Protein AF-0000000084804929 (afdb_homodimer)

Structure (mmCIF, N/CA/C/O backbone):
data_AF-0000000084804929-model_v1
#
loop_
_entity.id
_entity.type
_entity.pdbx_description
1 polymer 'cAMP receptor protein'
#
loop_
_atom_site.group_PDB
_atom_site.id
_atom_site.type_symbol
_atom_site.label_atom_id
_atom_site.label_alt_id
_atom_site.label_comp_id
_atom_site.label_asym_id
_atom_site.label_entity_id
_atom_site.label_seq_id
_atom_site.pdbx_PDB_ins_code
_atom_site.Cartn_x
_atom_site.Cartn_y
_atom_site.Cartn_z
_atom_site.occupancy
_atom_site.B_iso_or_equiv
_atom_site.auth_seq_id
_atom_site.auth_comp_id
_atom_site.auth_asym_id
_atom_site.auth_atom_id
_atom_site.pdbx_PDB_model_num
ATOM 1 N N . MET A 1 1 ? 32.688 -14.148 -16.703 1 51.44 1 MET A N 1
ATOM 2 C CA . MET A 1 1 ? 31.375 -14.789 -16.672 1 51.44 1 MET A CA 1
ATOM 3 C C . MET A 1 1 ? 30.438 -14.172 -17.703 1 51.44 1 MET A C 1
ATOM 5 O O . MET A 1 1 ? 30.484 -12.969 -17.938 1 51.44 1 MET A O 1
ATOM 9 N N . SER A 1 2 ? 29.828 -14.984 -18.391 1 61.5 2 SER A N 1
ATOM 10 C CA . SER A 1 2 ? 28.938 -14.469 -19.422 1 61.5 2 SER A CA 1
ATOM 11 C C . SER A 1 2 ? 27.859 -13.578 -18.797 1 61.5 2 SER A C 1
ATOM 13 O O . SER A 1 2 ? 27.547 -13.695 -17.609 1 61.5 2 SER A O 1
ATOM 15 N N . THR A 1 3 ? 27.562 -12.516 -19.516 1 64.56 3 THR A N 1
ATOM 16 C CA . THR A 1 3 ? 26.516 -11.594 -19.094 1 64.56 3 THR A CA 1
ATOM 17 C C . THR A 1 3 ? 25.312 -12.359 -18.547 1 64.56 3 THR A C 1
ATOM 19 O O . THR A 1 3 ? 24.719 -11.961 -17.547 1 64.56 3 THR A O 1
ATOM 22 N N . GLN A 1 4 ? 25.203 -13.469 -19.094 1 65.56 4 GLN A N 1
ATOM 23 C CA . GLN A 1 4 ? 24.062 -14.281 -18.703 1 65.56 4 GLN A CA 1
ATOM 24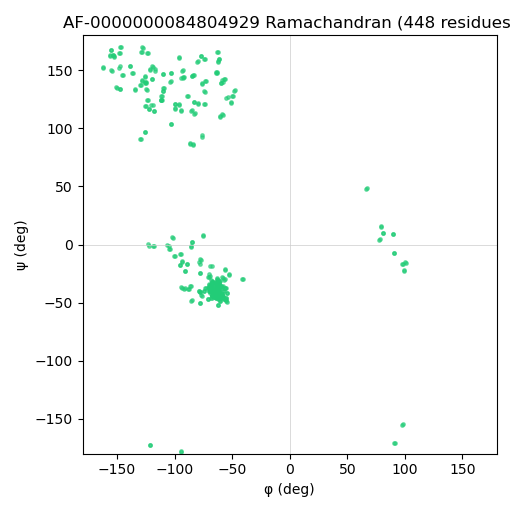 C C . GLN A 1 4 ? 24.266 -14.922 -17.344 1 65.56 4 GLN A C 1
ATOM 26 O O . GLN A 1 4 ? 23.344 -14.992 -16.531 1 65.56 4 GLN A O 1
ATOM 31 N N . ALA A 1 5 ? 25.5 -15.438 -17.219 1 65.94 5 ALA A N 1
ATOM 32 C CA . ALA A 1 5 ? 25.844 -16.047 -15.938 1 65.94 5 ALA A CA 1
ATOM 33 C C . ALA A 1 5 ? 25.75 -15.039 -14.797 1 65.94 5 ALA A C 1
ATOM 35 O O . ALA A 1 5 ? 25.297 -15.375 -13.695 1 65.94 5 ALA A O 1
ATOM 36 N N . GLU A 1 6 ? 26.094 -13.891 -15.117 1 68.25 6 GLU A N 1
ATOM 37 C CA . GLU A 1 6 ? 26.031 -12.82 -14.133 1 68.25 6 GLU A CA 1
ATOM 38 C C . GLU A 1 6 ? 24.578 -12.508 -13.75 1 68.25 6 GLU A C 1
ATOM 40 O O . GLU A 1 6 ? 24.281 -12.273 -12.578 1 68.25 6 GLU A O 1
ATOM 45 N N . PHE A 1 7 ? 23.781 -12.719 -14.805 1 71.5 7 PHE A N 1
ATOM 46 C CA . PHE A 1 7 ? 22.375 -12.469 -14.57 1 71.5 7 PHE A CA 1
ATOM 47 C C . PHE A 1 7 ? 21.781 -13.508 -13.625 1 71.5 7 PHE A C 1
ATOM 49 O O . PHE A 1 7 ? 21 -13.18 -12.734 1 71.5 7 PHE A O 1
ATOM 56 N N . ALA A 1 8 ? 22.25 -14.664 -13.836 1 73.94 8 ALA A N 1
ATOM 57 C CA . ALA A 1 8 ? 21.734 -15.766 -13.031 1 73.94 8 ALA A CA 1
ATOM 58 C C . ALA A 1 8 ? 22.062 -15.562 -11.555 1 73.94 8 ALA A C 1
ATOM 60 O O . ALA A 1 8 ? 21.25 -15.852 -10.68 1 73.94 8 ALA A O 1
ATOM 61 N N . VAL A 1 9 ? 23.25 -15.031 -11.352 1 69.06 9 VAL A N 1
ATOM 62 C CA . VAL A 1 9 ? 23.703 -14.805 -9.977 1 69.06 9 VAL A CA 1
ATOM 63 C C . VAL A 1 9 ? 22.844 -13.719 -9.328 1 69.06 9 VAL A C 1
ATOM 65 O O . VAL A 1 9 ? 22.422 -13.859 -8.18 1 69.06 9 VAL A O 1
ATOM 68 N N . ILE A 1 10 ? 22.5 -12.766 -10.086 1 66.75 10 ILE A N 1
ATOM 69 C CA . ILE A 1 10 ? 21.734 -11.641 -9.562 1 66.75 10 ILE A CA 1
ATOM 70 C C . ILE A 1 10 ? 20.297 -12.07 -9.32 1 66.75 10 ILE A C 1
ATOM 72 O O . ILE A 1 10 ? 19.688 -11.695 -8.312 1 66.75 10 ILE A O 1
ATOM 76 N N . LEU A 1 11 ? 19.828 -12.852 -10.25 1 72.62 11 LEU A N 1
ATOM 77 C CA . LEU A 1 11 ? 18.469 -13.344 -10.109 1 72.62 11 LEU A CA 1
ATOM 78 C C . LEU A 1 11 ? 18.312 -14.188 -8.852 1 72.62 11 LEU A C 1
ATOM 80 O O . LEU A 1 11 ? 17.297 -14.094 -8.156 1 72.62 11 LEU A O 1
ATOM 84 N N . LYS A 1 12 ? 19.375 -14.844 -8.586 1 71.25 12 LYS A N 1
ATOM 85 C CA . LYS A 1 12 ? 19.359 -15.719 -7.418 1 71.25 12 LYS A CA 1
ATOM 86 C C . LYS A 1 12 ? 19.297 -14.898 -6.129 1 71.25 12 LYS A C 1
ATOM 88 O O . LYS A 1 12 ? 18.766 -15.375 -5.117 1 71.25 12 LYS A O 1
ATOM 93 N N . LEU A 1 13 ? 19.781 -13.75 -6.207 1 66.44 13 LEU A N 1
ATOM 94 C CA . LEU A 1 13 ? 19.812 -12.891 -5.035 1 66.44 13 LEU A CA 1
ATOM 95 C C . LEU A 1 13 ? 18.438 -12.266 -4.781 1 66.44 13 LEU A C 1
ATOM 97 O O . LEU A 1 13 ? 18.172 -11.766 -3.684 1 66.44 13 LEU A O 1
ATOM 101 N N . ASN A 1 14 ? 17.625 -12.328 -5.727 1 66.81 14 ASN A N 1
ATOM 102 C CA . ASN A 1 14 ? 16.266 -11.789 -5.586 1 66.81 14 ASN A CA 1
ATOM 103 C C . ASN A 1 14 ? 15.312 -12.844 -5.035 1 66.81 14 ASN A C 1
ATOM 105 O O . ASN A 1 14 ? 15.266 -13.969 -5.527 1 66.81 14 ASN A O 1
ATOM 109 N N . PRO A 1 15 ? 14.656 -12.477 -4.027 1 64.56 15 PRO A N 1
ATOM 110 C CA . PRO A 1 15 ? 13.758 -13.453 -3.406 1 64.56 15 PRO A CA 1
ATOM 111 C C . PRO A 1 15 ? 12.781 -14.078 -4.406 1 64.56 15 PRO A C 1
ATOM 113 O O . PRO A 1 15 ? 12.359 -15.227 -4.223 1 64.56 15 PRO A O 1
ATOM 116 N N . LEU A 1 16 ? 12.5 -13.391 -5.414 1 72.69 16 LEU A N 1
ATOM 117 C CA . LEU A 1 16 ? 11.562 -13.906 -6.406 1 72.69 16 LEU A CA 1
ATOM 118 C C . LEU A 1 16 ? 12.148 -15.109 -7.133 1 72.69 16 LEU A C 1
ATOM 120 O O . LEU A 1 16 ? 11.422 -16.047 -7.492 1 72.69 16 LEU A O 1
ATOM 124 N N . PHE A 1 17 ? 13.508 -15.102 -7.273 1 73.88 17 PHE A N 1
ATOM 125 C CA . PHE A 1 17 ? 14.102 -16.141 -8.117 1 73.88 17 PHE A CA 1
ATOM 126 C C . PHE A 1 17 ? 15.039 -17.016 -7.305 1 73.88 17 PHE A C 1
ATOM 128 O O . PHE A 1 17 ? 15.648 -17.953 -7.844 1 73.88 17 PHE A O 1
ATOM 135 N N . ALA A 1 18 ? 15.18 -16.703 -6.055 1 70.12 18 ALA A N 1
ATOM 136 C CA . ALA A 1 18 ? 16.172 -17.344 -5.199 1 70.12 18 ALA A CA 1
ATOM 137 C C . ALA A 1 18 ? 15.977 -18.859 -5.145 1 70.12 18 ALA A C 1
ATOM 139 O O . ALA A 1 18 ? 16.938 -19.609 -5.016 1 70.12 18 ALA A O 1
ATOM 140 N N . ASP A 1 19 ? 14.75 -19.328 -5.32 1 70.19 19 ASP A N 1
ATOM 141 C CA . ASP A 1 19 ? 14.5 -20.75 -5.117 1 70.19 19 ASP A CA 1
ATOM 142 C C . ASP A 1 19 ? 14.414 -21.484 -6.453 1 70.19 19 ASP A C 1
ATOM 144 O O . ASP A 1 19 ? 14.125 -22.688 -6.492 1 70.19 19 ASP A O 1
ATOM 148 N N . LEU A 1 20 ? 14.672 -20.797 -7.422 1 74.81 20 LEU A N 1
ATOM 149 C CA . LEU A 1 20 ? 14.656 -21.453 -8.727 1 74.81 20 LEU A CA 1
ATOM 150 C C . LEU A 1 20 ? 15.914 -22.297 -8.922 1 74.81 20 LEU A C 1
ATOM 152 O O . LEU A 1 20 ? 16.984 -21.938 -8.422 1 74.81 20 LEU A O 1
ATOM 156 N N . GLY A 1 21 ? 15.703 -23.438 -9.477 1 76.56 21 GLY A N 1
ATOM 157 C CA . GLY A 1 21 ? 16.844 -24.266 -9.812 1 76.56 21 GLY A CA 1
ATOM 158 C C . GLY A 1 21 ? 17.781 -23.625 -10.812 1 76.56 21 GLY A C 1
ATOM 159 O O . GLY A 1 21 ? 17.422 -22.641 -11.461 1 76.56 21 GLY A O 1
ATOM 160 N N . PRO A 1 22 ? 19.031 -24.125 -10.836 1 80.19 22 PRO A N 1
ATOM 161 C CA . PRO A 1 22 ? 20.047 -23.547 -11.727 1 80.19 22 PRO A CA 1
ATOM 162 C C . PRO A 1 22 ? 19.609 -23.516 -13.188 1 80.19 22 PRO A C 1
ATOM 164 O O . PRO A 1 22 ? 19.891 -22.562 -13.906 1 80.19 22 PRO A O 1
ATOM 167 N N . GLU A 1 23 ? 18.906 -24.531 -13.633 1 81.62 23 GLU A N 1
ATOM 168 C CA . GLU A 1 23 ? 18.453 -24.594 -15.023 1 81.62 23 GLU A CA 1
ATOM 169 C C . GLU A 1 23 ? 17.422 -23.516 -15.312 1 81.62 23 GLU A C 1
ATOM 171 O O . GLU A 1 23 ? 17.469 -22.859 -16.359 1 81.62 23 GLU A O 1
ATOM 176 N N . GLU A 1 24 ? 16.594 -23.359 -14.383 1 79.44 24 GLU A N 1
ATOM 177 C CA . GLU A 1 24 ? 15.547 -22.359 -14.555 1 79.44 24 GLU A CA 1
ATOM 178 C C . GLU A 1 24 ? 16.109 -20.953 -14.508 1 79.44 24 GLU A C 1
ATOM 180 O O . GLU A 1 24 ? 15.695 -20.078 -15.266 1 79.44 24 GLU A O 1
ATOM 185 N N . LEU A 1 25 ? 17.062 -20.812 -13.664 1 80.75 25 LEU A N 1
ATOM 186 C CA . LEU A 1 25 ? 17.719 -19.516 -13.547 1 80.75 25 LEU A CA 1
ATOM 187 C C . LEU A 1 25 ? 18.438 -19.156 -14.836 1 80.75 25 LEU A C 1
ATOM 189 O O . LEU A 1 25 ? 18.391 -18 -15.289 1 80.75 25 LEU A O 1
ATOM 193 N N . GLN A 1 26 ? 19.016 -20.156 -15.383 1 82.06 26 GLN A N 1
ATOM 194 C CA . GLN A 1 26 ? 19.734 -19.938 -16.641 1 82.06 26 GLN A CA 1
ATOM 195 C C . GLN A 1 26 ? 18.766 -19.609 -17.766 1 82.06 26 GLN A C 1
ATOM 197 O O . GLN A 1 26 ? 19.078 -18.781 -18.641 1 82.06 26 GLN A O 1
ATOM 202 N N . ARG A 1 27 ? 17.672 -20.203 -17.703 1 81.94 27 ARG A N 1
ATOM 203 C CA . ARG A 1 27 ? 16.656 -19.953 -18.719 1 81.94 27 ARG A CA 1
ATOM 204 C C . ARG A 1 27 ? 16.156 -18.516 -18.656 1 81.94 27 ARG A C 1
ATOM 206 O O . ARG A 1 27 ? 16.047 -17.844 -19.688 1 81.94 27 ARG A O 1
ATOM 213 N N . ILE A 1 28 ? 15.922 -18.109 -17.516 1 82.12 28 ILE A N 1
ATOM 214 C CA . ILE A 1 28 ? 15.43 -16.75 -17.344 1 82.12 28 ILE A CA 1
ATOM 215 C C . ILE A 1 28 ? 16.531 -15.758 -17.688 1 82.12 28 ILE A C 1
ATOM 217 O O . ILE A 1 28 ? 16.281 -14.742 -18.344 1 82.12 28 ILE A O 1
ATOM 221 N N . ALA A 1 29 ? 17.703 -16.109 -17.219 1 82.75 29 ALA A N 1
ATOM 222 C CA . ALA A 1 29 ? 18.844 -15.25 -17.516 1 82.75 29 ALA A CA 1
ATOM 223 C C . ALA A 1 29 ? 19.031 -15.086 -19.016 1 82.75 29 ALA A C 1
ATOM 225 O O . ALA A 1 29 ? 19.406 -14.008 -19.484 1 82.75 29 ALA A O 1
ATOM 226 N N . GLY A 1 30 ? 18.75 -16.141 -19.688 1 85 30 GLY A N 1
ATOM 227 C CA . GLY A 1 30 ? 18.906 -16.125 -21.141 1 85 30 GLY A CA 1
ATOM 228 C C . GLY A 1 30 ? 17.875 -15.242 -21.828 1 85 30 GLY A C 1
ATOM 229 O O . GLY A 1 30 ? 18.094 -14.797 -22.953 1 85 30 GLY A O 1
ATOM 230 N N . LEU A 1 31 ? 16.844 -14.961 -21.141 1 85.81 31 LEU A N 1
ATOM 231 C CA . LEU A 1 31 ? 15.766 -14.148 -21.703 1 85.81 31 LEU A CA 1
ATOM 232 C C . LEU A 1 31 ? 15.945 -12.68 -21.344 1 85.81 31 LEU A C 1
ATOM 234 O O . LEU A 1 31 ? 15.227 -11.812 -21.844 1 85.81 31 LEU A O 1
ATOM 238 N N . CYS A 1 32 ? 16.875 -12.453 -20.5 1 87.25 32 CYS A N 1
ATOM 239 C CA . CYS A 1 32 ? 17.078 -11.094 -20.016 1 87.25 32 CYS A CA 1
ATOM 240 C C . CYS A 1 32 ? 18.125 -10.359 -20.844 1 87.25 32 CYS A C 1
ATOM 242 O O . CYS A 1 32 ? 18.984 -10.992 -21.469 1 87.25 32 CYS A O 1
ATOM 244 N N . HIS A 1 33 ? 18.031 -9.094 -20.984 1 89.56 33 HIS A N 1
ATOM 245 C CA . HIS A 1 33 ? 19.078 -8.234 -21.516 1 89.56 33 HIS A CA 1
ATOM 246 C C . HIS A 1 33 ? 19.375 -7.07 -20.578 1 89.56 33 HIS A C 1
ATOM 248 O O . HIS A 1 33 ? 18.656 -6.863 -19.594 1 89.56 33 HIS A O 1
ATOM 254 N N . THR A 1 34 ? 20.469 -6.402 -20.922 1 90.88 34 THR A N 1
ATOM 255 C CA . THR A 1 34 ? 20.891 -5.309 -20.047 1 90.88 34 THR A CA 1
ATOM 256 C C . THR A 1 34 ? 20.516 -3.961 -20.656 1 90.88 34 THR A C 1
ATOM 258 O O . THR A 1 34 ? 20.469 -3.818 -21.891 1 90.88 34 THR A O 1
ATOM 261 N N . GLN A 1 35 ? 20.219 -3.055 -19.797 1 94.75 35 GLN A N 1
ATOM 262 C CA . GLN A 1 35 ? 19.953 -1.671 -20.188 1 94.75 35 GLN A CA 1
ATOM 263 C C . GLN A 1 35 ? 20.688 -0.696 -19.266 1 94.75 35 GLN A C 1
ATOM 265 O O . GLN A 1 35 ? 20.734 -0.887 -18.062 1 94.75 35 GLN A O 1
ATOM 270 N N . GLN A 1 36 ? 21.312 0.262 -19.891 1 96.69 36 GLN A N 1
ATOM 271 C CA . GLN A 1 36 ? 22.031 1.281 -19.125 1 96.69 36 GLN A CA 1
ATOM 272 C C . GLN A 1 36 ? 21.25 2.588 -19.078 1 96.69 36 GLN A C 1
ATOM 274 O O . GLN A 1 36 ? 20.609 2.975 -20.062 1 96.69 36 GLN A O 1
ATOM 279 N N . LEU A 1 37 ? 21.281 3.18 -17.969 1 97.12 37 LEU A N 1
ATOM 280 C CA . LEU A 1 37 ? 20.672 4.488 -17.766 1 97.12 37 LEU A CA 1
ATOM 281 C C . LEU A 1 37 ? 21.688 5.484 -17.219 1 97.12 37 LEU A C 1
ATOM 283 O O . LEU A 1 37 ? 22.5 5.133 -16.344 1 97.12 37 LEU A O 1
ATOM 287 N N . ASN A 1 38 ? 21.609 6.711 -17.734 1 96.88 38 ASN A N 1
ATOM 288 C CA . ASN A 1 38 ? 22.391 7.789 -17.141 1 96.88 38 ASN A CA 1
ATOM 289 C C . ASN A 1 38 ? 21.734 8.336 -15.875 1 96.88 38 ASN A C 1
ATOM 291 O O . ASN A 1 38 ? 20.531 8.141 -15.664 1 96.88 38 ASN A O 1
ATOM 295 N N . ALA A 1 39 ? 22.594 8.938 -15.102 1 92.19 39 ALA A N 1
ATOM 296 C CA . ALA A 1 39 ? 22.031 9.609 -13.938 1 92.19 39 ALA A CA 1
ATOM 297 C C . ALA A 1 39 ? 20.953 10.602 -14.352 1 92.19 39 ALA A C 1
ATOM 299 O O . ALA A 1 39 ? 21.156 11.414 -15.25 1 92.19 39 ALA A O 1
ATOM 300 N N . GLY A 1 40 ? 19.812 10.43 -13.75 1 92.19 40 GLY A N 1
ATOM 301 C CA . GLY A 1 40 ? 18.703 11.336 -14.008 1 92.19 40 GLY A CA 1
ATOM 302 C C . GLY A 1 40 ? 17.812 10.883 -15.148 1 92.19 40 GLY A C 1
ATOM 303 O O . GLY A 1 40 ? 16.734 11.453 -15.367 1 92.19 40 GLY A O 1
ATOM 304 N N . GLU A 1 41 ? 18.219 9.867 -15.812 1 95.88 41 GLU A N 1
ATOM 305 C CA . GLU A 1 41 ? 17.438 9.383 -16.953 1 95.88 41 GLU A CA 1
ATOM 306 C C . GLU A 1 41 ? 16.188 8.656 -16.484 1 95.88 41 GLU A C 1
ATOM 308 O O . GLU A 1 41 ? 16.234 7.82 -15.586 1 95.88 41 GLU A O 1
ATOM 313 N N . MET A 1 42 ? 15.086 9.008 -17.078 1 96 42 MET A N 1
ATOM 314 C CA . MET A 1 42 ? 13.805 8.383 -16.766 1 96 42 MET A CA 1
ATOM 315 C C . MET A 1 42 ? 13.633 7.078 -17.531 1 96 42 MET A C 1
ATOM 317 O O . MET A 1 42 ? 13.758 7.051 -18.75 1 96 42 MET A O 1
ATOM 321 N N . LEU A 1 43 ? 13.422 6.031 -16.797 1 97.25 43 LEU A N 1
ATOM 322 C CA . LEU A 1 43 ? 13.188 4.723 -17.391 1 97.25 43 LEU A CA 1
ATOM 323 C C . LEU A 1 43 ? 11.758 4.613 -17.906 1 97.25 43 LEU A C 1
ATOM 325 O O . LEU A 1 43 ? 11.531 4.176 -19.047 1 97.25 43 LEU A O 1
ATOM 329 N N . PHE A 1 44 ? 10.836 4.957 -17.062 1 96.31 44 PHE A N 1
ATOM 330 C CA . PHE A 1 44 ? 9.43 5.023 -17.438 1 96.31 44 PHE A CA 1
ATOM 331 C C . PHE A 1 44 ? 8.672 5.977 -16.516 1 96.31 44 PHE A C 1
ATOM 333 O O . PHE A 1 44 ? 9.188 6.363 -15.453 1 96.31 44 PHE A O 1
ATOM 340 N N . GLN A 1 45 ? 7.492 6.371 -16.969 1 94.25 45 GLN A N 1
ATOM 341 C CA . GLN A 1 45 ? 6.66 7.277 -16.172 1 94.25 45 GLN A CA 1
ATOM 342 C C . GLN A 1 45 ? 5.324 6.633 -15.828 1 94.25 45 GLN A C 1
ATOM 344 O O . GLN A 1 45 ? 4.852 5.742 -16.531 1 94.25 45 GLN A O 1
ATOM 349 N N . LYS A 1 46 ? 4.789 7.105 -14.734 1 92.19 46 LYS A N 1
ATOM 350 C CA . LYS A 1 46 ? 3.439 6.695 -14.359 1 92.19 46 LYS A CA 1
ATOM 351 C C . LYS A 1 46 ? 2.484 6.82 -15.547 1 92.19 46 LYS A C 1
ATOM 353 O O . LYS A 1 46 ? 2.488 7.832 -16.25 1 92.19 46 LYS A O 1
ATOM 358 N N .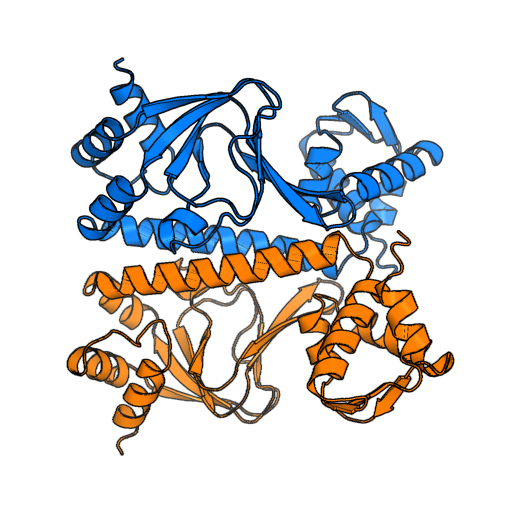 GLY A 1 47 ? 1.707 5.73 -15.742 1 93.19 47 GLY A N 1
ATOM 359 C CA . GLY A 1 47 ? 0.764 5.75 -16.844 1 93.19 47 GLY A CA 1
ATOM 360 C C . GLY A 1 47 ? 1.269 5.008 -18.078 1 93.19 47 GLY A C 1
ATOM 361 O O . GLY A 1 47 ? 0.486 4.652 -18.953 1 93.19 47 GLY A O 1
ATOM 362 N N . ASP A 1 48 ? 2.609 4.84 -18.188 1 94.75 48 ASP A N 1
ATOM 363 C CA . ASP A 1 48 ? 3.176 4.062 -19.281 1 94.75 48 ASP A CA 1
ATOM 364 C C . ASP A 1 48 ? 2.727 2.605 -19.219 1 94.75 48 ASP A C 1
ATOM 366 O O . ASP A 1 48 ? 2.262 2.141 -18.172 1 94.75 48 ASP A O 1
ATOM 370 N N . ASP A 1 49 ? 2.93 1.896 -20.297 1 94.12 49 ASP A N 1
ATOM 371 C CA . ASP A 1 49 ? 2.672 0.459 -20.312 1 94.12 49 ASP A CA 1
ATOM 372 C C . ASP A 1 49 ? 3.742 -0.301 -19.531 1 94.12 49 ASP A C 1
ATOM 374 O O . ASP A 1 49 ? 4.914 0.079 -19.547 1 94.12 49 ASP A O 1
ATOM 378 N N . GLY A 1 50 ? 3.332 -1.278 -18.828 1 93.12 50 GLY A N 1
ATOM 379 C CA . GLY A 1 50 ? 4.262 -2.158 -18.125 1 93.12 50 GLY A CA 1
ATOM 380 C C . GLY A 1 50 ? 4.754 -3.305 -18.984 1 93.12 50 GLY A C 1
ATOM 381 O O . GLY A 1 50 ? 4.312 -4.445 -18.828 1 93.12 50 GLY A O 1
ATOM 382 N N . ASP A 1 51 ? 5.816 -3.145 -19.781 1 93.12 51 ASP A N 1
ATOM 383 C CA . ASP A 1 51 ? 6.199 -4.129 -20.781 1 93.12 51 ASP A CA 1
ATOM 384 C C . ASP A 1 51 ? 7.402 -4.945 -20.312 1 93.12 51 ASP A C 1
ATOM 386 O O . ASP A 1 51 ? 7.828 -5.879 -21 1 93.12 51 ASP A O 1
ATOM 390 N N . ALA A 1 52 ? 7.883 -4.551 -19.188 1 94.69 52 ALA A N 1
ATOM 391 C CA . ALA A 1 52 ? 9.055 -5.297 -18.734 1 94.69 52 ALA A CA 1
ATOM 392 C C . ALA A 1 52 ? 9.195 -5.234 -17.219 1 94.69 52 ALA A C 1
ATOM 394 O O . ALA A 1 52 ? 8.758 -4.266 -16.578 1 94.69 52 ALA A O 1
ATOM 395 N N . LEU A 1 53 ? 9.758 -6.305 -16.734 1 92.5 53 LEU A N 1
ATOM 396 C CA . LEU A 1 53 ? 10.273 -6.355 -15.359 1 92.5 53 LEU A CA 1
ATOM 397 C C . LEU A 1 53 ? 11.75 -5.965 -15.32 1 92.5 53 LEU A C 1
ATOM 399 O O . LEU A 1 53 ? 12.523 -6.352 -16.203 1 92.5 53 LEU A O 1
ATOM 403 N N . PHE A 1 54 ? 12.078 -5.27 -14.234 1 93.06 54 PHE A N 1
ATOM 404 C CA . PHE A 1 54 ? 13.453 -4.781 -14.172 1 93.06 54 PHE A CA 1
ATOM 405 C C . PHE A 1 54 ? 14.125 -5.242 -12.883 1 93.06 54 PHE A C 1
ATOM 407 O O . PHE A 1 54 ? 13.484 -5.332 -11.836 1 93.06 54 PHE A O 1
ATOM 414 N N . GLY A 1 55 ? 15.359 -5.512 -13.008 1 88.75 55 GLY A N 1
ATOM 415 C CA . GLY A 1 55 ? 16.234 -5.738 -11.867 1 88.75 55 GLY A CA 1
ATOM 416 C C . GLY A 1 55 ? 17.469 -4.844 -11.875 1 88.75 55 GLY A C 1
ATOM 417 O O . GLY A 1 55 ? 18.078 -4.625 -12.93 1 88.75 55 GLY A O 1
ATOM 418 N N . VAL A 1 56 ? 17.797 -4.367 -10.703 1 88.69 56 VAL A N 1
ATOM 419 C CA . VAL A 1 56 ? 18.953 -3.482 -10.617 1 88.69 56 VAL A CA 1
ATOM 420 C C . VAL A 1 56 ? 20.234 -4.316 -10.477 1 88.69 56 VAL A C 1
ATOM 422 O O . VAL A 1 56 ? 20.406 -5.051 -9.5 1 88.69 56 VAL A O 1
ATOM 425 N N . ARG A 1 57 ? 21.031 -4.211 -11.453 1 85.75 57 ARG A N 1
ATOM 426 C CA . ARG A 1 57 ? 22.344 -4.859 -11.367 1 85.75 57 ARG A CA 1
ATOM 427 C C . ARG A 1 57 ? 23.359 -3.969 -10.648 1 85.75 57 ARG A C 1
ATOM 429 O O . ARG A 1 57 ? 24.094 -4.43 -9.773 1 85.75 57 ARG A O 1
ATOM 436 N N . ARG A 1 58 ? 23.359 -2.76 -11.086 1 86.38 58 ARG A N 1
ATOM 437 C CA . ARG A 1 58 ? 24.219 -1.726 -10.508 1 86.38 58 ARG A CA 1
ATOM 438 C C . ARG A 1 58 ? 23.531 -0.368 -10.531 1 86.38 58 ARG A C 1
ATOM 440 O O . ARG A 1 58 ? 22.75 -0.075 -11.445 1 86.38 58 ARG A O 1
ATOM 447 N N . GLY A 1 59 ? 23.844 0.399 -9.461 1 90.38 59 GLY A N 1
ATOM 448 C CA . GLY A 1 59 ? 23.281 1.736 -9.414 1 90.38 59 GLY A CA 1
ATOM 449 C C . GLY A 1 59 ? 22.031 1.822 -8.547 1 90.38 59 GLY A C 1
ATOM 450 O O . GLY A 1 59 ? 21.922 1.119 -7.543 1 90.38 59 GLY A O 1
ATOM 451 N N . GLN A 1 60 ? 21.203 2.867 -8.922 1 89.56 60 GLN A N 1
ATOM 452 C CA . GLN A 1 60 ? 20.031 3.127 -8.078 1 89.56 60 GLN A CA 1
ATOM 453 C C . GLN A 1 60 ? 18.859 3.658 -8.898 1 89.56 60 GLN A C 1
ATOM 455 O O . GLN A 1 60 ? 19.047 4.496 -9.781 1 89.56 60 GLN A O 1
ATOM 460 N N . ILE A 1 61 ? 17.766 3.088 -8.617 1 92.38 61 ILE A N 1
ATOM 461 C CA . ILE A 1 61 ? 16.531 3.568 -9.227 1 92.38 61 ILE A CA 1
ATOM 462 C C . ILE A 1 61 ? 15.656 4.246 -8.172 1 92.38 61 ILE A C 1
ATOM 464 O O . ILE A 1 61 ? 15.484 3.723 -7.07 1 92.38 61 ILE A O 1
ATOM 468 N N . ARG A 1 62 ? 15.195 5.406 -8.555 1 87.38 62 ARG A N 1
ATOM 469 C CA . ARG A 1 62 ? 14.25 6.129 -7.715 1 87.38 62 ARG A CA 1
ATOM 470 C C . ARG A 1 62 ? 12.82 5.934 -8.203 1 87.38 62 ARG A C 1
ATOM 472 O O . ARG A 1 62 ? 12.516 6.191 -9.367 1 87.38 62 ARG A O 1
ATOM 479 N N . ILE A 1 63 ? 11.977 5.379 -7.305 1 88.88 63 ILE A N 1
ATOM 480 C CA . ILE A 1 63 ? 10.555 5.23 -7.602 1 88.88 63 ILE A CA 1
ATOM 481 C C . ILE A 1 63 ? 9.773 6.402 -7.012 1 88.88 63 ILE A C 1
ATOM 483 O O . ILE A 1 63 ? 9.789 6.617 -5.797 1 88.88 63 ILE A O 1
ATOM 487 N N . GLU A 1 64 ? 9.086 7.141 -7.934 1 83.31 64 GLU A N 1
ATOM 488 C CA . GLU A 1 64 ? 8.43 8.367 -7.488 1 83.31 64 GLU A CA 1
ATOM 489 C C . GLU A 1 64 ? 7.027 8.492 -8.078 1 83.31 64 GLU A C 1
ATOM 491 O O . GLU A 1 64 ? 6.742 7.926 -9.133 1 83.31 64 GLU A O 1
ATOM 496 N N . THR A 1 65 ? 6.27 9.094 -7.23 1 81.75 65 THR A N 1
ATOM 497 C CA . THR A 1 65 ? 4.965 9.508 -7.734 1 81.75 65 THR A CA 1
ATOM 498 C C . THR A 1 65 ? 4.711 10.984 -7.434 1 81.75 65 THR A C 1
ATOM 500 O O . THR A 1 65 ? 5.523 11.641 -6.773 1 81.75 65 THR A O 1
ATOM 503 N N . GLY A 1 66 ? 3.656 11.539 -8.148 1 69.81 66 GLY A N 1
ATOM 504 C CA . GLY A 1 66 ? 3.438 12.961 -7.949 1 69.81 66 GLY A CA 1
ATOM 505 C C . GLY A 1 66 ? 1.998 13.383 -8.18 1 69.81 66 GLY A C 1
ATOM 506 O O . GLY A 1 66 ? 1.173 12.578 -8.617 1 69.81 66 GLY A O 1
ATOM 507 N N . ALA A 1 67 ? 1.851 14.586 -7.59 1 64.94 67 ALA A N 1
ATOM 508 C CA . ALA A 1 67 ? 0.551 15.219 -7.789 1 64.94 67 ALA A CA 1
ATOM 509 C C . ALA A 1 67 ? 0.594 16.203 -8.953 1 64.94 67 ALA A C 1
ATOM 511 O O . ALA A 1 67 ? 1.661 16.469 -9.516 1 64.94 67 ALA A O 1
ATOM 512 N N . SER A 1 68 ? -0.586 16.453 -9.375 1 60.94 68 SER A N 1
ATOM 513 C CA . SER A 1 68 ? -0.732 17.359 -10.516 1 60.94 68 SER A CA 1
ATOM 514 C C . SER A 1 68 ? -0.082 18.703 -10.242 1 60.94 68 SER A C 1
ATOM 516 O O . SER A 1 68 ? 0.309 19.406 -11.172 1 60.94 68 SER A O 1
ATOM 518 N N . ASP A 1 69 ? 0.09 18.984 -9.031 1 55 69 ASP A N 1
ATOM 519 C CA . ASP A 1 69 ? 0.64 20.297 -8.703 1 55 69 ASP A CA 1
ATOM 520 C C . ASP A 1 69 ? 2.166 20.281 -8.758 1 55 69 ASP A C 1
ATOM 522 O O . ASP A 1 69 ? 2.812 21.297 -8.469 1 55 69 ASP A O 1
ATOM 526 N N . GLY A 1 70 ? 2.697 19.141 -9.125 1 63.66 70 GLY A N 1
ATOM 527 C CA . GLY A 1 70 ? 4.141 19.047 -9.273 1 63.66 70 GLY A CA 1
ATOM 528 C C . GLY A 1 70 ? 4.832 18.453 -8.062 1 63.66 70 GLY A C 1
ATOM 529 O O . GLY A 1 70 ? 6.027 18.156 -8.102 1 63.66 70 GLY A O 1
ATOM 530 N N . SER A 1 71 ? 4.133 18.422 -6.965 1 65.88 71 SER A N 1
ATOM 531 C CA . SER A 1 71 ? 4.738 17.797 -5.797 1 65.88 71 SER A CA 1
ATOM 532 C C . SER A 1 71 ? 5.078 16.328 -6.066 1 65.88 71 SER A C 1
ATOM 534 O O . SER A 1 71 ? 4.344 15.641 -6.781 1 65.88 71 SER A O 1
ATOM 536 N N . ARG A 1 72 ? 6.25 16.031 -5.535 1 70.38 72 ARG A N 1
ATOM 537 C CA . ARG A 1 72 ? 6.73 14.672 -5.797 1 70.38 72 ARG A CA 1
ATOM 538 C C . ARG A 1 72 ? 6.934 13.898 -4.5 1 70.38 72 ARG A C 1
ATOM 540 O O . ARG A 1 72 ? 7.289 14.484 -3.473 1 70.38 72 ARG A O 1
ATOM 547 N N . LEU A 1 73 ? 6.59 12.625 -4.59 1 72.94 73 LEU A N 1
ATOM 548 C CA . LEU A 1 73 ? 6.805 11.688 -3.492 1 72.94 73 LEU A CA 1
ATOM 549 C C . LEU A 1 73 ? 7.68 10.523 -3.936 1 72.94 73 LEU A C 1
ATOM 551 O O . LEU A 1 73 ? 7.344 9.812 -4.887 1 72.94 73 LEU A O 1
ATOM 555 N N . THR A 1 74 ? 8.836 10.516 -3.256 1 77.25 74 THR A N 1
ATOM 556 C CA . THR A 1 74 ? 9.656 9.328 -3.49 1 77.25 74 THR A CA 1
ATOM 557 C C . THR A 1 74 ? 9.148 8.148 -2.67 1 77.25 74 THR A C 1
ATOM 559 O O . THR A 1 74 ? 9.078 8.227 -1.441 1 77.25 74 THR A O 1
ATOM 562 N N . LEU A 1 75 ? 8.82 7.121 -3.357 1 75.56 75 LEU A N 1
ATOM 563 C CA . LEU A 1 75 ? 8.25 5.945 -2.709 1 75.56 75 LEU A CA 1
ATOM 564 C C . LEU A 1 75 ? 9.352 4.996 -2.248 1 75.56 75 LEU A C 1
ATOM 566 O O . LEU A 1 75 ? 9.219 4.34 -1.211 1 75.56 75 LEU A O 1
ATOM 570 N N . ASN A 1 76 ? 10.383 4.883 -3.072 1 76.81 76 ASN A N 1
ATOM 571 C CA . ASN A 1 76 ? 11.422 3.9 -2.777 1 76.81 76 ASN A CA 1
ATOM 572 C C . ASN A 1 76 ? 12.711 4.191 -3.543 1 76.81 76 ASN A C 1
ATOM 574 O O . ASN A 1 76 ? 12.688 4.906 -4.547 1 76.81 76 ASN A O 1
ATOM 578 N N . PHE A 1 77 ? 13.781 3.736 -2.906 1 80.62 77 PHE A N 1
ATOM 579 C CA . PHE A 1 77 ? 15.07 3.631 -3.588 1 80.62 77 PHE A CA 1
ATOM 580 C C . PHE A 1 77 ? 15.461 2.17 -3.771 1 80.62 77 PHE A C 1
ATOM 582 O O . PHE A 1 77 ? 15.5 1.404 -2.805 1 80.62 77 PHE A O 1
ATOM 589 N N . LEU A 1 78 ? 15.695 1.851 -5 1 83.62 78 LEU A N 1
ATOM 590 C CA . LEU A 1 78 ? 16.047 0.468 -5.312 1 83.62 78 LEU A CA 1
ATOM 591 C C . LEU A 1 78 ? 17.516 0.351 -5.715 1 83.62 78 LEU A C 1
ATOM 593 O O . LEU A 1 78 ? 18.016 1.18 -6.477 1 83.62 78 LEU A O 1
ATOM 597 N N . GLY A 1 79 ? 18.094 -0.64 -5.129 1 84.5 79 GLY A N 1
ATOM 598 C CA . GLY A 1 79 ? 19.5 -0.9 -5.418 1 84.5 79 GLY A CA 1
ATOM 599 C C . GLY A 1 79 ? 19.75 -2.291 -5.973 1 84.5 79 GLY A C 1
ATOM 600 O O . GLY A 1 79 ? 18.797 -3 -6.324 1 84.5 79 GLY A O 1
ATOM 601 N N . PRO A 1 80 ? 21.031 -2.623 -6.098 1 80.44 80 PRO A N 1
ATOM 602 C CA . PRO A 1 80 ? 21.406 -3.924 -6.66 1 80.44 80 PRO A CA 1
ATOM 603 C C . PRO A 1 80 ? 20.656 -5.082 -6 1 80.44 80 PRO A C 1
ATOM 605 O O . PRO A 1 80 ? 20.609 -5.168 -4.77 1 80.44 80 PRO A O 1
ATOM 608 N N . GLY A 1 81 ? 20.016 -5.934 -6.867 1 78 81 GLY A N 1
ATOM 609 C CA . GLY A 1 81 ? 19.297 -7.086 -6.355 1 78 81 GLY A CA 1
ATOM 610 C C . GLY A 1 81 ? 17.797 -6.859 -6.289 1 78 81 GLY A C 1
ATOM 611 O O . GLY A 1 81 ? 17.016 -7.816 -6.207 1 78 81 GLY A O 1
ATOM 612 N N . ASP A 1 82 ? 17.406 -5.637 -6.375 1 81.81 82 ASP A N 1
ATOM 613 C CA . ASP A 1 82 ? 15.977 -5.324 -6.273 1 81.81 82 ASP A CA 1
ATOM 614 C C . ASP A 1 82 ? 15.289 -5.477 -7.625 1 81.81 82 ASP A C 1
ATOM 616 O O . ASP A 1 82 ? 15.875 -5.188 -8.664 1 81.81 82 ASP A O 1
ATOM 620 N N . LEU A 1 83 ? 14.062 -5.918 -7.539 1 85.5 83 LEU A N 1
ATOM 621 C CA . LEU A 1 83 ? 13.188 -6.004 -8.703 1 85.5 83 LEU A CA 1
ATOM 622 C C . LEU A 1 83 ? 12.07 -4.977 -8.617 1 85.5 83 LEU A C 1
ATOM 624 O O . LEU A 1 83 ? 11.602 -4.648 -7.52 1 85.5 83 LEU A O 1
ATOM 628 N N . PHE A 1 84 ? 11.703 -4.496 -9.82 1 89.5 84 PHE A N 1
ATOM 629 C CA . PHE A 1 84 ? 10.617 -3.527 -9.812 1 89.5 84 PHE A CA 1
ATOM 630 C C . PHE A 1 84 ? 9.867 -3.553 -11.141 1 89.5 84 PHE A C 1
ATOM 632 O O . PHE A 1 84 ? 10.328 -4.164 -12.109 1 89.5 84 PHE A O 1
ATOM 639 N N . GLY A 1 85 ? 8.703 -2.984 -11.094 1 91.5 85 GLY A N 1
ATOM 640 C CA . GLY A 1 85 ? 7.848 -2.949 -12.266 1 91.5 85 GLY A CA 1
ATOM 641 C C . GLY A 1 85 ? 6.926 -4.148 -12.367 1 91.5 85 GLY A C 1
ATOM 642 O O . GLY A 1 85 ? 6.238 -4.328 -13.375 1 91.5 85 GLY A O 1
ATOM 643 N N . GLU A 1 86 ? 6.895 -4.887 -11.383 1 88.5 86 GLU A N 1
ATOM 644 C CA . GLU A 1 86 ? 6.199 -6.168 -11.414 1 88.5 86 GLU A CA 1
ATOM 645 C C . GLU A 1 86 ? 4.688 -5.977 -11.477 1 88.5 86 GLU A C 1
ATOM 647 O O . GLU A 1 86 ? 3.986 -6.75 -12.133 1 88.5 86 GLU A O 1
ATOM 652 N N . VAL A 1 87 ? 4.238 -4.953 -10.828 1 91.69 87 VAL A N 1
ATOM 653 C CA . VAL A 1 87 ? 2.791 -4.777 -10.727 1 91.69 87 VAL A CA 1
ATOM 654 C C . VAL A 1 87 ? 2.197 -4.59 -12.125 1 91.69 87 VAL A C 1
ATOM 656 O O . VAL A 1 87 ? 1.305 -5.336 -12.531 1 91.69 87 VAL A O 1
ATOM 659 N N . ALA A 1 88 ? 2.736 -3.688 -12.844 1 92.5 88 ALA A N 1
ATOM 660 C CA . ALA A 1 88 ? 2.221 -3.424 -14.188 1 92.5 88 ALA A CA 1
ATOM 661 C C . ALA A 1 88 ? 2.418 -4.633 -15.094 1 92.5 88 ALA A C 1
ATOM 663 O O . ALA A 1 88 ? 1.568 -4.926 -15.938 1 92.5 88 ALA A O 1
ATOM 664 N N . VAL A 1 89 ? 3.465 -5.328 -14.93 1 91.25 89 VAL A N 1
ATOM 665 C CA . VAL A 1 89 ? 3.768 -6.5 -15.742 1 91.25 89 VAL A CA 1
ATOM 666 C C . VAL A 1 89 ? 2.775 -7.621 -15.43 1 91.25 89 VAL A C 1
ATOM 668 O O . VAL A 1 89 ? 2.328 -8.328 -16.328 1 91.25 89 VAL A O 1
ATOM 671 N N . LEU A 1 90 ? 2.484 -7.75 -14.234 1 90.62 90 LEU A N 1
ATOM 672 C CA . LEU A 1 90 ? 1.679 -8.875 -13.773 1 90.62 90 LEU A CA 1
ATOM 673 C C . LEU A 1 90 ? 0.202 -8.648 -14.086 1 90.62 90 LEU A C 1
ATOM 675 O O . LEU A 1 90 ? -0.494 -9.562 -14.523 1 90.62 90 LEU A O 1
ATOM 679 N N . ASP A 1 91 ? -0.259 -7.473 -13.898 1 88.75 91 ASP A N 1
ATOM 680 C CA . ASP A 1 91 ? -1.697 -7.27 -14.047 1 88.75 91 ASP A CA 1
ATOM 681 C C . ASP A 1 91 ? -2.027 -6.656 -15.406 1 88.75 91 ASP A C 1
ATOM 683 O O . ASP A 1 91 ? -3.199 -6.52 -15.766 1 88.75 91 ASP A O 1
ATOM 687 N N . GLY A 1 92 ? -1.069 -6.23 -16.109 1 90.56 92 GLY A N 1
ATOM 688 C CA . GLY A 1 92 ? -1.247 -5.746 -17.469 1 90.56 92 GLY A CA 1
ATOM 689 C C . GLY A 1 92 ? -1.755 -4.316 -17.531 1 90.56 92 GLY A C 1
ATOM 690 O O . GLY A 1 92 ? -2.127 -3.832 -18.609 1 90.56 92 GLY A O 1
ATOM 691 N N . GLN A 1 93 ? -1.787 -3.662 -16.469 1 92.25 93 GLN A N 1
ATOM 692 C CA . GLN A 1 93 ? -2.209 -2.266 -16.422 1 92.25 93 GLN A CA 1
ATOM 693 C C . GLN A 1 93 ? -1.011 -1.325 -16.516 1 92.25 93 GLN A C 1
ATOM 695 O O . GLN A 1 93 ? 0.122 -1.771 -16.703 1 92.25 93 GLN A O 1
ATOM 700 N N . SER A 1 94 ? -1.294 -0.001 -16.453 1 94.94 94 SER A N 1
ATOM 701 C CA . SER A 1 94 ? -0.245 0.999 -16.625 1 94.94 94 SER A CA 1
ATOM 702 C C . SER A 1 94 ? 0.657 1.077 -15.406 1 94.94 94 SER A C 1
ATOM 704 O O . SER A 1 94 ? 0.264 0.662 -14.312 1 94.94 94 SER A O 1
ATOM 706 N N . ARG A 1 95 ? 1.863 1.629 -15.602 1 94.81 95 ARG A N 1
ATOM 707 C CA . ARG A 1 95 ? 2.814 1.842 -14.516 1 94.81 95 ARG A CA 1
ATOM 708 C C . ARG A 1 95 ? 2.203 2.697 -13.406 1 94.81 95 ARG A C 1
ATOM 710 O O . ARG A 1 95 ? 1.491 3.664 -13.688 1 94.81 95 ARG A O 1
ATOM 717 N N . THR A 1 96 ? 2.545 2.355 -12.18 1 89.56 96 THR A N 1
ATOM 718 C CA . THR A 1 96 ? 1.932 3.01 -11.023 1 89.56 96 THR A CA 1
ATOM 719 C C . THR A 1 96 ? 2.783 4.188 -10.555 1 89.56 96 THR A C 1
ATOM 721 O O . THR A 1 96 ? 2.34 4.992 -9.734 1 89.56 96 THR A O 1
ATOM 724 N N . ALA A 1 97 ? 4 4.266 -11.008 1 91.12 97 ALA A N 1
ATOM 725 C CA . ALA A 1 97 ? 4.949 5.273 -10.547 1 91.12 97 ALA A CA 1
ATOM 726 C C . ALA A 1 97 ? 6.023 5.539 -11.594 1 91.12 97 ALA A C 1
ATOM 728 O O . ALA A 1 97 ? 6.145 4.789 -12.57 1 91.12 97 ALA A O 1
ATOM 729 N N . ASP A 1 98 ? 6.742 6.637 -11.328 1 92.19 98 ASP A N 1
ATOM 730 C CA . ASP A 1 98 ? 7.914 6.941 -12.148 1 92.19 98 ASP A CA 1
ATOM 731 C C . ASP A 1 98 ? 9.141 6.18 -11.656 1 92.19 98 ASP A C 1
ATOM 733 O O . ASP A 1 98 ? 9.281 5.926 -10.453 1 92.19 98 ASP A O 1
ATOM 737 N N . ALA A 1 99 ? 9.969 5.816 -12.609 1 95.25 99 ALA A N 1
ATOM 738 C CA . ALA A 1 99 ? 11.266 5.238 -12.273 1 95.25 99 ALA A CA 1
ATOM 739 C C . ALA A 1 99 ? 12.398 6.016 -12.938 1 95.25 99 ALA A C 1
ATOM 741 O O . ALA A 1 99 ? 12.438 6.129 -14.164 1 95.25 99 ALA A O 1
ATOM 742 N N . THR A 1 100 ? 13.25 6.562 -12.125 1 94 100 THR A N 1
ATOM 743 C CA . THR A 1 100 ? 14.359 7.375 -12.617 1 94 100 THR A CA 1
ATOM 744 C C . THR A 1 100 ? 15.688 6.891 -12.031 1 94 100 THR A C 1
ATOM 746 O O . THR A 1 100 ? 15.758 6.543 -10.852 1 94 100 THR A O 1
ATOM 749 N N . ALA A 1 101 ? 16.703 6.918 -12.883 1 94.94 101 ALA A N 1
ATOM 750 C CA . ALA A 1 101 ? 18.031 6.559 -12.383 1 94.94 101 ALA A CA 1
ATOM 751 C C . ALA A 1 101 ? 18.609 7.676 -11.516 1 94.94 101 ALA A C 1
ATOM 753 O O . ALA A 1 101 ? 18.766 8.805 -11.984 1 94.94 101 ALA A O 1
ATOM 754 N N . GLY A 1 102 ? 18.891 7.344 -10.305 1 87.38 102 GLY A N 1
ATOM 755 C CA . GLY A 1 102 ? 19.531 8.32 -9.43 1 87.38 102 GLY A CA 1
ATOM 756 C C . GLY A 1 102 ? 21.016 8.477 -9.703 1 87.38 102 GLY A C 1
ATOM 757 O O . GLY A 1 102 ? 21.609 9.508 -9.367 1 87.38 102 GLY A O 1
ATOM 758 N N . GLU A 1 103 ? 21.625 7.531 -10.227 1 88.38 103 GLU A N 1
ATOM 759 C CA . GLU A 1 103 ? 23.016 7.438 -10.672 1 88.38 103 GLU A CA 1
ATOM 760 C C . GLU A 1 103 ? 23.141 6.551 -11.906 1 88.38 103 GLU A C 1
ATOM 762 O O . GLU A 1 103 ? 22.156 5.941 -12.344 1 88.38 103 GLU A O 1
ATOM 767 N N . PRO A 1 104 ? 24.359 6.609 -12.484 1 94.81 104 PRO A N 1
ATOM 768 C CA . PRO A 1 104 ? 24.5 5.641 -13.57 1 94.81 104 PRO A CA 1
ATOM 769 C C . PRO A 1 104 ? 24.109 4.227 -13.156 1 94.81 104 PRO A C 1
ATOM 771 O O . PRO A 1 104 ? 24.594 3.707 -12.156 1 94.81 104 PRO A O 1
ATOM 774 N N . THR A 1 105 ? 23.141 3.707 -13.906 1 95 105 THR A N 1
ATOM 775 C CA . THR A 1 105 ? 22.484 2.48 -13.469 1 95 105 THR A CA 1
ATOM 776 C C . THR A 1 105 ? 22.453 1.451 -14.602 1 95 105 THR A C 1
ATOM 778 O O . THR A 1 105 ? 22.266 1.804 -15.766 1 95 105 THR A O 1
ATOM 781 N N . GLU A 1 106 ? 22.75 0.232 -14.211 1 92.88 106 GLU A N 1
ATOM 782 C CA . GLU A 1 106 ? 22.594 -0.913 -15.102 1 92.88 106 GLU A CA 1
ATOM 783 C C . GLU A 1 106 ? 21.469 -1.826 -14.648 1 92.88 106 GLU A C 1
ATOM 785 O O . GLU A 1 106 ? 21.422 -2.242 -13.492 1 92.88 106 GLU A O 1
ATOM 790 N N . LEU A 1 107 ? 20.562 -2.107 -15.625 1 93 107 LEU A N 1
ATOM 791 C CA . LEU A 1 107 ? 19.391 -2.912 -15.305 1 93 107 LEU A CA 1
ATOM 792 C C . LEU A 1 107 ? 19.391 -4.215 -16.094 1 93 107 LEU A C 1
ATOM 794 O O . LEU A 1 107 ? 19.922 -4.27 -17.203 1 93 107 LEU A O 1
ATOM 798 N N . PHE A 1 108 ? 18.797 -5.18 -15.484 1 89.06 108 PHE A N 1
ATOM 799 C CA . PHE A 1 108 ? 18.328 -6.316 -16.266 1 89.06 108 PHE A CA 1
ATOM 800 C C . PHE A 1 108 ? 16.859 -6.121 -16.656 1 89.06 108 PHE A C 1
ATOM 802 O O . PHE A 1 108 ? 16.062 -5.625 -15.867 1 89.06 108 PHE A O 1
ATOM 809 N N . VAL A 1 109 ? 16.641 -6.582 -17.828 1 93.38 109 VAL A N 1
ATOM 810 C CA . VAL A 1 109 ? 15.305 -6.395 -18.375 1 93.38 109 VAL A CA 1
ATOM 811 C C . VAL A 1 109 ? 14.711 -7.746 -18.766 1 93.38 109 VAL A C 1
ATOM 813 O O . VAL A 1 109 ? 15.344 -8.523 -19.484 1 93.38 109 VAL A O 1
ATOM 816 N N . LEU A 1 110 ? 13.609 -8.008 -18.234 1 91.12 110 LEU A N 1
ATOM 817 C CA . LEU A 1 110 ? 12.844 -9.188 -18.625 1 91.12 110 LEU A CA 1
ATOM 818 C C . LEU A 1 110 ? 11.492 -8.781 -19.219 1 91.12 110 LEU A C 1
ATOM 820 O O . LEU A 1 110 ? 10.648 -8.219 -18.516 1 91.12 110 LEU A O 1
ATOM 824 N N . ARG A 1 111 ? 11.328 -9.078 -20.469 1 94 111 ARG A N 1
ATOM 825 C CA . ARG A 1 111 ? 10.102 -8.68 -21.156 1 94 111 ARG A CA 1
ATOM 826 C C . ARG A 1 111 ? 8.883 -9.375 -20.547 1 94 111 ARG A C 1
ATOM 828 O O . ARG A 1 111 ? 8.977 -10.523 -20.109 1 94 111 ARG A O 1
ATOM 835 N N . ARG A 1 112 ? 7.777 -8.656 -20.594 1 93.19 112 ARG A N 1
ATOM 836 C CA . ARG A 1 112 ? 6.543 -9.125 -19.969 1 93.19 112 ARG A CA 1
ATOM 837 C C . ARG A 1 112 ? 6.145 -10.492 -20.516 1 93.19 112 ARG A C 1
ATOM 839 O O . ARG A 1 112 ? 5.859 -11.406 -19.734 1 93.19 112 ARG A O 1
ATOM 846 N N . ASP A 1 113 ? 6.156 -10.711 -21.844 1 90.81 113 ASP A N 1
ATOM 847 C CA . ASP A 1 113 ? 5.707 -11.953 -22.453 1 90.81 113 ASP A CA 1
ATOM 848 C C . ASP A 1 113 ? 6.57 -13.133 -22 1 90.81 113 ASP A C 1
ATOM 850 O O . ASP A 1 113 ? 6.055 -14.219 -21.734 1 90.81 113 ASP A O 1
ATOM 854 N N . ASP A 1 114 ? 7.848 -12.836 -21.844 1 88.62 114 ASP A N 1
ATOM 855 C CA . ASP A 1 114 ? 8.758 -13.883 -21.375 1 88.62 114 ASP A CA 1
ATOM 856 C C . ASP A 1 114 ? 8.5 -14.227 -19.906 1 88.62 114 ASP A C 1
ATOM 858 O O . ASP A 1 114 ? 8.5 -15.398 -19.531 1 88.62 114 ASP A O 1
ATOM 862 N N . PHE A 1 115 ? 8.258 -13.242 -19.203 1 88 115 PHE A N 1
ATOM 863 C CA . PHE A 1 115 ? 8.031 -13.422 -17.781 1 88 115 PHE A CA 1
ATOM 864 C C . PHE A 1 115 ? 6.73 -14.172 -17.531 1 88 115 PHE A C 1
ATOM 866 O O . PHE A 1 115 ? 6.695 -15.133 -16.75 1 88 115 PHE A O 1
ATOM 873 N N . LEU A 1 116 ? 5.688 -13.805 -18.172 1 86.5 116 LEU A N 1
ATOM 874 C CA . LEU A 1 116 ? 4.387 -14.453 -18 1 86.5 116 LEU A CA 1
ATOM 875 C C . LEU A 1 116 ? 4.434 -15.898 -18.469 1 86.5 116 LEU A C 1
ATOM 877 O O . LEU A 1 116 ? 3.809 -16.781 -17.859 1 86.5 116 LEU A O 1
ATOM 881 N N . GLY A 1 117 ? 5.148 -16.125 -19.562 1 83.81 117 GLY A N 1
ATOM 882 C CA . GLY A 1 117 ? 5.336 -17.484 -20.016 1 83.81 117 GLY A CA 1
ATOM 883 C C . GLY A 1 117 ? 6 -18.375 -18.984 1 83.81 117 GLY A C 1
ATOM 884 O O . GLY A 1 117 ? 5.605 -19.531 -18.812 1 83.81 117 GLY A O 1
ATOM 885 N N . HIS A 1 118 ? 6.906 -17.781 -18.297 1 81.75 118 HIS A N 1
ATOM 886 C CA . HIS A 1 118 ? 7.594 -18.531 -17.25 1 81.75 118 HIS A CA 1
ATOM 887 C C . HIS A 1 118 ? 6.688 -18.75 -16.047 1 81.75 118 HIS A C 1
ATOM 889 O O . HIS A 1 118 ? 6.707 -19.828 -15.445 1 81.75 118 HIS A O 1
ATOM 895 N N . LEU A 1 119 ? 5.953 -17.844 -15.766 1 81.19 119 LEU A N 1
ATOM 896 C CA . LEU A 1 119 ? 5.031 -17.922 -14.633 1 81.19 119 LEU A CA 1
ATOM 897 C C . LEU A 1 119 ? 4.016 -19.031 -14.844 1 81.19 119 LEU A C 1
ATOM 899 O O . LEU A 1 119 ? 3.672 -19.75 -13.906 1 81.19 119 LEU A O 1
ATOM 903 N N . GLU A 1 120 ? 3.604 -19.188 -15.992 1 77.88 120 GLU A N 1
ATOM 904 C CA . GLU A 1 120 ? 2.621 -20.219 -16.328 1 77.88 120 GLU A CA 1
ATOM 905 C C . GLU A 1 120 ? 3.232 -21.609 -16.234 1 77.88 120 GLU A C 1
ATOM 907 O O . GLU A 1 120 ? 2.537 -22.578 -15.93 1 77.88 120 GLU A O 1
ATOM 912 N N . ARG A 1 121 ? 4.508 -21.688 -16.438 1 76.25 121 ARG A N 1
ATOM 913 C CA . ARG A 1 121 ? 5.184 -22.969 -16.516 1 76.25 121 ARG A CA 1
ATOM 914 C C . ARG A 1 121 ? 5.695 -23.406 -15.141 1 76.25 121 ARG A C 1
ATOM 916 O O . ARG A 1 121 ? 5.898 -24.594 -14.883 1 76.25 121 ARG A O 1
ATOM 923 N N . GLU A 1 122 ? 5.863 -22.406 -14.32 1 78.56 122 GLU A N 1
ATOM 924 C CA . GLU A 1 122 ? 6.508 -22.688 -13.047 1 78.56 122 GLU A CA 1
ATOM 925 C C . GLU A 1 122 ? 5.656 -22.203 -11.875 1 78.56 122 GLU A C 1
ATOM 927 O O . GLU A 1 122 ? 5.82 -21.078 -11.398 1 78.56 122 GLU A O 1
ATOM 932 N N . PRO A 1 123 ? 4.879 -23.141 -11.297 1 76.31 123 PRO A N 1
ATOM 933 C CA . PRO A 1 123 ? 4.004 -22.766 -10.188 1 76.31 123 PRO A CA 1
ATOM 934 C C . PRO A 1 123 ? 4.777 -22.219 -8.984 1 76.31 123 PRO A C 1
ATOM 936 O O . PRO A 1 123 ? 4.27 -21.375 -8.25 1 76.31 123 PRO A O 1
ATOM 939 N N . LYS A 1 124 ? 5.973 -22.703 -8.789 1 77.56 124 LYS A N 1
ATOM 940 C CA . LYS A 1 124 ? 6.797 -22.266 -7.664 1 77.56 124 LYS A CA 1
ATOM 941 C C . LYS A 1 124 ? 7.125 -20.781 -7.781 1 77.56 124 LYS A C 1
ATOM 943 O O . LYS A 1 124 ? 7.277 -20.094 -6.773 1 77.56 124 LYS A O 1
ATOM 948 N N . LEU A 1 125 ? 7.191 -20.344 -8.969 1 79.81 125 LEU A N 1
ATOM 949 C CA . LEU A 1 125 ? 7.465 -18.922 -9.195 1 79.81 125 LEU A CA 1
ATOM 950 C C . LEU A 1 125 ? 6.281 -18.078 -8.758 1 79.81 125 LEU A C 1
ATOM 952 O O . LEU A 1 125 ? 6.469 -16.984 -8.203 1 79.81 125 LEU A O 1
ATOM 956 N N . ALA A 1 126 ? 5.137 -18.594 -9.031 1 83 126 ALA A N 1
ATOM 957 C CA . ALA A 1 126 ? 3.93 -17.859 -8.641 1 83 126 ALA A CA 1
ATOM 958 C C . ALA A 1 126 ? 3.857 -17.688 -7.129 1 83 126 ALA A C 1
ATOM 960 O O . ALA A 1 126 ? 3.49 -16.625 -6.637 1 83 126 ALA A O 1
ATOM 961 N N . VAL A 1 127 ? 4.273 -18.688 -6.484 1 82.12 127 VAL A N 1
ATOM 962 C CA . VAL A 1 127 ? 4.25 -18.672 -5.023 1 82.12 127 VAL A CA 1
ATOM 963 C C . VAL A 1 127 ? 5.246 -17.625 -4.508 1 82.12 127 VAL A C 1
ATOM 965 O O . VAL A 1 127 ? 4.938 -16.875 -3.582 1 82.12 127 VAL A O 1
ATOM 968 N N . LYS A 1 128 ? 6.301 -17.562 -5.066 1 81.94 128 LYS A N 1
ATOM 969 C CA . LYS A 1 128 ? 7.32 -16.594 -4.672 1 81.94 128 LYS A CA 1
ATOM 970 C C . LYS A 1 128 ? 6.871 -15.164 -4.973 1 81.94 128 LYS A C 1
ATOM 972 O O . LYS A 1 128 ? 7.156 -14.242 -4.207 1 81.94 128 LYS A O 1
ATOM 977 N N . LEU A 1 129 ? 6.266 -15.117 -6.074 1 85.62 129 LEU A N 1
ATOM 978 C CA . LEU A 1 129 ? 5.742 -13.812 -6.449 1 85.62 129 LEU A CA 1
ATOM 979 C C . LEU A 1 129 ? 4.684 -13.344 -5.457 1 85.62 129 LEU A C 1
ATOM 981 O O . LEU A 1 129 ? 4.652 -12.172 -5.082 1 85.62 129 LEU A O 1
ATOM 985 N N . ILE A 1 130 ? 3.902 -14.219 -5.121 1 87.94 130 ILE A N 1
ATOM 986 C CA . ILE A 1 130 ? 2.863 -13.922 -4.145 1 87.94 130 ILE A CA 1
ATOM 987 C C . ILE A 1 130 ? 3.504 -13.445 -2.842 1 87.94 130 ILE A C 1
ATOM 989 O O . ILE A 1 130 ? 3.068 -12.453 -2.256 1 87.94 130 ILE A O 1
ATOM 993 N N . ALA A 1 131 ? 4.516 -14.078 -2.459 1 85.19 131 ALA A N 1
ATOM 994 C CA . ALA A 1 131 ? 5.223 -13.688 -1.241 1 85.19 131 ALA A CA 1
ATOM 995 C C . ALA A 1 131 ? 5.816 -12.289 -1.375 1 85.19 131 ALA A C 1
ATOM 997 O O . ALA A 1 131 ? 5.754 -11.484 -0.437 1 85.19 131 ALA A O 1
ATOM 998 N N . LEU A 1 132 ? 6.332 -12.016 -2.461 1 82.69 132 LEU A N 1
ATOM 999 C CA . LEU A 1 132 ? 6.918 -10.703 -2.725 1 82.69 132 LEU A CA 1
ATOM 1000 C C . LEU A 1 132 ? 5.848 -9.609 -2.676 1 82.69 132 LEU A C 1
ATOM 1002 O O . LEU A 1 132 ? 6.062 -8.555 -2.076 1 82.69 132 LEU A O 1
ATOM 1006 N N . LEU A 1 133 ? 4.797 -9.898 -3.316 1 89.31 133 LEU A N 1
ATOM 1007 C CA . LEU A 1 133 ? 3.701 -8.938 -3.342 1 89.31 133 LEU A CA 1
ATOM 1008 C C . LEU A 1 133 ? 3.148 -8.703 -1.94 1 89.31 133 LEU A C 1
ATOM 1010 O O . LEU A 1 133 ? 2.816 -7.57 -1.58 1 89.31 133 LEU A O 1
ATOM 1014 N N . CYS A 1 134 ? 3.094 -9.758 -1.189 1 90.12 134 CYS A N 1
ATOM 1015 C CA . CYS A 1 134 ? 2.645 -9.625 0.192 1 90.12 134 CYS A CA 1
ATOM 1016 C C . CYS A 1 134 ? 3.59 -8.742 0.993 1 90.12 134 CYS A C 1
ATOM 1018 O O . CYS A 1 134 ? 3.146 -7.895 1.771 1 90.12 134 CYS A O 1
ATOM 1020 N N . GLN A 1 135 ? 4.824 -8.914 0.791 1 84.69 135 GLN A N 1
ATOM 1021 C CA . GLN A 1 135 ? 5.82 -8.094 1.471 1 84.69 135 GLN A CA 1
ATOM 1022 C C . GLN A 1 135 ? 5.668 -6.621 1.096 1 84.69 135 GLN A C 1
ATOM 1024 O O . GLN A 1 135 ? 5.809 -5.738 1.946 1 84.69 135 GLN A O 1
ATOM 1029 N N . ARG A 1 136 ? 5.391 -6.414 -0.116 1 83.81 136 ARG A N 1
ATOM 1030 C CA . ARG A 1 136 ? 5.184 -5.051 -0.585 1 83.81 136 ARG A CA 1
ATOM 1031 C C . ARG A 1 136 ? 3.953 -4.426 0.064 1 83.81 136 ARG A C 1
ATOM 1033 O O . ARG A 1 136 ? 3.977 -3.26 0.462 1 83.81 136 ARG A O 1
ATOM 1040 N N . ILE A 1 137 ? 2.961 -5.164 0.182 1 87.69 137 ILE A N 1
ATOM 1041 C CA . ILE A 1 137 ? 1.724 -4.703 0.801 1 87.69 137 ILE A CA 1
ATOM 1042 C C . ILE A 1 137 ? 1.973 -4.375 2.271 1 87.69 137 ILE A C 1
ATOM 1044 O O . ILE A 1 137 ? 1.525 -3.342 2.77 1 87.69 137 ILE A O 1
ATOM 1048 N N . ARG A 1 138 ? 2.703 -5.223 2.934 1 86.56 138 ARG A N 1
ATOM 1049 C CA . ARG A 1 138 ? 3.039 -4.977 4.332 1 86.56 138 ARG A CA 1
ATOM 1050 C C . ARG A 1 138 ? 3.826 -3.68 4.488 1 86.56 138 ARG A C 1
ATOM 1052 O O . ARG A 1 138 ? 3.535 -2.871 5.371 1 86.56 138 ARG A O 1
ATOM 1059 N N . TRP A 1 139 ? 4.793 -3.557 3.697 1 78.56 139 TRP A N 1
ATOM 1060 C CA . TRP A 1 139 ? 5.633 -2.363 3.723 1 78.56 139 TRP A CA 1
ATOM 1061 C C . TRP A 1 139 ? 4.797 -1.105 3.512 1 78.56 139 TRP A C 1
ATOM 1063 O O . TRP A 1 139 ? 4.91 -0.14 4.27 1 78.56 139 TRP A O 1
ATOM 1073 N N . MET A 1 140 ? 3.951 -1.122 2.557 1 78.44 140 MET A N 1
ATOM 1074 C CA . MET A 1 140 ? 3.109 0.028 2.238 1 78.44 140 MET A CA 1
ATOM 1075 C C . MET A 1 140 ? 2.129 0.314 3.371 1 78.44 140 MET A C 1
ATOM 1077 O O . MET A 1 140 ? 1.861 1.475 3.688 1 78.44 140 MET A O 1
ATOM 1081 N N . SER A 1 141 ? 1.552 -0.72 3.918 1 80.31 141 SER A N 1
ATOM 1082 C CA . SER A 1 141 ? 0.624 -0.564 5.035 1 80.31 141 SER A CA 1
ATOM 1083 C C . SER A 1 141 ? 1.291 0.134 6.215 1 80.31 141 SER A C 1
ATOM 1085 O O . SER A 1 141 ? 0.716 1.05 6.805 1 80.31 141 SER A O 1
ATOM 1087 N N . GLU A 1 142 ? 2.467 -0.256 6.516 1 76.75 142 GLU A N 1
ATOM 1088 C CA . GLU A 1 142 ? 3.215 0.336 7.621 1 76.75 142 GLU A CA 1
ATOM 1089 C C . GLU A 1 142 ? 3.525 1.806 7.352 1 76.75 142 GLU A C 1
ATOM 1091 O O . GLU A 1 142 ? 3.414 2.645 8.25 1 76.75 142 GLU A O 1
ATOM 1096 N N . ARG A 1 143 ? 3.873 2.061 6.176 1 71.94 143 ARG A N 1
ATOM 1097 C CA . ARG A 1 143 ? 4.199 3.434 5.809 1 71.94 143 ARG A CA 1
ATOM 1098 C C . ARG A 1 143 ? 2.961 4.32 5.848 1 71.94 143 ARG A C 1
ATOM 1100 O O . ARG A 1 143 ? 3.025 5.469 6.289 1 71.94 143 ARG A O 1
ATOM 1107 N N . MET A 1 144 ? 1.912 3.824 5.344 1 72.75 144 MET A N 1
ATOM 1108 C CA . MET A 1 144 ? 0.652 4.562 5.367 1 72.75 144 MET A CA 1
ATOM 1109 C C . MET A 1 144 ? 0.213 4.844 6.797 1 72.75 144 MET A C 1
ATOM 1111 O O . MET A 1 144 ? -0.218 5.957 7.113 1 72.75 144 MET A O 1
ATOM 1115 N N . GLU A 1 145 ? 0.295 3.887 7.609 1 73.44 145 GLU A N 1
ATOM 1116 C CA . GLU A 1 145 ? -0.043 4.047 9.023 1 73.44 145 GLU A CA 1
ATOM 1117 C C . GLU A 1 145 ? 0.764 5.176 9.656 1 73.44 145 GLU A C 1
ATOM 1119 O O . GLU A 1 145 ? 0.205 6.035 10.344 1 73.44 145 GLU A O 1
ATOM 1124 N N . GLU A 1 146 ? 1.971 5.191 9.414 1 69.5 146 GLU A N 1
ATOM 1125 C CA . GLU A 1 146 ? 2.854 6.199 9.992 1 69.5 146 GLU A CA 1
ATOM 1126 C C . GLU A 1 146 ? 2.516 7.594 9.469 1 69.5 146 GLU A C 1
ATOM 1128 O O . GLU A 1 146 ? 2.461 8.555 10.234 1 69.5 146 GLU A O 1
ATOM 1133 N N . SER A 1 147 ? 2.305 7.672 8.227 1 69.88 147 SER A N 1
ATOM 1134 C CA . SER A 1 147 ? 2.076 8.961 7.586 1 69.88 147 SER A CA 1
ATOM 1135 C C . SER A 1 147 ? 0.756 9.578 8.039 1 69.88 147 SER A C 1
ATOM 1137 O O . SER A 1 147 ? 0.642 10.797 8.148 1 69.88 147 SER A O 1
ATOM 1139 N N . VAL A 1 148 ? -0.17 8.797 8.289 1 66.38 148 VAL A N 1
ATOM 1140 C CA . VAL A 1 148 ? -1.507 9.297 8.602 1 66.38 148 VAL A CA 1
ATOM 1141 C C . VAL A 1 148 ? -1.61 9.609 10.094 1 66.38 148 VAL A C 1
ATOM 1143 O O . VAL A 1 148 ? -2.236 10.594 10.484 1 66.38 148 VAL A O 1
ATOM 1146 N N . LEU A 1 149 ? -0.992 8.875 10.922 1 65.19 149 LEU A N 1
ATOM 1147 C CA . LEU A 1 149 ? -1.265 8.945 12.352 1 65.19 149 LEU A CA 1
ATOM 1148 C C . LEU A 1 149 ? -0.279 9.883 13.047 1 65.19 149 LEU A C 1
ATOM 1150 O O . LEU A 1 149 ? -0.514 10.312 14.18 1 65.19 149 LEU A O 1
ATOM 1154 N N . GLN A 1 150 ? 0.729 10.133 12.398 1 70.88 150 GLN A N 1
ATOM 1155 C CA . GLN A 1 150 ? 1.743 10.977 13.031 1 70.88 150 GLN A CA 1
ATOM 1156 C C . GLN A 1 150 ? 2.062 12.188 12.164 1 70.88 150 GLN A C 1
ATOM 1158 O O . GLN A 1 150 ? 2.164 12.078 10.945 1 70.88 150 GLN A O 1
ATOM 1163 N N . PRO A 1 151 ? 2.08 13.328 12.938 1 75.31 151 PRO A N 1
ATOM 1164 C CA . PRO A 1 151 ? 2.514 14.5 12.172 1 75.31 151 PRO A CA 1
ATOM 1165 C C . PRO A 1 151 ? 3.943 14.367 11.648 1 75.31 151 PRO A C 1
ATOM 1167 O O . PRO A 1 151 ? 4.742 13.617 12.211 1 75.31 151 PRO A O 1
ATOM 1170 N N . LEU A 1 152 ? 4.203 15.109 10.656 1 80.12 152 LEU A N 1
ATOM 1171 C CA . LEU A 1 152 ? 5.48 14.992 9.961 1 80.12 152 LEU A CA 1
ATOM 1172 C C . LEU A 1 152 ? 6.645 15.227 10.922 1 80.12 152 LEU A C 1
ATOM 1174 O O . LEU A 1 152 ? 7.605 14.453 10.938 1 80.12 152 LEU A O 1
ATOM 1178 N N . PRO A 1 153 ? 6.574 16.266 11.766 1 85.12 153 PRO A N 1
ATOM 1179 C CA . PRO A 1 153 ? 7.719 16.484 12.656 1 85.12 153 PRO A CA 1
ATOM 1180 C C . PRO A 1 153 ? 7.996 15.289 13.57 1 85.12 153 PRO A C 1
ATOM 1182 O O . PRO A 1 153 ? 9.156 14.938 13.797 1 85.12 153 PRO A O 1
ATOM 1185 N N . VAL A 1 154 ? 6.984 14.656 13.984 1 82.25 154 VAL A N 1
ATOM 1186 C CA . VAL A 1 154 ? 7.137 13.516 14.883 1 82.25 154 VAL A CA 1
ATOM 1187 C C . VAL A 1 154 ? 7.727 12.336 14.125 1 82.25 154 VAL A C 1
ATOM 1189 O O . VAL A 1 154 ? 8.672 11.695 14.586 1 82.25 154 VAL A O 1
ATOM 1192 N N . ARG A 1 155 ? 7.156 12.109 12.984 1 80.94 155 ARG A N 1
ATOM 1193 C CA . ARG A 1 155 ? 7.66 11.016 12.164 1 80.94 155 ARG A CA 1
ATOM 1194 C C . ARG A 1 155 ? 9.133 11.227 11.812 1 80.94 155 ARG A C 1
ATOM 1196 O O . ARG A 1 155 ? 9.93 10.297 11.875 1 80.94 155 ARG A O 1
ATOM 1203 N N . LEU A 1 156 ? 9.469 12.414 11.43 1 86.38 156 LEU A N 1
ATOM 1204 C CA . LEU A 1 156 ? 10.828 12.766 11.039 1 86.38 156 LEU A CA 1
ATOM 1205 C C . LEU A 1 156 ? 11.781 12.617 12.219 1 86.38 156 LEU A C 1
ATOM 1207 O O . LEU A 1 156 ? 12.867 12.047 12.078 1 86.38 156 LEU A O 1
ATOM 1211 N N . ALA A 1 157 ? 11.352 13.078 13.312 1 89.38 157 ALA A N 1
ATOM 1212 C CA . ALA A 1 157 ? 12.18 13.016 14.516 1 89.38 157 ALA A CA 1
ATOM 1213 C C . ALA A 1 157 ? 12.43 11.562 14.93 1 89.38 157 ALA A C 1
ATOM 1215 O O . ALA A 1 157 ? 13.562 11.195 15.258 1 89.38 157 ALA A O 1
ATOM 1216 N N . ARG A 1 158 ? 11.406 10.789 14.875 1 84.25 158 ARG A N 1
ATOM 1217 C CA . ARG A 1 158 ? 11.547 9.391 15.258 1 84.25 158 ARG A CA 1
ATOM 1218 C C . ARG A 1 158 ? 12.516 8.656 14.336 1 84.25 158 ARG A C 1
ATOM 1220 O O . ARG A 1 158 ? 13.344 7.867 14.797 1 84.25 158 ARG A O 1
ATOM 1227 N N . ARG A 1 159 ? 12.352 8.898 13.062 1 81.56 159 ARG A N 1
ATOM 1228 C CA . ARG A 1 159 ? 13.234 8.25 12.109 1 81.56 159 ARG A CA 1
ATOM 1229 C C . ARG A 1 159 ? 14.68 8.695 12.312 1 81.56 159 ARG A C 1
ATOM 1231 O O . ARG A 1 159 ? 15.602 7.871 12.266 1 81.56 159 ARG A O 1
ATOM 1238 N N . LEU A 1 160 ? 14.914 9.945 12.547 1 88.25 160 LEU A N 1
ATOM 1239 C CA . LEU A 1 160 ? 16.266 10.469 12.742 1 88.25 160 LEU A CA 1
ATOM 1240 C C . LEU A 1 160 ? 16.875 9.922 14.031 1 88.25 160 LEU A C 1
ATOM 1242 O O . LEU A 1 160 ? 18.062 9.578 14.062 1 88.25 160 LEU A O 1
ATOM 1246 N N . CYS A 1 161 ? 16.016 9.836 15.055 1 87 161 CYS A N 1
ATOM 1247 C CA . CYS A 1 161 ? 16.5 9.258 16.297 1 87 161 CYS A CA 1
ATOM 1248 C C . CYS A 1 161 ? 16.938 7.809 16.094 1 87 161 CYS A C 1
ATOM 1250 O O . CYS A 1 161 ? 17.969 7.387 16.625 1 87 161 CYS A O 1
ATOM 1252 N N . ALA A 1 162 ? 16.156 7.086 15.406 1 77.94 162 ALA A N 1
ATOM 1253 C CA . ALA A 1 162 ? 16.484 5.688 15.133 1 77.94 162 ALA A CA 1
ATOM 1254 C C . ALA A 1 162 ? 17.797 5.574 14.352 1 77.94 162 ALA A C 1
ATOM 1256 O O . ALA A 1 162 ? 18.641 4.723 14.664 1 77.94 162 ALA A O 1
ATOM 1257 N N . LEU A 1 163 ? 17.938 6.371 13.328 1 79.5 163 LEU A N 1
ATOM 1258 C CA . LEU A 1 163 ? 19.156 6.359 12.531 1 79.5 163 LEU A CA 1
ATOM 1259 C C . LEU A 1 163 ? 20.359 6.746 13.383 1 79.5 163 LEU A C 1
ATOM 1261 O O . LEU A 1 163 ? 21.438 6.168 13.234 1 79.5 163 LEU A O 1
ATOM 1265 N N . ALA A 1 164 ? 20.109 7.688 14.234 1 83.56 164 ALA A N 1
ATOM 1266 C CA . ALA A 1 164 ? 21.172 8.133 15.125 1 83.56 164 ALA A CA 1
ATOM 1267 C C . ALA A 1 164 ? 21.609 7.012 16.062 1 83.56 164 ALA A C 1
ATOM 1269 O O . ALA A 1 164 ? 22.781 6.895 16.406 1 83.56 164 ALA A O 1
ATOM 1270 N N . ALA A 1 165 ? 20.656 6.348 16.578 1 76.69 165 ALA A N 1
ATOM 1271 C CA . ALA A 1 165 ? 20.953 5.234 17.469 1 76.69 165 ALA A CA 1
ATOM 1272 C C . ALA A 1 165 ? 21.844 4.203 16.797 1 76.69 165 ALA A C 1
ATOM 1274 O O . ALA A 1 165 ? 22.703 3.588 17.438 1 76.69 165 ALA A O 1
ATOM 1275 N N . ASP A 1 166 ? 21.688 4.137 15.555 1 66.12 166 ASP A N 1
ATOM 1276 C CA . ASP A 1 166 ? 22.422 3.129 14.797 1 66.12 166 ASP A CA 1
ATOM 1277 C C . ASP A 1 166 ? 23.75 3.682 14.297 1 66.12 166 ASP A C 1
ATOM 1279 O O . ASP A 1 166 ? 24.75 2.963 14.258 1 66.12 166 ASP A O 1
ATOM 1283 N N . PHE A 1 167 ? 23.75 4.898 13.898 1 71.5 167 PHE A N 1
ATOM 1284 C CA . PHE A 1 167 ? 24.891 5.387 13.133 1 71.5 167 PHE A CA 1
ATOM 1285 C C . PHE A 1 167 ? 25.531 6.594 13.812 1 71.5 167 PHE A C 1
ATOM 1287 O O . PHE A 1 167 ? 26.547 7.102 13.359 1 71.5 167 PHE A O 1
ATOM 1294 N N . GLY A 1 168 ? 24.938 6.988 14.938 1 79.69 168 GLY A N 1
ATOM 1295 C CA . GLY A 1 168 ? 25.469 8.156 15.625 1 79.69 168 GLY A CA 1
ATOM 1296 C C . GLY A 1 168 ? 24.812 9.453 15.188 1 79.69 168 GLY A C 1
ATOM 1297 O O . GLY A 1 168 ? 23.828 9.438 14.461 1 79.69 168 GLY A O 1
ATOM 1298 N N . ALA A 1 169 ? 25.359 10.539 15.625 1 85.5 169 ALA A N 1
ATOM 1299 C CA . ALA A 1 169 ? 24.734 11.852 15.461 1 85.5 169 ALA A CA 1
ATOM 1300 C C . ALA A 1 169 ? 24.922 12.375 14.039 1 85.5 169 ALA A C 1
ATOM 1302 O O . ALA A 1 169 ? 24.25 13.336 13.641 1 85.5 169 ALA A O 1
ATOM 1303 N N . GLU A 1 170 ? 25.781 11.742 13.273 1 86.62 170 GLU A N 1
ATOM 1304 C CA . GLU A 1 170 ? 25.938 12.062 11.859 1 86.62 170 GLU A CA 1
ATOM 1305 C C . GLU A 1 170 ? 25.266 11.023 10.977 1 86.62 170 GLU A C 1
ATOM 1307 O O . GLU A 1 170 ? 25.812 9.938 10.75 1 86.62 170 GLU A O 1
ATOM 1312 N N . VAL A 1 171 ? 24.125 11.438 10.469 1 84.44 171 VAL A N 1
ATOM 1313 C CA . VAL A 1 171 ? 23.344 10.5 9.68 1 84.44 171 VAL A CA 1
ATOM 1314 C C . VAL A 1 171 ? 23.562 10.75 8.195 1 84.44 171 VAL A C 1
ATOM 1316 O O . VAL A 1 171 ? 23.297 11.852 7.695 1 84.44 171 VAL A O 1
ATOM 1319 N N . HIS A 1 172 ? 24.109 9.789 7.512 1 81.12 172 HIS A N 1
ATOM 1320 C CA . HIS A 1 172 ? 24.344 9.906 6.078 1 81.12 172 HIS A CA 1
ATOM 1321 C C . HIS A 1 172 ? 23.094 9.547 5.277 1 81.12 172 HIS A C 1
ATOM 1323 O O . HIS A 1 172 ? 22.906 8.398 4.891 1 81.12 172 HIS A O 1
ATOM 1329 N N . ILE A 1 173 ? 22.297 10.508 5.117 1 79.12 173 ILE A N 1
ATOM 1330 C CA . ILE A 1 173 ? 21.031 10.328 4.402 1 79.12 173 ILE A CA 1
ATOM 1331 C C . ILE A 1 173 ? 20.641 11.633 3.719 1 79.12 173 ILE A C 1
ATOM 1333 O O . ILE A 1 173 ? 20.812 12.711 4.285 1 79.12 173 ILE A O 1
ATOM 1337 N N . SER A 1 174 ? 20.219 11.539 2.475 1 77.31 174 SER A N 1
ATOM 1338 C CA . SER A 1 174 ? 19.719 12.719 1.779 1 77.31 174 SER A CA 1
ATOM 1339 C C . SER A 1 174 ? 18.297 13.078 2.234 1 77.31 174 SER A C 1
ATOM 1341 O O . SER A 1 174 ? 17.609 12.258 2.846 1 77.31 174 SER A O 1
ATOM 1343 N N . GLN A 1 175 ? 17.875 14.266 1.969 1 77.25 175 GLN A N 1
ATOM 1344 C CA . GLN A 1 175 ? 16.531 14.703 2.301 1 77.25 175 GLN A CA 1
ATOM 1345 C C . GLN A 1 175 ? 15.484 13.914 1.519 1 77.25 175 GLN A C 1
ATOM 1347 O O . GLN A 1 175 ? 14.406 13.633 2.031 1 77.25 175 GLN A O 1
ATOM 1352 N N . GLU A 1 176 ? 15.859 13.57 0.398 1 73.56 176 GLU A N 1
ATOM 1353 C CA . GLU A 1 176 ? 14.969 12.758 -0.419 1 73.56 176 GLU A CA 1
ATOM 1354 C C . GLU A 1 176 ? 14.789 11.359 0.172 1 73.56 176 GLU A C 1
ATOM 1356 O O . GLU A 1 176 ? 13.672 10.844 0.24 1 73.56 176 GLU A O 1
ATOM 1361 N N . GLN A 1 177 ? 15.898 10.82 0.571 1 71.81 177 GLN A N 1
ATOM 1362 C CA . GLN A 1 177 ? 15.852 9.5 1.202 1 71.81 177 GLN A CA 1
ATOM 1363 C C . GLN A 1 177 ? 15.047 9.547 2.5 1 71.81 177 GLN A C 1
ATOM 1365 O O . GLN A 1 177 ? 14.273 8.633 2.785 1 71.81 177 GLN A O 1
ATOM 1370 N N . LEU A 1 178 ? 15.258 10.578 3.219 1 78.06 178 LEU A N 1
ATOM 1371 C CA . LEU A 1 178 ? 14.508 10.75 4.457 1 78.06 178 LEU A CA 1
ATOM 1372 C C . LEU A 1 178 ? 13.008 10.852 4.18 1 78.06 178 LEU A C 1
ATOM 1374 O O . LEU A 1 178 ? 12.195 10.328 4.941 1 78.06 178 LEU A O 1
ATOM 1378 N N . GLY A 1 179 ? 12.648 11.578 3.156 1 75.62 179 GLY A N 1
ATOM 1379 C CA . GLY A 1 179 ? 11.258 11.664 2.748 1 75.62 179 GLY A CA 1
ATOM 1380 C C . GLY A 1 179 ? 10.625 10.305 2.496 1 75.62 179 GLY A C 1
ATOM 1381 O O . GLY A 1 179 ? 9.492 10.055 2.91 1 75.62 179 GLY A O 1
ATOM 1382 N N . VAL A 1 180 ? 11.398 9.492 1.871 1 67.5 180 VAL A N 1
ATOM 1383 C CA . VAL A 1 180 ? 10.93 8.141 1.598 1 67.5 180 VAL A CA 1
ATOM 1384 C C . VAL A 1 180 ? 10.695 7.398 2.912 1 67.5 180 VAL A C 1
ATOM 1386 O O . VAL A 1 180 ? 9.664 6.742 3.086 1 67.5 180 VAL A O 1
ATOM 1389 N N . PHE A 1 181 ? 11.617 7.535 3.859 1 66.06 181 PHE A N 1
ATOM 1390 C CA . PHE A 1 181 ? 11.562 6.82 5.129 1 66.06 181 PHE A CA 1
ATOM 1391 C C . PHE A 1 181 ? 10.336 7.246 5.938 1 66.06 181 PHE A C 1
ATOM 1393 O O . PHE A 1 181 ? 9.766 6.441 6.676 1 66.06 181 PHE A O 1
ATOM 1400 N N . VAL A 1 182 ? 9.977 8.484 5.781 1 71.06 182 VAL A N 1
ATOM 1401 C CA . VAL A 1 182 ? 8.914 8.961 6.652 1 71.06 182 VAL A CA 1
ATOM 1402 C C . VAL A 1 182 ? 7.617 9.102 5.855 1 71.06 182 VAL A C 1
ATOM 1404 O O . VAL A 1 182 ? 6.598 9.547 6.387 1 71.06 182 VAL A O 1
ATOM 1407 N N . GLY A 1 183 ? 7.715 8.781 4.531 1 72.19 183 GLY A N 1
ATOM 1408 C CA . GLY A 1 183 ? 6.512 8.875 3.717 1 72.19 183 GLY A CA 1
ATOM 1409 C C . GLY A 1 183 ? 6.012 10.297 3.553 1 72.19 183 GLY A C 1
ATOM 1410 O O . GLY A 1 183 ? 4.84 10.586 3.805 1 72.19 183 GLY A O 1
ATOM 1411 N N . ALA A 1 184 ? 6.824 11.18 3.232 1 73.38 184 ALA A N 1
ATOM 1412 C CA . ALA A 1 184 ? 6.48 12.586 3.057 1 73.38 184 ALA A CA 1
ATOM 1413 C C . ALA A 1 184 ? 7.176 13.18 1.832 1 73.38 184 ALA A C 1
ATOM 1415 O O . ALA A 1 184 ? 8.195 12.656 1.381 1 73.38 184 ALA A O 1
ATOM 1416 N N . ALA A 1 185 ? 6.527 14.188 1.324 1 72.75 185 ALA A N 1
ATOM 1417 C CA . ALA A 1 185 ? 7.117 14.891 0.193 1 72.75 185 ALA A CA 1
ATOM 1418 C C . ALA A 1 185 ? 8.438 15.555 0.589 1 72.75 185 ALA A C 1
ATOM 1420 O O . ALA A 1 185 ? 8.578 16.062 1.707 1 72.75 185 ALA A O 1
ATOM 1421 N N . ARG A 1 186 ? 9.305 15.602 -0.424 1 72.38 186 ARG A N 1
ATOM 1422 C CA . ARG A 1 186 ? 10.633 16.172 -0.218 1 72.38 186 ARG A CA 1
ATOM 1423 C C . ARG A 1 186 ? 10.539 17.609 0.279 1 72.38 186 ARG A C 1
ATOM 1425 O O . ARG A 1 186 ? 11.273 18.016 1.184 1 72.38 186 ARG A O 1
ATOM 1432 N N . GLU A 1 187 ? 9.625 18.297 -0.284 1 78.06 187 GLU A N 1
ATOM 1433 C CA . GLU A 1 187 ? 9.492 19.719 0.058 1 78.06 187 GLU A CA 1
ATOM 1434 C C . GLU A 1 187 ? 9.094 19.891 1.521 1 78.06 187 GLU A C 1
ATOM 1436 O O . GLU A 1 187 ? 9.609 20.766 2.209 1 78.06 187 GLU A O 1
ATOM 1441 N N . SER A 1 188 ? 8.219 19.141 2.01 1 79.25 188 SER A N 1
ATOM 1442 C CA . SER A 1 188 ? 7.758 19.203 3.395 1 79.25 188 SER A CA 1
ATOM 1443 C C . SER A 1 188 ? 8.875 18.812 4.363 1 79.25 188 SER A C 1
ATOM 1445 O O . SER A 1 188 ? 9.047 19.453 5.402 1 79.25 188 SER A O 1
ATOM 1447 N N . VAL A 1 189 ? 9.617 17.828 3.949 1 82.62 189 VAL A N 1
ATOM 1448 C CA . VAL A 1 189 ? 10.734 17.375 4.77 1 82.62 189 VAL A CA 1
ATOM 1449 C C . VAL A 1 189 ? 11.781 18.484 4.871 1 82.62 189 VAL A C 1
ATOM 1451 O O . VAL A 1 189 ? 12.266 18.797 5.965 1 82.62 189 VAL A O 1
ATOM 1454 N N . ASN A 1 190 ? 12.039 19.062 3.711 1 85.94 190 ASN A N 1
ATOM 1455 C CA . ASN A 1 190 ? 13.023 20.125 3.672 1 85.94 190 ASN A CA 1
ATOM 1456 C C . ASN A 1 190 ? 12.609 21.312 4.547 1 85.94 190 ASN A C 1
ATOM 1458 O O . ASN A 1 190 ? 13.438 21.891 5.262 1 85.94 190 ASN A O 1
ATOM 1462 N N . ARG A 1 191 ? 11.406 21.641 4.516 1 87.56 191 ARG A N 1
ATOM 1463 C CA . ARG A 1 191 ? 10.891 22.75 5.32 1 87.56 191 ARG A CA 1
ATOM 1464 C C . ARG A 1 191 ? 11.062 22.453 6.809 1 87.56 191 ARG A C 1
ATOM 1466 O O . ARG A 1 191 ? 11.461 23.344 7.574 1 87.56 191 ARG A O 1
ATOM 1473 N N . GLN A 1 192 ? 10.719 21.297 7.18 1 90.69 192 GLN A N 1
ATOM 1474 C CA . GLN A 1 192 ? 10.836 20.906 8.586 1 90.69 192 GLN A CA 1
ATOM 1475 C C . GLN A 1 192 ? 12.297 20.891 9.031 1 90.69 192 GLN A C 1
ATOM 1477 O O . GLN A 1 192 ? 12.625 21.344 10.133 1 90.69 192 GLN A O 1
ATOM 1482 N N . LEU A 1 193 ? 13.141 20.391 8.211 1 92.56 193 LEU A N 1
ATOM 1483 C CA . LEU A 1 193 ? 14.562 20.312 8.531 1 92.56 193 LEU A CA 1
ATOM 1484 C C . LEU A 1 193 ? 15.172 21.703 8.664 1 92.56 193 LEU A C 1
ATOM 1486 O O . LEU A 1 193 ? 15.992 21.953 9.555 1 92.56 193 LEU A O 1
ATOM 1490 N N . GLN A 1 194 ? 14.742 22.562 7.793 1 93.12 194 GLN A N 1
ATOM 1491 C CA . GLN A 1 194 ? 15.242 23.938 7.859 1 93.12 194 GLN A CA 1
ATOM 1492 C C . GLN A 1 194 ? 14.789 24.625 9.148 1 93.12 194 GLN A C 1
ATOM 1494 O O . GLN A 1 194 ? 15.555 25.375 9.758 1 93.12 194 GLN A O 1
ATOM 1499 N N . SER A 1 195 ? 13.609 24.359 9.445 1 94 195 SER A N 1
ATOM 1500 C CA . SER A 1 195 ? 13.102 24.906 10.711 1 94 195 SER A CA 1
ATOM 1501 C C . SER A 1 195 ? 13.938 24.422 11.891 1 94 195 SER A C 1
ATOM 1503 O O . SER A 1 195 ? 14.312 25.203 12.758 1 94 195 SER A O 1
ATOM 1505 N N . TRP A 1 196 ? 14.25 23.156 11.93 1 94.31 196 TRP A N 1
ATOM 1506 C CA . TRP A 1 196 ? 15.023 22.578 13.016 1 94.31 196 TRP A CA 1
ATOM 1507 C C . TRP A 1 196 ? 16.469 23.078 12.992 1 94.31 196 TRP A C 1
ATOM 1509 O O . TRP A 1 196 ? 17.094 23.219 14.039 1 94.31 196 TRP A O 1
ATOM 1519 N N . ARG A 1 197 ? 16.938 23.281 11.766 1 94.69 197 ARG A N 1
ATOM 1520 C CA . ARG A 1 197 ? 18.281 23.875 11.641 1 94.69 197 ARG A CA 1
ATOM 1521 C C . ARG A 1 197 ? 18.328 25.25 12.289 1 94.69 197 ARG A C 1
ATOM 1523 O O . ARG A 1 197 ? 19.25 25.547 13.039 1 94.69 197 ARG A O 1
ATOM 1530 N N . LYS A 1 198 ? 17.359 26.031 12.031 1 95.31 198 LYS A N 1
ATOM 1531 C CA . LYS A 1 198 ? 17.266 27.359 12.602 1 95.31 198 LYS A CA 1
ATOM 1532 C C . LYS A 1 198 ? 17.156 27.297 14.125 1 95.31 198 LYS A C 1
ATOM 1534 O O . LYS A 1 198 ? 17.688 28.156 14.828 1 95.31 198 LYS A O 1
ATOM 1539 N N . ASP A 1 199 ? 16.547 26.266 14.57 1 94.38 199 ASP A N 1
ATOM 1540 C CA . ASP A 1 199 ? 16.328 26.094 16 1 94.38 199 ASP A CA 1
ATOM 1541 C C . ASP A 1 199 ? 17.547 25.438 16.656 1 94.38 199 ASP A C 1
ATOM 1543 O O . ASP A 1 199 ? 17.547 25.203 17.875 1 94.38 199 ASP A O 1
ATOM 1547 N N . GLY A 1 200 ? 18.516 25.125 15.852 1 94.44 200 GLY A N 1
ATOM 1548 C CA . GLY A 1 200 ? 19.766 24.562 16.375 1 94.44 200 GLY A CA 1
ATOM 1549 C C . GLY A 1 200 ? 19.656 23.094 16.703 1 94.44 200 GLY A C 1
ATOM 1550 O O . GLY A 1 200 ? 20.5 22.547 17.422 1 94.44 200 GLY A O 1
ATOM 1551 N N . ILE A 1 201 ? 18.656 22.422 16.234 1 94.62 201 ILE A N 1
ATOM 1552 C CA . ILE A 1 201 ? 18.438 21 16.531 1 94.62 201 ILE A CA 1
ATOM 1553 C C . ILE A 1 201 ? 19.344 20.141 15.672 1 94.62 201 ILE A C 1
ATOM 1555 O O . ILE A 1 201 ? 19.844 19.109 16.125 1 94.62 201 ILE A O 1
ATOM 1559 N N . LEU A 1 202 ? 19.469 20.578 14.43 1 95.06 202 LEU A N 1
ATOM 1560 C CA . LEU A 1 202 ? 20.328 19.844 13.508 1 95.06 202 LEU A CA 1
ATOM 1561 C C . LEU A 1 202 ? 20.969 20.781 12.492 1 95.06 202 LEU A C 1
ATOM 1563 O O . LEU A 1 202 ? 20.688 21.984 12.477 1 95.06 202 LEU A O 1
ATOM 1567 N N . ASP A 1 203 ? 21.953 20.312 11.844 1 94.81 203 ASP A N 1
ATOM 1568 C CA . ASP A 1 203 ? 22.562 21.016 10.711 1 94.81 203 ASP A CA 1
ATOM 1569 C C . ASP A 1 203 ? 22.516 20.156 9.445 1 94.81 203 ASP A C 1
ATOM 1571 O O . ASP A 1 203 ? 22.516 18.922 9.523 1 94.81 203 ASP A O 1
ATOM 1575 N N . LEU A 1 204 ? 22.438 20.797 8.344 1 93.19 204 LEU A N 1
ATOM 1576 C CA . LEU A 1 204 ? 22.297 20.109 7.062 1 93.19 204 LEU A CA 1
ATOM 1577 C C . LEU A 1 204 ? 23.562 20.266 6.227 1 93.19 204 LEU A C 1
ATOM 1579 O O . LEU A 1 204 ? 24.109 21.359 6.109 1 93.19 204 LEU A O 1
ATOM 1583 N N . HIS A 1 205 ? 24.078 19.203 5.852 1 87.56 205 HIS A N 1
ATOM 1584 C CA . HIS A 1 205 ? 25.203 19.141 4.93 1 87.56 205 HIS A CA 1
ATOM 1585 C C . HIS A 1 205 ? 24.875 18.297 3.697 1 87.56 205 HIS A C 1
ATOM 1587 O O . HIS A 1 205 ? 23.812 17.672 3.645 1 87.56 205 HIS A O 1
ATOM 1593 N N . ARG A 1 206 ? 25.656 18.406 2.701 1 81.81 206 ARG A N 1
ATOM 1594 C CA . ARG A 1 206 ? 25.406 17.625 1.496 1 81.81 206 ARG A CA 1
ATOM 1595 C C . ARG A 1 206 ? 25.406 16.125 1.809 1 81.81 206 ARG A C 1
ATOM 1597 O O . ARG A 1 206 ? 26.438 15.562 2.186 1 81.81 206 ARG A O 1
ATOM 1604 N N . GLY A 1 207 ? 24.312 15.523 1.705 1 79.56 207 GLY A N 1
ATOM 1605 C CA . GLY A 1 207 ? 24.172 14.086 1.853 1 79.56 207 GLY A CA 1
ATOM 1606 C C . GLY A 1 207 ? 24.188 13.633 3.299 1 79.56 207 GLY A C 1
ATOM 1607 O O . GLY A 1 207 ? 24.281 12.43 3.576 1 79.56 207 GLY A O 1
ATOM 1608 N N . ARG A 1 208 ? 24.25 14.547 4.227 1 85.75 208 ARG A N 1
ATOM 1609 C CA . ARG A 1 208 ? 24.266 14.109 5.617 1 85.75 208 ARG A CA 1
ATOM 1610 C C . ARG A 1 208 ? 23.562 15.117 6.523 1 85.75 208 ARG A C 1
ATOM 1612 O O . ARG A 1 208 ? 23.469 16.297 6.184 1 85.75 208 ARG A O 1
ATOM 1619 N N . ILE A 1 209 ? 23.062 14.648 7.586 1 90.38 209 ILE A N 1
ATOM 1620 C CA . ILE A 1 209 ? 22.391 15.43 8.609 1 90.38 209 ILE A CA 1
ATOM 1621 C C . ILE A 1 209 ? 23.109 15.273 9.945 1 90.38 209 ILE A C 1
ATOM 1623 O O . ILE A 1 209 ? 23.359 14.148 10.398 1 90.38 209 ILE A O 1
ATOM 1627 N N . LEU A 1 210 ? 23.578 16.391 10.469 1 93.06 210 LEU A N 1
ATOM 1628 C CA . LEU A 1 210 ? 24.234 16.375 11.773 1 93.06 210 LEU A CA 1
ATOM 1629 C C . LEU A 1 210 ? 23.234 16.719 12.875 1 93.06 210 LEU A C 1
ATOM 1631 O O . LEU A 1 210 ? 22.734 17.828 12.938 1 93.06 210 LEU A O 1
ATOM 1635 N N . LEU A 1 211 ? 22.984 15.773 13.734 1 93.56 211 LEU A N 1
ATOM 1636 C CA . LEU A 1 211 ? 22.062 15.992 14.852 1 93.56 211 LEU A CA 1
ATOM 1637 C C . LEU A 1 211 ? 22.766 16.688 16.016 1 93.56 211 LEU A C 1
ATOM 1639 O O . LEU A 1 211 ? 23.641 16.109 16.656 1 93.56 211 LEU A O 1
ATOM 1643 N N . LYS A 1 212 ? 22.406 17.859 16.297 1 94.5 212 LYS A N 1
ATOM 16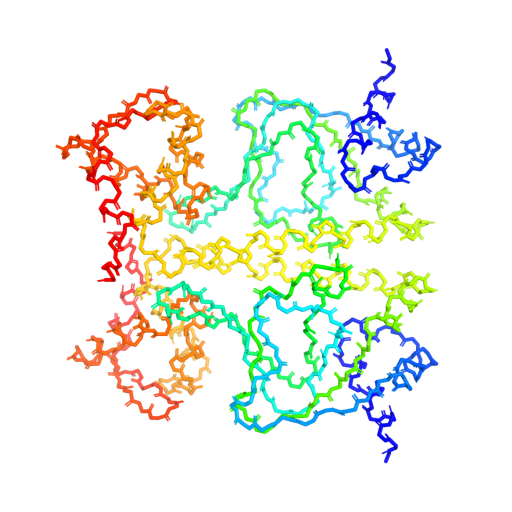44 C CA . LYS A 1 212 ? 23.109 18.719 17.25 1 94.5 212 LYS A CA 1
ATOM 1645 C C . LYS A 1 212 ? 22.484 18.625 18.641 1 94.5 212 LYS A C 1
ATOM 1647 O O . LYS A 1 212 ? 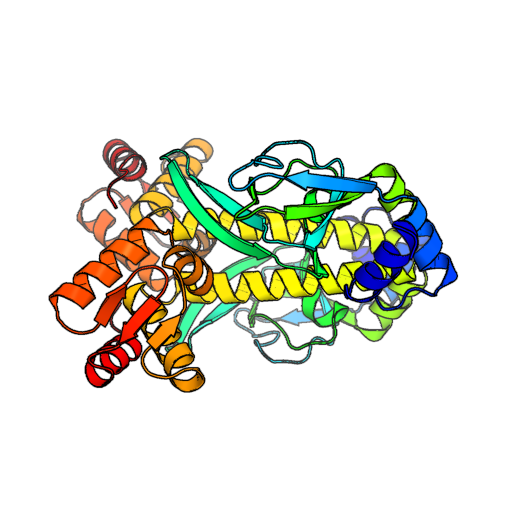23.188 18.75 19.641 1 94.5 212 LYS A O 1
ATOM 1652 N N . ASN A 1 213 ? 21.219 18.5 18.688 1 94.81 213 ASN A N 1
ATOM 1653 C CA . ASN A 1 213 ? 20.516 18.453 19.969 1 94.81 213 ASN A CA 1
ATOM 1654 C C . ASN A 1 213 ? 19.562 17.266 20.031 1 94.81 213 ASN A C 1
ATOM 1656 O O . ASN A 1 213 ? 18.344 17.422 19.812 1 94.81 213 ASN A O 1
ATOM 1660 N N . MET A 1 214 ? 20.016 16.219 20.484 1 91.38 214 MET A N 1
ATOM 1661 C CA . MET A 1 214 ? 19.25 14.984 20.531 1 91.38 214 MET A CA 1
ATOM 1662 C C . MET A 1 214 ? 18.109 15.086 21.531 1 91.38 214 MET A C 1
ATOM 1664 O O . MET A 1 214 ? 17.062 14.469 21.359 1 91.38 214 MET A O 1
ATOM 1668 N N . GLY A 1 215 ? 18.422 15.75 22.578 1 91.38 215 GLY A N 1
ATOM 1669 C CA . GLY A 1 215 ? 17.391 15.945 23.562 1 91.38 215 GLY A CA 1
ATOM 1670 C C . GLY A 1 215 ? 16.125 16.562 23 1 91.38 215 GLY A C 1
ATOM 1671 O O . GLY A 1 215 ? 15.031 16.047 23.188 1 91.38 215 GLY A O 1
ATOM 1672 N N . ARG A 1 216 ? 16.312 17.594 22.297 1 92.31 216 ARG A N 1
ATOM 1673 C CA . ARG A 1 216 ? 15.18 18.281 21.688 1 92.31 216 ARG A CA 1
ATOM 1674 C C . ARG A 1 216 ? 14.531 17.422 20.609 1 92.31 216 ARG A C 1
ATOM 1676 O O . ARG A 1 216 ? 13.305 17.406 20.469 1 92.31 216 ARG A O 1
ATOM 1683 N N . LEU A 1 217 ? 15.305 16.75 19.859 1 92.38 217 LEU A N 1
ATOM 1684 C CA . LEU A 1 217 ? 14.789 15.883 18.797 1 92.38 217 LEU A CA 1
ATOM 1685 C C . LEU A 1 217 ? 13.93 14.766 19.391 1 92.38 217 LEU A C 1
ATOM 1687 O O . LEU A 1 217 ? 12.867 14.453 18.844 1 92.38 217 LEU A O 1
ATOM 1691 N N . THR A 1 218 ? 14.398 14.219 20.453 1 89.12 218 THR A N 1
ATOM 1692 C CA . THR A 1 218 ? 13.664 13.148 21.125 1 89.12 218 THR A CA 1
ATOM 1693 C C . THR A 1 218 ? 12.352 13.672 21.703 1 89.12 218 THR A C 1
ATOM 1695 O O . THR A 1 218 ? 11.344 12.961 21.719 1 89.12 218 THR A O 1
ATOM 1698 N N . GLN A 1 219 ? 12.414 14.898 22.141 1 90 219 GLN A N 1
ATOM 1699 C CA . GLN A 1 219 ? 11.195 15.516 22.656 1 90 219 GLN A CA 1
ATOM 1700 C C . GLN A 1 219 ? 10.141 15.648 21.547 1 90 219 GLN A C 1
ATOM 1702 O O . GLN A 1 219 ? 8.961 15.391 21.781 1 90 219 GLN A O 1
ATOM 1707 N N . VAL A 1 220 ? 10.586 16.062 20.422 1 88.38 220 VAL A N 1
ATOM 1708 C CA . VAL A 1 220 ? 9.68 16.172 19.281 1 88.38 220 VAL A CA 1
ATOM 1709 C C . VAL A 1 220 ? 9.125 14.789 18.938 1 88.38 220 VAL A C 1
ATOM 1711 O O . VAL A 1 220 ? 7.93 14.648 18.672 1 88.38 220 VAL A O 1
ATOM 1714 N N . ALA A 1 221 ? 9.977 13.836 18.984 1 85.62 221 ALA A N 1
ATOM 1715 C CA . ALA A 1 221 ? 9.602 12.469 18.625 1 85.62 221 ALA A CA 1
ATOM 1716 C C . ALA A 1 221 ? 8.531 11.93 19.562 1 85.62 221 ALA A C 1
ATOM 1718 O O . ALA A 1 221 ? 7.727 11.078 19.172 1 85.62 221 ALA A O 1
ATOM 1719 N N . ARG A 1 222 ? 8.625 12.422 20.719 1 78.69 222 ARG A N 1
ATOM 1720 C CA . ARG A 1 222 ? 7.699 11.93 21.75 1 78.69 222 ARG A CA 1
ATOM 1721 C C . ARG A 1 222 ? 6.418 12.758 21.766 1 78.69 222 ARG A C 1
ATOM 1723 O O . ARG A 1 222 ? 5.453 12.398 22.453 1 78.69 222 ARG A O 1
ATOM 1730 N N . SER A 1 223 ? 6.664 13.906 21.109 1 70 223 SER A N 1
ATOM 1731 C CA . SER A 1 223 ? 5.5 14.789 21.125 1 70 223 SER A CA 1
ATOM 1732 C C . SER A 1 223 ? 4.301 14.133 20.453 1 70 223 SER A C 1
ATOM 1734 O O . SER A 1 223 ? 4.453 13.375 19.5 1 70 223 SER A O 1
ATOM 1736 N N . GLN A 1 224 ? 3.41 13.836 21.172 1 55.41 224 GLN A N 1
ATOM 1737 C CA . GLN A 1 224 ? 2.148 13.312 20.656 1 55.41 224 GLN A CA 1
ATOM 1738 C C . GLN A 1 224 ? 1.297 14.43 20.047 1 55.41 224 GLN A C 1
ATOM 1740 O O . GLN A 1 224 ? 0.16 14.195 19.641 1 55.41 224 GLN A O 1
ATOM 1745 N N . GLU A 1 225 ? 1.868 15.664 19.938 1 48.06 225 GLU A N 1
ATOM 1746 C CA . GLU A 1 225 ? 0.948 16.781 19.766 1 48.06 225 GLU A CA 1
ATOM 1747 C C . GLU A 1 225 ? 0.392 16.844 18.344 1 48.06 225 GLU A C 1
ATOM 1749 O O . GLU A 1 225 ? 1.147 16.766 17.375 1 48.06 225 GLU A O 1
ATOM 1754 N N . ARG A 1 226 ? -0.834 16.219 17.969 1 43 226 ARG A N 1
ATOM 1755 C CA . ARG A 1 226 ? -1.781 16.547 16.922 1 43 226 ARG A CA 1
ATOM 1756 C C . ARG A 1 226 ? -2.033 18.062 16.875 1 43 226 ARG A C 1
ATOM 1758 O O . ARG A 1 226 ? -2.043 18.719 17.906 1 43 226 ARG A O 1
ATOM 1765 N N . MET B 1 1 ? -30.859 -23.734 -0.905 1 51.41 1 MET B N 1
ATOM 1766 C CA . MET B 1 1 ? -29.516 -24.047 -1.387 1 51.41 1 MET B CA 1
ATOM 1767 C C . MET B 1 1 ? -28.578 -24.375 -0.224 1 51.41 1 MET B C 1
ATOM 1769 O O . MET B 1 1 ? -28.688 -23.781 0.849 1 51.41 1 MET B O 1
ATOM 1773 N N . SER B 1 2 ? -27.922 -25.391 -0.39 1 61.78 2 SER B N 1
ATOM 1774 C CA . SER B 1 2 ? -27.016 -25.781 0.693 1 61.78 2 SER B CA 1
ATOM 1775 C C . SER B 1 2 ? -26.016 -24.672 1.002 1 61.78 2 SER B C 1
ATOM 1777 O O . SER B 1 2 ? -25.719 -23.844 0.148 1 61.78 2 SER B O 1
ATOM 1779 N N . THR B 1 3 ? -25.781 -24.516 2.285 1 64.75 3 THR B N 1
ATOM 1780 C CA . THR B 1 3 ? -24.797 -23.547 2.754 1 64.75 3 THR B CA 1
ATOM 1781 C C . THR B 1 3 ? -23.562 -23.562 1.859 1 64.75 3 THR B C 1
ATOM 1783 O O . THR B 1 3 ? -23.031 -22.5 1.524 1 64.75 3 THR B O 1
ATOM 1786 N N . GLN B 1 4 ? -23.375 -24.688 1.359 1 65.88 4 GLN B N 1
ATOM 1787 C CA . GLN B 1 4 ? -22.188 -24.844 0.526 1 65.88 4 GLN B CA 1
ATOM 1788 C C . GLN B 1 4 ? -22.391 -24.234 -0.854 1 65.88 4 GLN B C 1
ATOM 1790 O O . GLN B 1 4 ? -21.484 -23.609 -1.401 1 65.88 4 GLN B O 1
ATOM 1795 N N . ALA B 1 5 ? -23.594 -24.531 -1.364 1 66.31 5 ALA B N 1
ATOM 1796 C CA . ALA B 1 5 ? -23.922 -23.969 -2.674 1 66.31 5 ALA B CA 1
ATOM 1797 C C . ALA B 1 5 ? -23.922 -22.438 -2.639 1 66.31 5 ALA B C 1
ATOM 1799 O O . ALA B 1 5 ? -23.484 -21.797 -3.59 1 66.31 5 ALA B O 1
ATOM 1800 N N . GLU B 1 6 ? -24.328 -21.969 -1.56 1 68.44 6 GLU B N 1
ATOM 1801 C CA . GLU B 1 6 ? -24.344 -20.531 -1.378 1 68.44 6 GLU B CA 1
ATOM 1802 C C . GLU B 1 6 ? -22.938 -19.953 -1.348 1 68.44 6 GLU B C 1
ATOM 1804 O O . GLU B 1 6 ? -22.688 -18.891 -1.917 1 68.44 6 GLU B O 1
ATOM 1809 N N . PHE B 1 7 ? -22.109 -20.859 -0.808 1 71.88 7 PHE B N 1
ATOM 1810 C CA . PHE B 1 7 ? -20.719 -20.422 -0.726 1 71.88 7 PHE B CA 1
ATOM 1811 C C . PHE B 1 7 ? -20.094 -20.344 -2.113 1 71.88 7 PHE B C 1
ATOM 1813 O O . PHE B 1 7 ? -19.359 -19.406 -2.414 1 71.88 7 PHE B O 1
ATOM 1820 N N . ALA B 1 8 ? -20.5 -21.266 -2.873 1 74.31 8 ALA B N 1
ATOM 1821 C CA . ALA B 1 8 ? -19.938 -21.328 -4.215 1 74.31 8 ALA B CA 1
ATOM 1822 C C . ALA B 1 8 ? -20.312 -20.094 -5.027 1 74.31 8 ALA B C 1
ATOM 1824 O O . ALA B 1 8 ? -19.5 -19.562 -5.785 1 74.31 8 ALA B O 1
ATOM 1825 N N . VAL B 1 9 ? -21.531 -19.672 -4.789 1 69.81 9 VAL B N 1
ATOM 1826 C CA . VAL B 1 9 ? -22.016 -18.5 -5.512 1 69.81 9 VAL B CA 1
ATOM 1827 C C . VAL B 1 9 ? -21.25 -17.25 -5.074 1 69.81 9 VAL B C 1
ATOM 1829 O O . VAL B 1 9 ? -20.844 -16.438 -5.91 1 69.81 9 VAL B O 1
ATOM 1832 N N . ILE B 1 10 ? -20.953 -17.203 -3.844 1 67.12 10 ILE B N 1
ATOM 1833 C CA . ILE B 1 10 ? -20.266 -16.031 -3.297 1 67.12 10 ILE B CA 1
ATOM 1834 C C . ILE B 1 10 ? -18.812 -16.047 -3.736 1 67.12 10 ILE B C 1
ATOM 1836 O O . ILE B 1 10 ? -18.25 -15 -4.078 1 67.12 10 ILE B O 1
ATOM 1840 N N . LEU B 1 11 ? -18.281 -17.219 -3.719 1 73 11 LEU B N 1
ATOM 1841 C CA . LEU B 1 11 ? -16.891 -17.359 -4.141 1 73 11 LEU B CA 1
ATOM 1842 C C . LEU B 1 11 ? -16.719 -16.938 -5.594 1 73 11 LEU B C 1
ATOM 1844 O O . LEU B 1 11 ? -15.727 -16.281 -5.941 1 73 11 LEU B O 1
ATOM 1848 N N . LYS B 1 12 ? -17.75 -17.203 -6.289 1 71.94 12 LYS B N 1
ATOM 1849 C CA . LYS B 1 12 ? -17.688 -16.875 -7.711 1 71.94 12 LYS B CA 1
ATOM 1850 C C . LYS B 1 12 ? -17.703 -15.367 -7.922 1 71.94 12 LYS B C 1
ATOM 1852 O O . LYS B 1 12 ? -17.172 -14.867 -8.922 1 71.94 12 LYS B O 1
ATOM 1857 N N . LEU B 1 13 ? -18.25 -14.711 -7.004 1 67.12 13 LEU B N 1
ATOM 1858 C CA . LEU B 1 13 ? -18.359 -13.258 -7.102 1 67.12 13 LEU B CA 1
ATOM 1859 C C . LEU B 1 13 ? -17.031 -12.594 -6.762 1 67.12 13 LEU B C 1
ATOM 1861 O O . LEU B 1 13 ? -16.828 -11.422 -7.086 1 67.12 13 LEU B O 1
ATOM 1865 N N . ASN B 1 14 ? -16.188 -13.305 -6.164 1 67.62 14 ASN B N 1
ATOM 1866 C CA . ASN B 1 14 ? -14.883 -12.781 -5.812 1 67.62 14 ASN B CA 1
ATOM 1867 C C . ASN B 1 14 ? -13.875 -12.977 -6.941 1 67.62 14 ASN B C 1
ATOM 1869 O O . ASN B 1 14 ? -13.75 -14.078 -7.48 1 67.62 14 ASN B O 1
ATOM 1873 N N . PRO B 1 15 ? -13.258 -11.938 -7.301 1 64.94 15 PRO B N 1
ATOM 1874 C CA . PRO B 1 15 ? -12.32 -12.039 -8.422 1 64.94 15 PRO B CA 1
ATOM 1875 C C . PRO B 1 15 ? -11.297 -13.148 -8.234 1 64.94 15 PRO B C 1
ATOM 1877 O O . PRO B 1 15 ? -10.812 -13.719 -9.211 1 64.94 15 PRO B O 1
ATOM 1880 N N . LEU B 1 16 ? -11.039 -13.477 -7.043 1 73.06 16 LEU B N 1
ATOM 1881 C CA . LEU B 1 16 ? -10.047 -14.516 -6.773 1 73.06 16 LEU B CA 1
ATOM 1882 C C . LEU B 1 16 ? -10.547 -15.875 -7.238 1 73.06 16 LEU B C 1
ATOM 1884 O O . LEU B 1 16 ? -9.766 -16.703 -7.699 1 73.06 16 LEU B O 1
ATOM 1888 N N . PHE B 1 17 ? -11.898 -16.062 -7.184 1 74.31 17 PHE B N 1
ATOM 1889 C CA . PHE B 1 17 ? -12.406 -17.391 -7.445 1 74.31 17 PHE B CA 1
ATOM 1890 C C . PHE B 1 17 ? -13.312 -17.391 -8.672 1 74.31 17 PHE B C 1
ATOM 1892 O O . PHE B 1 17 ? -13.844 -18.438 -9.055 1 74.31 17 PHE B O 1
ATOM 1899 N N . ALA B 1 18 ? -13.492 -16.234 -9.242 1 70.56 18 ALA B N 1
ATOM 1900 C CA . ALA B 1 18 ? -14.477 -16.047 -10.305 1 70.56 18 ALA B CA 1
ATOM 1901 C C . ALA B 1 18 ? -14.195 -16.969 -11.484 1 70.56 18 ALA B C 1
ATOM 1903 O O . ALA B 1 18 ? -15.117 -17.406 -12.18 1 70.56 18 ALA B O 1
ATOM 1904 N N . ASP B 1 19 ? -12.938 -17.344 -11.703 1 70.44 19 ASP B N 1
ATOM 1905 C CA . ASP B 1 19 ? -12.617 -18.094 -12.922 1 70.44 19 ASP B CA 1
ATOM 1906 C C . ASP B 1 19 ? -12.445 -19.578 -12.617 1 70.44 19 ASP B C 1
ATOM 1908 O O . ASP B 1 19 ? -12.078 -20.359 -13.5 1 70.44 19 ASP B O 1
ATOM 1912 N N . LEU B 1 20 ? -12.727 -19.875 -11.469 1 75.06 20 LEU B N 1
ATOM 1913 C CA . LEU B 1 20 ? -12.641 -21.297 -11.125 1 75.06 20 LEU B CA 1
ATOM 1914 C C . LEU B 1 20 ? -13.844 -22.062 -11.68 1 75.06 20 LEU B C 1
ATOM 1916 O O . LEU B 1 20 ? -14.945 -21.516 -11.758 1 75.06 20 LEU B O 1
ATOM 1920 N N . GLY B 1 21 ? -13.547 -23.203 -12.188 1 76.69 21 GLY B N 1
ATOM 1921 C CA . GLY B 1 21 ? -14.625 -24.062 -12.641 1 76.69 21 GLY B CA 1
ATOM 1922 C C . GLY B 1 21 ? -15.578 -24.469 -11.531 1 76.69 21 GLY B C 1
ATOM 1923 O O . GLY B 1 21 ? -15.258 -24.312 -10.352 1 76.69 21 GLY B O 1
ATOM 1924 N N . PRO B 1 22 ? -16.781 -24.891 -11.93 1 80.25 22 PRO B N 1
ATOM 1925 C CA . PRO B 1 22 ? -17.812 -25.25 -10.945 1 80.25 22 PRO B CA 1
ATOM 1926 C C . PRO B 1 22 ? -17.328 -26.328 -9.969 1 80.25 22 PRO B C 1
ATOM 1928 O O . PRO B 1 22 ? -17.656 -26.266 -8.781 1 80.25 22 PRO B O 1
ATOM 1931 N N . GLU B 1 23 ? -16.562 -27.266 -10.438 1 81.75 23 GLU B N 1
ATOM 1932 C CA . GLU B 1 23 ? -16.078 -28.344 -9.57 1 81.75 23 GLU B CA 1
ATOM 1933 C C . GLU B 1 23 ? -15.102 -27.812 -8.531 1 81.75 23 GLU B C 1
ATOM 1935 O O . GLU B 1 23 ? -15.172 -28.172 -7.355 1 81.75 23 GLU B O 1
ATOM 1940 N N . GLU B 1 24 ? -14.32 -26.953 -8.984 1 79.62 24 GLU B N 1
ATOM 1941 C CA . GLU B 1 24 ? -13.328 -26.391 -8.078 1 79.62 24 GLU B CA 1
ATOM 1942 C C . GLU B 1 24 ? -13.977 -25.469 -7.047 1 79.62 24 GLU B C 1
ATOM 1944 O O . GLU B 1 24 ? -13.594 -25.469 -5.875 1 79.62 24 GLU B O 1
ATOM 1949 N N . LEU B 1 25 ? -14.938 -24.781 -7.512 1 80.88 25 LEU B N 1
ATOM 1950 C CA . LEU B 1 25 ? -15.68 -23.891 -6.613 1 80.88 25 LEU B CA 1
ATOM 1951 C C . LEU B 1 25 ? -16.391 -24.703 -5.527 1 80.88 25 LEU B C 1
ATOM 1953 O O . LEU B 1 25 ? -16.391 -24.297 -4.359 1 80.88 25 LEU B O 1
ATOM 1957 N N . GLN B 1 26 ? -16.891 -25.797 -5.957 1 82.19 26 GLN B N 1
ATOM 1958 C CA . GLN B 1 26 ? -17.578 -26.641 -5 1 82.19 26 GLN B CA 1
ATOM 1959 C C . GLN B 1 26 ? -16.609 -27.25 -3.988 1 82.19 26 GLN B C 1
ATOM 1961 O O . GLN B 1 26 ? -16.938 -27.391 -2.811 1 82.19 26 GLN B O 1
ATOM 1966 N N . ARG B 1 27 ? -15.484 -27.516 -4.465 1 82.19 27 ARG B N 1
ATOM 1967 C CA . ARG B 1 27 ? -14.461 -28.078 -3.582 1 82.19 27 ARG B CA 1
ATOM 1968 C C . ARG B 1 27 ? -14.055 -27.062 -2.51 1 82.19 27 ARG B C 1
ATOM 1970 O O . ARG B 1 27 ? -13.953 -27.422 -1.332 1 82.19 27 ARG B O 1
ATOM 1977 N N . ILE B 1 28 ? -13.859 -25.922 -2.938 1 82.38 28 ILE B N 1
ATOM 1978 C CA . ILE B 1 28 ? -13.461 -24.875 -1.99 1 82.38 28 ILE B CA 1
ATOM 1979 C C . ILE B 1 28 ? -14.609 -24.578 -1.038 1 82.38 28 ILE B C 1
ATOM 1981 O O . ILE B 1 28 ? -14.398 -24.406 0.165 1 82.38 28 ILE B O 1
ATOM 1985 N N . ALA B 1 29 ? -15.758 -24.5 -1.648 1 82.81 29 ALA B N 1
ATOM 1986 C CA . ALA B 1 29 ? -16.953 -24.25 -0.838 1 82.81 29 ALA B CA 1
ATOM 1987 C C . ALA B 1 29 ? -17.109 -25.297 0.254 1 82.81 29 ALA B C 1
ATOM 1989 O O . ALA B 1 29 ? -17.531 -24.984 1.371 1 82.81 29 ALA B O 1
ATOM 1990 N N . GLY B 1 30 ? -16.766 -26.484 -0.11 1 85.12 30 GLY B N 1
ATOM 1991 C CA . GLY B 1 30 ? -16.859 -27.578 0.835 1 85.12 30 GLY B CA 1
ATOM 1992 C C . GLY B 1 30 ? -15.875 -27.484 1.981 1 85.12 30 GLY B C 1
ATOM 1993 O O . GLY B 1 30 ? -16.078 -28.078 3.043 1 85.12 30 GLY B O 1
ATOM 1994 N N . LEU B 1 31 ? -14.883 -26.719 1.795 1 86 31 LEU B N 1
ATOM 1995 C CA . LEU B 1 31 ? -13.844 -26.562 2.809 1 86 31 LEU B CA 1
ATOM 1996 C C . LEU B 1 31 ? -14.117 -25.344 3.686 1 86 31 LEU B C 1
ATOM 1998 O O . LEU B 1 31 ? -13.438 -25.141 4.691 1 86 31 LEU B O 1
ATOM 2002 N N . CYS B 1 32 ? -15.062 -24.609 3.291 1 87.25 32 CYS B N 1
ATOM 2003 C CA . CYS B 1 32 ? -15.359 -23.375 4.004 1 87.25 32 CYS B CA 1
ATOM 2004 C C . CYS B 1 32 ? -16.422 -23.609 5.074 1 87.25 32 CYS B C 1
ATOM 2006 O O . CYS B 1 32 ? -17.219 -24.531 4.973 1 87.25 32 CYS B O 1
ATOM 2008 N N . HIS B 1 33 ? -16.391 -22.875 6.125 1 89.56 33 HIS B N 1
ATOM 2009 C CA . HIS B 1 33 ? -17.469 -22.797 7.102 1 89.56 33 HIS B CA 1
ATOM 2010 C C . HIS B 1 33 ? -17.859 -21.344 7.371 1 89.56 33 HIS B C 1
ATOM 2012 O O . HIS B 1 33 ? -17.172 -20.422 6.918 1 89.56 33 HIS B O 1
ATOM 2018 N N . THR B 1 34 ? -18.984 -21.25 8.086 1 90.88 34 THR B N 1
ATOM 2019 C CA . THR B 1 34 ? -19.484 -19.891 8.344 1 90.88 34 THR B CA 1
ATOM 2020 C C . THR B 1 34 ? -19.172 -19.469 9.781 1 90.88 34 THR B C 1
ATOM 2022 O O . THR B 1 34 ? -19.094 -20.312 10.68 1 90.88 34 THR B O 1
ATOM 2025 N N . GLN B 1 35 ? -18.953 -18.219 9.922 1 94.75 35 GLN B N 1
ATOM 2026 C CA . GLN B 1 35 ? -18.75 -17.594 11.227 1 94.75 35 GLN B CA 1
ATOM 2027 C C . GLN B 1 35 ? -19.562 -16.312 11.359 1 94.75 35 GLN B C 1
ATOM 2029 O O . GLN B 1 35 ? -19.625 -15.508 10.43 1 94.75 35 GLN B O 1
ATOM 2034 N N . GLN B 1 36 ? -20.234 -16.203 12.469 1 96.69 36 GLN B N 1
ATOM 2035 C CA . GLN B 1 36 ? -21.031 -15.008 12.727 1 96.69 36 GLN B CA 1
ATOM 2036 C C . GLN B 1 36 ? -20.328 -14.086 13.719 1 96.69 36 GLN B C 1
ATOM 2038 O O . GLN B 1 36 ? -19.703 -14.555 14.672 1 96.69 36 GLN B O 1
ATOM 2043 N N . LEU B 1 37 ? -20.438 -12.867 13.453 1 97.12 37 LEU B N 1
ATOM 2044 C CA . LEU B 1 37 ? -19.906 -11.836 14.344 1 97.12 37 LEU B CA 1
ATOM 2045 C C . LEU B 1 37 ? -21 -10.828 14.711 1 97.12 37 LEU B C 1
ATOM 2047 O O . LEU B 1 37 ? -21.797 -10.438 13.867 1 97.12 37 LEU B O 1
ATOM 2051 N N . ASN B 1 38 ? -20.969 -10.43 15.984 1 96.94 38 ASN B N 1
ATOM 2052 C CA . ASN B 1 38 ? -21.828 -9.328 16.406 1 96.94 38 ASN B CA 1
ATOM 2053 C C . ASN B 1 38 ? -21.219 -7.977 16.031 1 96.94 38 ASN B C 1
ATOM 2055 O O . ASN B 1 38 ? -20.016 -7.871 15.781 1 96.94 38 ASN B O 1
ATOM 2059 N N . ALA B 1 39 ? -22.156 -7.051 15.961 1 92.31 39 ALA B N 1
ATOM 2060 C CA . ALA B 1 39 ? -21.656 -5.691 15.742 1 92.31 39 ALA B CA 1
ATOM 2061 C C . ALA B 1 39 ? -20.609 -5.312 16.797 1 92.31 39 ALA B C 1
ATOM 2063 O O . ALA B 1 39 ? -20.844 -5.488 17.984 1 92.31 39 ALA B O 1
ATOM 2064 N N . GLY B 1 40 ? -19.484 -4.887 16.297 1 92.25 40 GLY B N 1
ATOM 2065 C CA . GLY B 1 40 ? -18.438 -4.438 17.188 1 92.25 40 GLY B CA 1
ATOM 2066 C C . GLY B 1 40 ? -17.484 -5.547 17.609 1 92.25 40 GLY B C 1
ATOM 2067 O O . GLY B 1 40 ? -16.438 -5.289 18.203 1 92.25 40 GLY B O 1
ATOM 2068 N N . GLU B 1 41 ? -17.812 -6.727 17.25 1 95.94 41 GLU B N 1
ATOM 2069 C CA . GLU B 1 41 ? -16.984 -7.863 17.625 1 95.94 41 GLU B CA 1
ATOM 2070 C C . GLU B 1 41 ? -15.695 -7.906 16.812 1 95.94 41 GLU B C 1
ATOM 2072 O O . GLU B 1 41 ? -15.727 -7.766 15.586 1 95.94 41 GLU B O 1
ATOM 2077 N N . MET B 1 42 ? -14.602 -8.07 17.5 1 96.06 42 MET B N 1
ATOM 2078 C CA . MET B 1 42 ? -13.297 -8.156 16.859 1 96.06 42 MET B CA 1
ATOM 2079 C C . MET B 1 42 ? -13.031 -9.578 16.359 1 96.06 42 MET B C 1
ATOM 2081 O O . MET B 1 42 ? -13.109 -10.531 17.125 1 96.06 42 MET B O 1
ATOM 2085 N N . LEU B 1 43 ? -12.781 -9.672 15.094 1 97.25 43 LEU B N 1
ATOM 2086 C CA . LEU B 1 43 ? -12.453 -10.961 14.492 1 97.25 43 LEU B CA 1
ATOM 2087 C C . LEU B 1 43 ? -11.008 -11.344 14.781 1 97.25 43 LEU B C 1
ATOM 2089 O O . LEU B 1 43 ? -10.727 -12.477 15.18 1 97.25 43 LEU B O 1
ATOM 2093 N N . PHE B 1 44 ? -10.133 -10.438 14.523 1 96.31 44 PHE B N 1
ATOM 2094 C CA . PHE B 1 44 ? -8.719 -10.594 14.844 1 96.31 44 PHE B CA 1
ATOM 2095 C C . PHE B 1 44 ? -8.047 -9.234 14.992 1 96.31 44 PHE B C 1
ATOM 2097 O O . PHE B 1 44 ? -8.609 -8.211 14.594 1 96.31 44 PHE B O 1
ATOM 2104 N N . GLN B 1 45 ? -6.871 -9.258 15.633 1 94.25 45 GLN B N 1
ATOM 2105 C CA . GLN B 1 45 ? -6.109 -8.031 15.836 1 94.25 45 GLN B CA 1
ATOM 2106 C C . GLN B 1 45 ? -4.75 -8.102 15.148 1 94.25 45 GLN B C 1
ATOM 2108 O O . GLN B 1 45 ? -4.215 -9.188 14.938 1 94.25 45 GLN B O 1
ATOM 2113 N N . LYS B 1 46 ? -4.289 -6.938 14.805 1 92.25 46 LYS B N 1
ATOM 2114 C CA . LYS B 1 46 ? -2.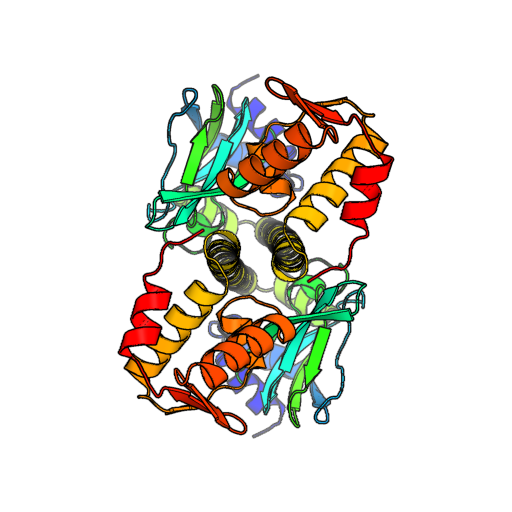924 -6.844 14.289 1 92.25 46 LYS B CA 1
ATOM 2115 C C . LYS B 1 46 ? -1.948 -7.613 15.18 1 92.25 46 LYS B C 1
ATOM 2117 O O . LYS B 1 46 ? -1.996 -7.5 16.406 1 92.25 46 LYS B O 1
ATOM 2122 N N . GLY B 1 47 ? -1.104 -8.414 14.5 1 93.25 47 GLY B N 1
ATOM 2123 C CA . GLY B 1 47 ? -0.135 -9.195 15.258 1 93.25 47 GLY B CA 1
ATOM 2124 C C . GLY B 1 47 ? -0.566 -10.633 15.469 1 93.25 47 GLY B C 1
ATOM 2125 O O . GLY B 1 47 ? 0.258 -11.492 15.797 1 93.25 47 GLY B O 1
ATOM 2126 N N . ASP B 1 48 ? -1.891 -10.898 15.383 1 94.81 48 ASP B N 1
ATOM 2127 C CA . ASP B 1 48 ? -2.385 -12.266 15.484 1 94.81 48 ASP B CA 1
ATOM 2128 C C . ASP B 1 48 ? -1.854 -13.133 14.344 1 94.81 48 ASP B C 1
ATOM 2130 O O . ASP B 1 48 ? -1.392 -12.609 13.328 1 94.81 48 ASP B O 1
ATOM 2134 N N . ASP B 1 49 ? -1.988 -14.422 14.492 1 94.12 49 ASP B N 1
ATOM 2135 C CA . ASP B 1 49 ? -1.648 -15.352 13.422 1 94.12 49 ASP B CA 1
ATOM 2136 C C . ASP B 1 49 ? -2.691 -15.305 12.305 1 94.12 49 ASP B C 1
ATOM 2138 O O . ASP B 1 49 ? -3.883 -15.133 12.57 1 94.12 49 ASP B O 1
ATOM 2142 N N . GLY B 1 50 ? -2.24 -15.375 11.117 1 93 50 GLY B N 1
ATOM 2143 C CA . GLY B 1 50 ? -3.135 -15.469 9.977 1 93 50 GLY B CA 1
ATOM 2144 C C . GLY B 1 50 ? -3.535 -16.891 9.641 1 93 50 GLY B C 1
ATOM 2145 O O . GLY B 1 50 ? -3.039 -17.469 8.672 1 93 50 GLY B O 1
ATOM 2146 N N . ASP B 1 51 ? -4.574 -17.453 10.227 1 93.25 51 ASP B N 1
ATOM 2147 C CA . ASP B 1 51 ? -4.871 -18.875 10.117 1 93.25 51 ASP B CA 1
ATOM 2148 C C . ASP B 1 51 ? -6.039 -19.109 9.164 1 93.25 51 ASP B C 1
ATOM 2150 O O . ASP B 1 51 ? -6.398 -20.266 8.891 1 93.25 51 ASP B O 1
ATOM 2154 N N . ALA B 1 52 ? -6.578 -18.031 8.711 1 94.75 52 ALA B N 1
ATOM 2155 C CA . ALA B 1 52 ? -7.719 -18.234 7.82 1 94.75 52 ALA B CA 1
ATOM 2156 C C . ALA B 1 52 ? -7.898 -17.031 6.887 1 94.75 52 ALA B C 1
ATOM 2158 O O . ALA B 1 52 ? -7.539 -15.906 7.23 1 94.75 52 ALA B O 1
ATOM 2159 N N . LEU B 1 53 ? -8.414 -17.375 5.746 1 92.69 53 LEU B N 1
ATOM 2160 C CA . LEU B 1 53 ? -8.961 -16.391 4.812 1 92.69 53 LEU B CA 1
ATOM 2161 C C . LEU B 1 53 ? -10.453 -16.203 5.047 1 92.69 53 LEU B C 1
ATOM 2163 O O . LEU B 1 53 ? -11.18 -17.156 5.301 1 92.69 53 LEU B O 1
ATOM 2167 N N . PHE B 1 54 ? -10.859 -14.945 4.855 1 93.19 54 PHE B N 1
ATOM 2168 C CA . PHE B 1 54 ? -12.258 -14.656 5.145 1 93.19 54 PHE B CA 1
ATOM 2169 C C . PHE B 1 54 ? -12.938 -14.008 3.943 1 93.19 54 PHE B C 1
ATOM 2171 O O . PHE B 1 54 ? -12.32 -13.219 3.223 1 93.19 54 PHE B O 1
ATOM 2178 N N . GLY B 1 55 ? -14.141 -14.344 3.777 1 88.88 55 GLY B N 1
ATOM 2179 C CA . GLY B 1 55 ? -15.039 -13.672 2.85 1 88.88 55 GLY B CA 1
ATOM 2180 C C . GLY B 1 55 ? -16.312 -13.172 3.506 1 88.88 55 GLY B C 1
ATOM 2181 O O . GLY B 1 55 ? -16.906 -13.867 4.332 1 88.88 55 GLY B O 1
ATOM 2182 N N . VAL B 1 56 ? -16.703 -11.984 3.105 1 88.69 56 VAL B N 1
ATOM 2183 C CA . VAL B 1 56 ? -17.922 -11.414 3.691 1 88.69 56 VAL B CA 1
ATOM 2184 C C . VAL B 1 56 ? -19.141 -11.922 2.934 1 88.69 56 VAL B C 1
ATOM 2186 O O . VAL B 1 56 ? -19.297 -11.664 1.737 1 88.69 56 VAL B O 1
ATOM 2189 N N . ARG B 1 57 ? -19.938 -12.641 3.611 1 85.94 57 ARG B N 1
ATOM 2190 C CA . ARG B 1 57 ? -21.203 -13.062 3.027 1 85.94 57 ARG B CA 1
ATOM 2191 C C . ARG B 1 57 ? -22.281 -12 3.217 1 85.94 57 ARG B C 1
ATOM 2193 O O . ARG B 1 57 ? -23 -11.672 2.275 1 85.94 57 ARG B O 1
ATOM 2200 N N . ARG B 1 58 ? -22.359 -11.555 4.434 1 86.5 58 ARG B N 1
ATOM 2201 C CA . ARG B 1 58 ? -23.281 -10.5 4.828 1 86.5 58 ARG B CA 1
ATOM 2202 C C . ARG B 1 58 ? -22.672 -9.602 5.898 1 86.5 58 ARG B C 1
ATOM 2204 O O . ARG B 1 58 ? -21.891 -10.07 6.738 1 86.5 58 ARG B O 1
ATOM 2211 N N . GLY B 1 59 ? -23.062 -8.312 5.773 1 90.25 59 GLY B N 1
ATOM 2212 C CA . GLY B 1 59 ? -22.562 -7.375 6.777 1 90.25 59 GLY B CA 1
ATOM 2213 C C . GLY B 1 59 ? -21.344 -6.59 6.32 1 90.25 59 GLY B C 1
ATOM 2214 O O . GLY B 1 59 ? -21.219 -6.273 5.133 1 90.25 59 GLY B O 1
ATOM 2215 N N . GLN B 1 60 ? -20.578 -6.152 7.379 1 89.62 60 GLN B N 1
ATOM 2216 C CA . GLN B 1 60 ? -19.453 -5.277 7.059 1 89.62 60 GLN B CA 1
ATOM 2217 C C . GLN B 1 60 ? -18.281 -5.496 8.031 1 89.62 60 GLN B C 1
ATOM 2219 O O . GLN B 1 60 ? -18.5 -5.637 9.234 1 89.62 60 GLN B O 1
ATOM 2224 N N . ILE B 1 61 ? -17.156 -5.586 7.438 1 92.38 61 ILE B N 1
ATOM 2225 C CA . ILE B 1 61 ? -15.938 -5.676 8.234 1 92.38 61 ILE B CA 1
ATOM 2226 C C . ILE B 1 61 ? -15.141 -4.383 8.094 1 92.38 61 ILE B C 1
ATOM 2228 O O . ILE B 1 61 ? -14.969 -3.869 6.984 1 92.38 61 ILE B O 1
ATOM 2232 N N . ARG B 1 62 ? -14.734 -3.898 9.242 1 87.44 62 ARG B N 1
ATOM 2233 C CA . ARG B 1 62 ? -13.852 -2.734 9.273 1 87.44 62 ARG B CA 1
ATOM 2234 C C . ARG B 1 62 ? -12.398 -3.152 9.477 1 87.44 62 ARG B C 1
ATOM 2236 O O . ARG B 1 62 ? -12.086 -3.865 10.438 1 87.44 62 ARG B O 1
ATOM 2243 N N . ILE B 1 63 ? -11.547 -2.771 8.5 1 88.81 63 ILE B N 1
ATOM 2244 C CA . ILE B 1 63 ? -10.117 -3.014 8.617 1 88.81 63 ILE B CA 1
ATOM 2245 C C . ILE B 1 63 ? -9.422 -1.765 9.156 1 88.81 63 ILE B C 1
ATOM 2247 O O . ILE B 1 63 ? -9.484 -0.699 8.539 1 88.81 63 ILE B O 1
ATOM 2251 N N . GLU B 1 64 ? -8.75 -1.959 10.328 1 83.25 64 GLU B N 1
ATOM 2252 C CA . GLU B 1 64 ? -8.18 -0.792 11 1 83.25 64 GLU B CA 1
ATOM 2253 C C . GLU B 1 64 ? -6.773 -1.083 11.516 1 83.25 64 GLU B C 1
ATOM 2255 O O . GLU B 1 64 ? -6.426 -2.238 11.773 1 83.25 64 GLU B O 1
ATOM 2260 N N . THR B 1 65 ? -6.074 -0.002 11.461 1 81.69 65 THR B N 1
ATOM 2261 C CA . THR B 1 65 ? -4.777 -0.046 12.125 1 81.69 65 THR B CA 1
ATOM 2262 C C . THR B 1 65 ? -4.617 1.142 13.07 1 81.69 65 THR B C 1
ATOM 2264 O O . THR B 1 65 ? -5.484 2.016 13.133 1 81.69 65 THR B O 1
ATOM 2267 N N . GLY B 1 66 ? -3.572 1.018 13.969 1 69.62 66 GLY B N 1
ATOM 2268 C CA . GLY B 1 66 ? -3.441 2.09 14.945 1 69.62 66 GLY B CA 1
ATOM 2269 C C . GLY B 1 66 ? -2.02 2.275 15.438 1 69.62 66 GLY B C 1
ATOM 2270 O O . GLY B 1 66 ? -1.14 1.47 15.133 1 69.62 66 GLY B O 1
ATOM 2271 N N . ALA B 1 67 ? -1.958 3.504 15.984 1 64.81 67 ALA B N 1
ATOM 2272 C CA . ALA B 1 67 ? -0.687 3.844 16.609 1 64.81 67 ALA B CA 1
ATOM 2273 C C . ALA B 1 67 ? -0.74 3.586 18.125 1 64.81 67 ALA B C 1
ATOM 2275 O O . ALA B 1 67 ? -1.798 3.26 18.656 1 64.81 67 ALA B O 1
ATOM 2276 N N . SER B 1 68 ? 0.427 3.496 18.609 1 61 68 SER B N 1
ATOM 2277 C CA . SER B 1 68 ? 0.566 3.217 20.031 1 61 68 SER B CA 1
ATOM 2278 C C . SER B 1 68 ? -0.168 4.258 20.875 1 61 68 SER B C 1
ATOM 2280 O O . SER B 1 68 ? -0.562 3.979 22.016 1 61 68 SER B O 1
ATOM 2282 N N . ASP B 1 69 ? -0.388 5.355 20.312 1 55 69 ASP B N 1
ATOM 2283 C CA . ASP B 1 69 ? -1.021 6.418 21.094 1 55 69 ASP B CA 1
ATOM 2284 C C . ASP B 1 69 ? -2.541 6.27 21.078 1 55 69 ASP B C 1
ATOM 2286 O O . ASP B 1 69 ? -3.252 7.098 21.656 1 55 69 ASP B O 1
ATOM 2290 N N . GLY B 1 70 ? -2.994 5.219 20.422 1 63.84 70 GLY B N 1
ATOM 2291 C CA . GLY B 1 70 ? -4.426 4.961 20.422 1 63.84 70 GLY B CA 1
ATOM 2292 C C . GLY B 1 70 ? -5.121 5.465 19.172 1 63.84 70 GLY B C 1
ATOM 2293 O O . GLY B 1 70 ? -6.297 5.168 18.953 1 63.84 70 GLY B O 1
ATOM 2294 N N . SER B 1 71 ? -4.457 6.324 18.453 1 65.81 71 SER B N 1
ATOM 2295 C CA . SER B 1 71 ? -5.066 6.777 17.203 1 65.81 71 SER B CA 1
ATOM 2296 C C . SER B 1 71 ? -5.316 5.609 16.25 1 65.81 71 SER B C 1
ATOM 2298 O O . SER B 1 71 ? -4.527 4.664 16.203 1 65.81 71 SER B O 1
ATOM 2300 N N . ARG B 1 72 ? -6.48 5.75 15.656 1 69.94 72 ARG B N 1
ATOM 2301 C CA . ARG B 1 72 ? -6.879 4.652 14.781 1 69.94 72 ARG B CA 1
ATOM 2302 C C . ARG B 1 72 ? -7.074 5.137 13.344 1 69.94 72 ARG B C 1
ATOM 2304 O O . ARG B 1 72 ? -7.488 6.277 13.125 1 69.94 72 ARG B O 1
ATOM 2311 N N . LEU B 1 73 ? -6.664 4.27 12.43 1 72.69 73 LEU B N 1
ATOM 2312 C CA . LEU B 1 73 ? -6.855 4.492 11 1 72.69 73 LEU B CA 1
ATOM 2313 C C . LEU B 1 73 ? -7.648 3.352 10.375 1 72.69 73 LEU B C 1
ATOM 2315 O O . LEU B 1 73 ? -7.246 2.189 10.453 1 72.69 73 LEU B O 1
ATOM 2319 N N . THR B 1 74 ? -8.82 3.795 9.891 1 77.12 74 THR B N 1
ATOM 2320 C CA . THR B 1 74 ? -9.562 2.807 9.125 1 77.12 74 THR B CA 1
ATOM 2321 C C . THR B 1 74 ? -9.008 2.701 7.703 1 77.12 74 THR B C 1
ATOM 2323 O O . THR B 1 74 ? -8.969 3.693 6.973 1 77.12 74 THR B O 1
ATOM 2326 N N . LEU B 1 75 ? -8.594 1.54 7.375 1 75.5 75 LEU B N 1
ATOM 2327 C CA . LEU B 1 75 ? -7.98 1.312 6.07 1 75.5 75 LEU B CA 1
ATOM 2328 C C . LEU B 1 75 ? -9.039 0.987 5.02 1 75.5 75 LEU B C 1
ATOM 2330 O O . LEU B 1 75 ? -8.898 1.364 3.855 1 75.5 75 LEU B O 1
ATOM 2334 N N . ASN B 1 76 ? -10.047 0.227 5.438 1 76.62 76 ASN B N 1
ATOM 2335 C CA . ASN B 1 76 ? -11.023 -0.243 4.465 1 76.62 76 ASN B CA 1
ATOM 2336 C C . ASN B 1 76 ? -12.305 -0.716 5.148 1 76.62 76 ASN B C 1
ATOM 2338 O O . ASN B 1 76 ? -12.305 -1.028 6.34 1 76.62 76 ASN B O 1
ATOM 2342 N N . PHE B 1 77 ? -13.375 -0.582 4.355 1 80.75 77 PHE B N 1
ATOM 2343 C CA . PHE B 1 77 ? -14.633 -1.244 4.68 1 80.75 77 PHE B CA 1
ATOM 2344 C C . PHE B 1 77 ? -14.938 -2.344 3.668 1 80.75 77 PHE B C 1
ATOM 2346 O O . PHE B 1 77 ? -14.945 -2.1 2.461 1 80.75 77 PHE B O 1
ATOM 2353 N N . LEU B 1 78 ? -15.133 -3.506 4.215 1 83.81 78 LEU B N 1
ATOM 2354 C CA . LEU B 1 78 ? -15.391 -4.652 3.35 1 83.81 78 LEU B CA 1
ATOM 2355 C C . LEU B 1 78 ? -16.828 -5.121 3.482 1 83.81 78 LEU B C 1
ATOM 2357 O O . LEU B 1 78 ? -17.359 -5.199 4.59 1 83.81 78 LEU B O 1
ATOM 2361 N N . GLY B 1 79 ? -17.375 -5.348 2.33 1 84.62 79 GLY B N 1
ATOM 2362 C CA . GLY B 1 79 ? -18.75 -5.82 2.279 1 84.62 79 GLY B CA 1
ATOM 2363 C C . GLY B 1 79 ? -18.891 -7.152 1.571 1 84.62 79 GLY B C 1
ATOM 2364 O O . GLY B 1 79 ? -17.906 -7.824 1.284 1 84.62 79 GLY B O 1
ATOM 2365 N N . PRO B 1 80 ? -20.172 -7.535 1.366 1 80.25 80 PRO B N 1
ATOM 2366 C CA . PRO B 1 80 ? -20.438 -8.828 0.728 1 80.25 80 PRO B CA 1
ATOM 2367 C C . PRO B 1 80 ? -19.656 -9.023 -0.564 1 80.25 80 PRO B C 1
ATOM 2369 O O . PRO B 1 80 ? -19.641 -8.133 -1.423 1 80.25 80 PRO B O 1
ATOM 2372 N N . GLY B 1 81 ? -18.938 -10.195 -0.634 1 78.12 81 GLY B N 1
ATOM 2373 C CA . GLY B 1 81 ? -18.156 -10.508 -1.822 1 78.12 81 GLY B CA 1
ATOM 2374 C C . GLY B 1 81 ? -16.672 -10.219 -1.652 1 78.12 81 GLY B C 1
ATOM 2375 O O . GLY B 1 81 ? -15.852 -10.719 -2.418 1 78.12 81 GLY B O 1
ATOM 2376 N N . ASP B 1 82 ? -16.359 -9.477 -0.652 1 81.88 82 ASP B N 1
ATOM 2377 C CA . ASP B 1 82 ? -14.953 -9.117 -0.437 1 81.88 82 ASP B CA 1
ATOM 2378 C C . ASP B 1 82 ? -14.219 -10.203 0.339 1 81.88 82 ASP B C 1
ATOM 2380 O O . ASP B 1 82 ? -14.797 -10.852 1.214 1 81.88 82 ASP B O 1
ATOM 2384 N N . LEU B 1 83 ? -12.977 -10.359 -0.02 1 85.69 83 LEU B N 1
ATOM 2385 C CA . LEU B 1 83 ? -12.07 -11.25 0.689 1 85.69 83 LEU B CA 1
ATOM 2386 C C . LEU B 1 83 ? -11.008 -10.453 1.449 1 85.69 83 LEU B C 1
ATOM 2388 O O . LEU B 1 83 ? -10.594 -9.383 1.006 1 85.69 83 LEU B O 1
ATOM 2392 N N . PHE B 1 84 ? -10.641 -11.047 2.6 1 89.62 84 PHE B N 1
ATOM 2393 C CA . PHE B 1 84 ? -9.609 -10.359 3.369 1 89.62 84 PHE B CA 1
ATOM 2394 C C . PHE B 1 84 ? -8.828 -11.344 4.227 1 89.62 84 PHE B C 1
ATOM 2396 O O . PHE B 1 84 ? -9.227 -12.5 4.371 1 89.62 84 PHE B O 1
ATOM 2403 N N . GLY B 1 85 ? -7.711 -10.875 4.66 1 91.69 85 GLY B N 1
ATOM 2404 C CA . GLY B 1 85 ? -6.828 -11.703 5.469 1 91.69 85 GLY B CA 1
ATOM 2405 C C . GLY B 1 85 ? -5.836 -12.5 4.645 1 91.69 85 GLY B C 1
ATOM 2406 O O . GLY B 1 85 ? -5.125 -13.359 5.172 1 91.69 85 GLY B O 1
ATOM 2407 N N . GLU B 1 86 ? -5.785 -12.219 3.445 1 88.56 86 GLU B N 1
ATOM 2408 C CA . GLU B 1 86 ? -5.02 -13.031 2.504 1 88.56 86 GLU B CA 1
ATOM 2409 C C . GLU B 1 86 ? -3.518 -12.867 2.732 1 88.56 86 GLU B C 1
ATOM 2411 O O . GLU B 1 86 ? -2.758 -13.828 2.584 1 88.56 86 GLU B O 1
ATOM 2416 N N . VAL B 1 87 ? -3.135 -11.688 3.115 1 91.88 87 VAL B N 1
ATOM 2417 C CA . VAL B 1 87 ? -1.703 -11.422 3.225 1 91.88 87 VAL B CA 1
ATOM 2418 C C . VAL B 1 87 ? -1.089 -12.336 4.285 1 91.88 87 VAL B C 1
ATOM 2420 O O . VAL B 1 87 ? -0.143 -13.078 4.004 1 91.88 87 VAL B O 1
ATOM 2423 N N . ALA B 1 88 ? -1.651 -12.336 5.43 1 92.56 88 ALA B N 1
ATOM 2424 C CA . ALA B 1 88 ? -1.119 -13.164 6.512 1 92.56 88 ALA B CA 1
ATOM 2425 C C . ALA B 1 88 ? -1.22 -14.641 6.172 1 92.56 88 ALA B C 1
ATOM 2427 O O . ALA B 1 88 ? -0.335 -15.43 6.516 1 92.56 88 ALA B O 1
ATOM 2428 N N . VAL B 1 89 ? -2.229 -15.016 5.496 1 91.38 89 VAL B N 1
ATOM 2429 C CA . VAL B 1 89 ? -2.441 -16.406 5.121 1 91.38 89 VAL B CA 1
ATOM 2430 C C . VAL B 1 89 ? -1.395 -16.828 4.094 1 91.38 89 VAL B C 1
ATOM 2432 O O . VAL B 1 89 ? -0.88 -17.953 4.145 1 91.38 89 VAL B O 1
ATOM 2435 N N . LEU B 1 90 ? -1.13 -15.992 3.234 1 90.88 90 LEU B N 1
ATOM 2436 C CA . LEU B 1 90 ? -0.272 -16.328 2.102 1 90.88 90 LEU B CA 1
ATOM 2437 C C . LEU B 1 90 ? 1.196 -16.328 2.514 1 90.88 90 LEU B C 1
ATOM 2439 O O . LEU B 1 90 ? 1.955 -17.219 2.117 1 90.88 90 LEU B O 1
ATOM 2443 N N . ASP B 1 91 ? 1.587 -15.398 3.297 1 88.81 91 ASP B N 1
ATOM 2444 C CA . ASP B 1 91 ? 3.014 -15.297 3.59 1 88.81 91 ASP B CA 1
ATOM 2445 C C . ASP B 1 91 ? 3.34 -15.922 4.945 1 88.81 91 ASP B C 1
ATOM 2447 O O . ASP B 1 91 ? 4.512 -16.031 5.312 1 88.81 91 ASP B O 1
ATOM 2451 N N . GLY B 1 92 ? 2.377 -16.25 5.699 1 90.62 92 GLY B N 1
ATOM 2452 C CA . GLY B 1 92 ? 2.561 -16.969 6.949 1 90.62 92 GLY B CA 1
ATOM 2453 C C . GLY B 1 92 ? 2.98 -16.062 8.094 1 90.62 92 GLY B C 1
ATOM 2454 O O . GLY B 1 92 ? 3.346 -16.547 9.172 1 90.62 92 GLY B O 1
ATOM 2455 N N . GLN B 1 93 ? 2.947 -14.828 7.922 1 92.31 93 GLN B N 1
ATOM 2456 C CA . GLN B 1 93 ? 3.287 -13.875 8.969 1 92.31 93 GLN B CA 1
ATOM 2457 C C . GLN B 1 93 ? 2.039 -13.406 9.719 1 92.31 93 GLN B C 1
ATOM 2459 O O . GLN B 1 93 ? 0.94 -13.906 9.469 1 92.31 93 GLN B O 1
ATOM 2464 N N . SER B 1 94 ? 2.238 -12.484 10.68 1 94.94 94 SER B N 1
ATOM 2465 C CA . SER B 1 94 ? 1.14 -12.039 11.531 1 94.94 94 SER B CA 1
ATOM 2466 C C . SER B 1 94 ? 0.204 -11.102 10.773 1 94.94 94 SER B C 1
ATOM 2468 O O . SER B 1 94 ? 0.59 -10.516 9.758 1 94.94 94 SER B O 1
ATOM 2470 N N . ARG B 1 95 ? -1.024 -10.969 11.289 1 94.88 95 ARG B N 1
ATOM 2471 C CA . ARG B 1 95 ? -2.014 -10.055 10.727 1 94.88 95 ARG B CA 1
ATOM 2472 C C . ARG B 1 95 ? -1.479 -8.625 10.68 1 94.88 95 ARG B C 1
ATOM 2474 O O . ARG B 1 95 ? -0.817 -8.18 11.617 1 94.88 95 ARG B O 1
ATOM 2481 N N . THR B 1 96 ? -1.834 -7.926 9.609 1 89.75 96 THR B N 1
ATOM 2482 C CA . THR B 1 96 ? -1.289 -6.59 9.375 1 89.75 96 THR B CA 1
ATOM 2483 C C . THR B 1 96 ? -2.215 -5.523 9.953 1 89.75 96 THR B C 1
ATOM 2485 O O . THR B 1 96 ? -1.838 -4.355 10.047 1 89.75 96 THR B O 1
ATOM 2488 N N . ALA B 1 97 ? -3.432 -5.891 10.266 1 91.19 97 ALA B N 1
ATOM 2489 C CA . ALA B 1 97 ? -4.449 -4.941 10.711 1 91.19 97 ALA B CA 1
ATOM 2490 C C . ALA B 1 97 ? -5.508 -5.633 11.562 1 91.19 97 ALA B C 1
ATOM 2492 O O . ALA B 1 97 ? -5.559 -6.863 11.625 1 91.19 97 ALA B O 1
ATOM 2493 N N . ASP B 1 98 ? -6.297 -4.754 12.211 1 92.31 98 ASP B N 1
ATOM 2494 C CA . ASP B 1 98 ? -7.465 -5.242 12.938 1 92.31 98 ASP B CA 1
ATOM 2495 C C . ASP B 1 98 ? -8.656 -5.426 12 1 92.31 98 ASP B C 1
ATOM 2497 O O . ASP B 1 98 ? -8.812 -4.684 11.031 1 92.31 98 ASP B O 1
ATOM 2501 N N . ALA B 1 99 ? -9.438 -6.426 12.312 1 95.31 99 ALA B N 1
ATOM 2502 C CA . ALA B 1 99 ? -10.703 -6.613 11.625 1 95.31 99 ALA B CA 1
ATOM 2503 C C . ALA B 1 99 ? -11.867 -6.691 12.609 1 95.31 99 ALA B C 1
ATOM 2505 O O . ALA B 1 99 ? -11.883 -7.555 13.492 1 95.31 99 ALA B O 1
ATOM 2506 N N . THR B 1 100 ? -12.766 -5.777 12.477 1 94.06 100 THR B N 1
ATOM 2507 C CA . THR B 1 100 ? -13.906 -5.691 13.383 1 94.06 100 THR B CA 1
ATOM 2508 C C . THR B 1 100 ? -15.211 -5.633 12.602 1 94.06 100 THR B C 1
ATOM 2510 O O . THR B 1 100 ? -15.297 -4.957 11.578 1 94.06 100 THR B O 1
ATOM 2513 N N . ALA B 1 101 ? -16.219 -6.32 13.141 1 95 101 ALA B N 1
ATOM 2514 C CA . ALA B 1 101 ? -17.531 -6.246 12.508 1 95 101 ALA B CA 1
ATOM 2515 C C . ALA B 1 101 ? -18.203 -4.902 12.789 1 95 101 ALA B C 1
ATOM 2517 O O . ALA B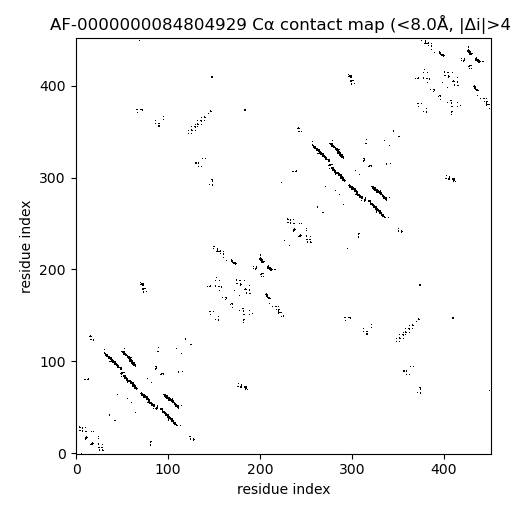 1 101 ? -18.406 -4.539 13.953 1 95 101 ALA B O 1
ATOM 2518 N N . GLY B 1 102 ? -18.5 -4.195 11.742 1 87.44 102 GLY B N 1
ATOM 2519 C CA . GLY B 1 102 ? -19.203 -2.941 11.906 1 87.44 102 GLY B CA 1
ATOM 2520 C C . GLY B 1 102 ? -20.688 -3.127 12.164 1 87.44 102 GLY B C 1
ATOM 2521 O O . GLY B 1 102 ? -21.344 -2.24 12.719 1 87.44 102 GLY B O 1
ATOM 2522 N N . GLU B 1 103 ? -21.234 -4.18 11.773 1 88.44 103 GLU B N 1
ATOM 2523 C CA . GLU B 1 103 ? -22.594 -4.656 11.953 1 88.44 103 GLU B CA 1
ATOM 2524 C C . GLU B 1 103 ? -22.641 -6.176 12.062 1 88.44 103 GLU B C 1
ATOM 2526 O O . GLU B 1 103 ? -21.609 -6.848 11.906 1 88.44 103 GLU B O 1
ATOM 2531 N N . PRO B 1 104 ? -23.844 -6.645 12.445 1 94.94 104 PRO B N 1
ATOM 2532 C CA . PRO B 1 104 ? -23.906 -8.109 12.398 1 94.94 104 PRO B CA 1
ATOM 2533 C C . PRO B 1 104 ? -23.438 -8.68 11.062 1 94.94 104 PRO B C 1
ATOM 2535 O O . PRO B 1 104 ? -23.922 -8.273 10.008 1 94.94 104 PRO B O 1
ATOM 2538 N N . THR B 1 105 ? -22.422 -9.523 11.188 1 95 105 THR B N 1
ATOM 2539 C CA . THR B 1 105 ? -21.703 -9.945 9.984 1 95 105 THR B CA 1
ATOM 2540 C C . THR B 1 105 ? -21.594 -11.469 9.93 1 95 105 THR B C 1
ATOM 2542 O O . THR B 1 105 ? -21.391 -12.117 10.953 1 95 105 THR B O 1
ATOM 2545 N N . GLU B 1 106 ? -21.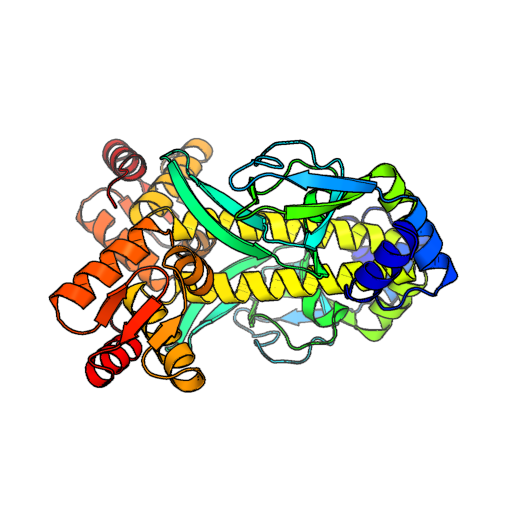812 -11.977 8.742 1 93 106 GLU B N 1
ATOM 2546 C CA . GLU B 1 106 ? -21.578 -13.383 8.453 1 93 106 GLU B CA 1
ATOM 2547 C C . GLU B 1 106 ? -20.406 -13.562 7.488 1 93 106 GLU B C 1
ATOM 2549 O O . GLU B 1 106 ? -20.375 -12.945 6.422 1 93 106 GLU B O 1
ATOM 2554 N N . LEU B 1 107 ? -19.469 -14.43 7.918 1 93 107 LEU B N 1
ATOM 2555 C CA . LEU B 1 107 ? -18.25 -14.648 7.133 1 93 107 LEU B CA 1
ATOM 2556 C C . LEU B 1 107 ? -18.156 -16.094 6.652 1 93 107 LEU B C 1
ATOM 2558 O O . LEU B 1 107 ? -18.672 -17 7.312 1 93 107 LEU B O 1
ATOM 2562 N N . PHE B 1 108 ? -17.547 -16.219 5.535 1 89.25 108 PHE B N 1
ATOM 2563 C CA . PHE B 1 108 ? -16.984 -17.516 5.191 1 89.25 108 PHE B CA 1
ATOM 2564 C C . PHE B 1 108 ? -15.523 -17.609 5.629 1 89.25 108 PHE B C 1
ATOM 2566 O O . PHE B 1 108 ? -14.773 -16.656 5.5 1 89.25 108 PHE B O 1
ATOM 2573 N N . VAL B 1 109 ? -15.25 -18.781 6.051 1 93.38 109 VAL B N 1
ATOM 2574 C CA . VAL B 1 109 ? -13.906 -19 6.578 1 93.38 109 VAL B CA 1
ATOM 2575 C C . VAL B 1 109 ? -13.227 -20.125 5.82 1 93.38 109 VAL B C 1
ATOM 2577 O O . VAL B 1 109 ? -13.797 -21.219 5.68 1 93.38 109 VAL B O 1
ATOM 2580 N N . LEU B 1 110 ? -12.125 -19.844 5.297 1 91.19 110 LEU B N 1
ATOM 2581 C CA . LEU B 1 110 ? -11.281 -20.859 4.68 1 91.19 110 LEU B CA 1
ATOM 2582 C C . LEU B 1 110 ? -9.945 -20.969 5.406 1 91.19 110 LEU B C 1
ATOM 2584 O O . LEU B 1 110 ? -9.156 -20.031 5.414 1 91.19 110 LEU B O 1
ATOM 2588 N N . ARG B 1 111 ? -9.727 -22.109 6 1 94 111 ARG B N 1
ATOM 2589 C CA . ARG B 1 111 ? -8.508 -22.312 6.777 1 94 111 ARG B CA 1
ATOM 2590 C C . ARG B 1 111 ? -7.273 -22.219 5.887 1 94 111 ARG B C 1
ATOM 2592 O O . ARG B 1 111 ? -7.305 -22.641 4.727 1 94 111 ARG B O 1
ATOM 2599 N N . ARG B 1 112 ? -6.207 -21.719 6.5 1 93.25 112 ARG B N 1
ATOM 2600 C CA . ARG B 1 112 ? -4.961 -21.484 5.777 1 93.25 112 ARG B CA 1
ATOM 2601 C C . ARG B 1 112 ? -4.473 -22.75 5.09 1 93.25 112 ARG B C 1
ATOM 2603 O O . ARG B 1 112 ? -4.156 -22.734 3.898 1 93.25 112 ARG B O 1
ATOM 2610 N N . ASP B 1 113 ? -4.43 -23.922 5.77 1 90.94 113 ASP B N 1
ATOM 2611 C CA . ASP B 1 113 ? -3.895 -25.156 5.223 1 90.94 113 ASP B CA 1
ATOM 2612 C C . ASP B 1 113 ? -4.699 -25.609 4.008 1 90.94 113 ASP B C 1
ATOM 2614 O O . ASP B 1 113 ? -4.133 -26.078 3.016 1 90.94 113 ASP B O 1
ATOM 2618 N N . ASP B 1 114 ? -6.004 -25.375 4.09 1 88.62 114 ASP B N 1
ATOM 2619 C CA . ASP B 1 114 ? -6.867 -25.734 2.971 1 88.62 114 ASP B CA 1
ATOM 2620 C C . ASP B 1 114 ? -6.625 -24.828 1.771 1 88.62 114 ASP B C 1
ATOM 2622 O O . ASP B 1 114 ? -6.566 -25.297 0.631 1 88.62 114 ASP B O 1
ATOM 2626 N N . PHE B 1 115 ? -6.457 -23.641 2.078 1 88 115 PHE B N 1
ATOM 2627 C CA . PHE B 1 115 ? -6.254 -22.656 1.025 1 88 115 PHE B CA 1
ATOM 2628 C C . PHE B 1 115 ? -4.914 -22.875 0.329 1 88 115 PHE B C 1
ATOM 2630 O O . PHE B 1 115 ? -4.844 -22.891 -0.901 1 88 115 PHE B O 1
ATOM 2637 N N . LEU B 1 116 ? -3.875 -23.078 1.048 1 86.56 116 LEU B N 1
ATOM 2638 C CA . LEU B 1 116 ? -2.547 -23.281 0.484 1 86.56 116 LEU B CA 1
ATOM 2639 C C . LEU B 1 116 ? -2.496 -24.578 -0.317 1 86.56 116 LEU B C 1
ATOM 2641 O O . LEU B 1 116 ? -1.837 -24.656 -1.357 1 86.56 116 LEU B O 1
ATOM 2645 N N . GLY B 1 117 ? -3.17 -25.594 0.191 1 83.81 117 GLY B N 1
ATOM 2646 C CA . GLY B 1 117 ? -3.268 -26.828 -0.559 1 83.81 117 GLY B CA 1
ATOM 2647 C C . GLY B 1 117 ? -3.904 -26.656 -1.925 1 83.81 117 GLY B C 1
ATOM 2648 O O . GLY B 1 117 ? -3.443 -27.234 -2.91 1 83.81 117 GLY B O 1
ATOM 2649 N N . HIS B 1 118 ? -4.855 -25.797 -1.929 1 81.88 118 HIS B N 1
ATOM 2650 C CA . HIS B 1 118 ? -5.527 -25.516 -3.193 1 81.88 118 HIS B CA 1
ATOM 2651 C C . HIS B 1 118 ? -4.641 -24.688 -4.121 1 81.88 118 HIS B C 1
ATOM 2653 O O . HIS B 1 118 ? -4.613 -24.922 -5.332 1 81.88 118 HIS B O 1
ATOM 2659 N N . LEU B 1 119 ? -3.967 -23.844 -3.582 1 81.25 119 LEU B N 1
ATOM 2660 C CA . LEU B 1 119 ? -3.068 -22.984 -4.348 1 81.25 119 LEU B CA 1
ATOM 2661 C C . LEU B 1 119 ? -1.987 -23.812 -5.039 1 81.25 119 LEU B C 1
ATOM 2663 O O . LEU B 1 119 ? -1.629 -23.531 -6.188 1 81.25 119 LEU B O 1
ATOM 2667 N N . GLU B 1 120 ? -1.538 -24.766 -4.414 1 77.81 120 GLU B N 1
ATOM 2668 C CA . GLU B 1 120 ? -0.492 -25.625 -4.957 1 77.81 120 GLU B CA 1
ATOM 2669 C C . GLU B 1 120 ? -1.026 -26.484 -6.094 1 77.81 120 GLU B C 1
ATOM 2671 O O . GLU B 1 120 ? -0.285 -26.844 -7.016 1 77.81 120 GLU B O 1
ATOM 2676 N N . ARG B 1 121 ? -2.293 -26.766 -6.047 1 76.19 121 ARG B N 1
ATOM 2677 C CA . ARG B 1 121 ? -2.895 -27.688 -7.008 1 76.19 121 ARG B CA 1
ATOM 2678 C C . ARG B 1 121 ? -3.412 -26.938 -8.234 1 76.19 121 ARG B C 1
ATOM 2680 O O . ARG B 1 121 ? -3.551 -27.516 -9.312 1 76.19 121 ARG B O 1
ATOM 2687 N N . GLU B 1 122 ? -3.662 -25.672 -7.996 1 78.5 122 GLU B N 1
ATOM 2688 C CA . GLU B 1 122 ? -4.32 -24.922 -9.062 1 78.5 122 GLU B CA 1
ATOM 2689 C C . GLU B 1 122 ? -3.52 -23.672 -9.422 1 78.5 122 GLU B C 1
ATOM 2691 O O . GLU B 1 122 ? -3.754 -22.594 -8.875 1 78.5 122 GLU B O 1
ATOM 2696 N N . PRO B 1 123 ? -2.701 -23.797 -10.492 1 76.19 123 PRO B N 1
ATOM 2697 C CA . PRO B 1 123 ? -1.875 -22.656 -10.891 1 76.19 123 PRO B CA 1
ATOM 2698 C C . PRO B 1 123 ? -2.705 -21.422 -11.281 1 76.19 123 PRO B C 1
ATOM 2700 O O . PRO B 1 123 ? -2.264 -20.297 -11.086 1 76.19 123 PRO B O 1
ATOM 2703 N N . LYS B 1 124 ? -3.873 -21.656 -11.812 1 77.62 124 LYS B N 1
ATOM 2704 C CA . LYS B 1 124 ? -4.742 -20.547 -12.219 1 77.62 124 LYS B CA 1
ATOM 2705 C C . LYS B 1 124 ? -5.16 -19.703 -11.016 1 77.62 124 LYS B C 1
ATOM 2707 O O . LYS B 1 124 ? -5.371 -18.5 -11.148 1 77.62 124 LYS B O 1
ATOM 2712 N N . LEU B 1 125 ? -5.219 -20.344 -9.93 1 80 125 LEU B N 1
ATOM 2713 C CA . LEU B 1 125 ? -5.57 -19.625 -8.711 1 80 125 LEU B CA 1
ATOM 2714 C C . LEU B 1 125 ? -4.449 -18.672 -8.305 1 80 125 LEU B C 1
ATOM 2716 O O . LEU B 1 125 ? -4.711 -17.562 -7.84 1 80 125 LEU B O 1
ATOM 2720 N N . ALA B 1 126 ? -3.271 -19.141 -8.492 1 83 126 ALA B N 1
ATOM 2721 C CA . ALA B 1 126 ? -2.119 -18.312 -8.148 1 83 126 ALA B CA 1
ATOM 2722 C C . ALA B 1 126 ? -2.098 -17.047 -8.992 1 83 126 ALA B C 1
ATOM 2724 O O . ALA B 1 126 ? -1.804 -15.961 -8.477 1 83 126 ALA B O 1
ATOM 2725 N N . VAL B 1 127 ? -2.469 -17.219 -10.188 1 82.12 127 VAL B N 1
ATOM 2726 C CA . VAL B 1 127 ? -2.484 -16.078 -11.102 1 82.12 127 VAL B CA 1
ATOM 2727 C C . VAL B 1 127 ? -3.555 -15.078 -10.672 1 82.12 127 VAL B C 1
ATOM 2729 O O . VAL B 1 127 ? -3.318 -13.867 -10.68 1 82.12 127 VAL B O 1
ATOM 2732 N N . LYS B 1 128 ? -4.598 -15.523 -10.289 1 82.12 128 LYS B N 1
ATOM 2733 C CA . LYS B 1 128 ? -5.684 -14.664 -9.828 1 82.12 128 LYS B CA 1
ATOM 2734 C C . LYS B 1 128 ? -5.309 -13.945 -8.531 1 82.12 128 LYS B C 1
ATOM 2736 O O . LYS B 1 128 ? -5.668 -12.789 -8.336 1 82.12 128 LYS B O 1
ATOM 2741 N N . LEU B 1 129 ? -4.68 -14.727 -7.773 1 85.75 129 LEU B N 1
ATOM 2742 C CA . LEU B 1 129 ? -4.223 -14.141 -6.516 1 85.75 129 LEU B CA 1
ATOM 2743 C C . LEU B 1 129 ? -3.219 -13.023 -6.77 1 85.75 129 LEU B C 1
ATOM 2745 O O . LEU B 1 129 ? -3.266 -11.977 -6.113 1 85.75 129 LEU B O 1
ATOM 2749 N N . ILE B 1 130 ? -2.396 -13.281 -7.637 1 87.88 130 ILE B N 1
ATOM 2750 C CA . ILE B 1 130 ? -1.403 -12.281 -8.016 1 87.88 130 ILE B CA 1
ATOM 2751 C C . ILE B 1 130 ? -2.104 -11.023 -8.508 1 87.88 130 ILE B C 1
ATOM 2753 O O . ILE B 1 130 ? -1.745 -9.906 -8.109 1 87.88 130 ILE B O 1
ATOM 2757 N N . ALA B 1 131 ? -3.092 -11.188 -9.258 1 85.19 131 ALA B N 1
ATOM 2758 C CA . ALA B 1 131 ? -3.852 -10.047 -9.766 1 85.19 131 ALA B CA 1
ATOM 2759 C C . ALA B 1 131 ? -4.523 -9.289 -8.625 1 85.19 131 ALA B C 1
ATOM 2761 O O . ALA B 1 131 ? -4.535 -8.055 -8.625 1 85.19 131 ALA B O 1
ATOM 2762 N N . LEU B 1 132 ? -5.02 -9.969 -7.738 1 82.94 132 LEU B N 1
ATOM 2763 C CA . LEU B 1 132 ? -5.676 -9.359 -6.586 1 82.94 132 LEU B CA 1
ATOM 2764 C C . LEU B 1 132 ? -4.676 -8.562 -5.754 1 82.94 132 LEU B C 1
ATOM 2766 O O . LEU B 1 132 ? -4.969 -7.438 -5.34 1 82.94 132 LEU B O 1
ATOM 2770 N N . LEU B 1 133 ? -3.59 -9.18 -5.527 1 89.38 133 LEU B N 1
ATOM 2771 C CA . LEU B 1 133 ? -2.555 -8.516 -4.746 1 89.38 133 LEU B CA 1
ATOM 2772 C C . LEU B 1 133 ? -2.053 -7.262 -5.457 1 89.38 133 LEU B C 1
ATOM 2774 O O . LEU B 1 133 ? -1.797 -6.242 -4.816 1 89.38 133 LEU B O 1
ATOM 2778 N N . CYS B 1 134 ? -1.958 -7.355 -6.746 1 90.12 134 CYS B N 1
ATOM 2779 C CA . CYS B 1 134 ? -1.553 -6.195 -7.527 1 90.12 134 CYS B CA 1
ATOM 2780 C C . CYS B 1 134 ? -2.57 -5.066 -7.395 1 90.12 134 CYS B C 1
ATOM 2782 O O . CYS B 1 134 ? -2.195 -3.902 -7.242 1 90.12 134 CYS B O 1
ATOM 2784 N N . GLN B 1 135 ? -3.779 -5.398 -7.422 1 84.75 135 GLN B N 1
ATOM 2785 C CA . GLN B 1 135 ? -4.84 -4.41 -7.266 1 84.75 135 GLN B CA 1
ATOM 2786 C C . GLN B 1 135 ? -4.77 -3.742 -5.895 1 84.75 135 GLN B C 1
ATOM 2788 O O . GLN B 1 135 ? -4.988 -2.533 -5.773 1 84.75 135 GLN B O 1
ATOM 2793 N N . ARG B 1 136 ? -4.477 -4.523 -4.953 1 83.75 136 ARG B N 1
ATOM 2794 C CA . ARG B 1 136 ? -4.34 -3.99 -3.6 1 83.75 136 ARG B CA 1
ATOM 2795 C C . ARG B 1 136 ? -3.168 -3.021 -3.508 1 83.75 136 ARG B C 1
ATOM 2797 O O . ARG B 1 136 ? -3.271 -1.971 -2.873 1 83.75 136 ARG B O 1
ATOM 2804 N N . ILE B 1 137 ? -2.135 -3.342 -4.125 1 87.62 137 ILE B N 1
ATOM 2805 C CA . ILE B 1 137 ? -0.945 -2.498 -4.133 1 87.62 137 ILE B CA 1
ATOM 2806 C C . ILE B 1 137 ? -1.252 -1.182 -4.844 1 87.62 137 ILE B C 1
ATOM 2808 O O . ILE B 1 137 ? -0.884 -0.108 -4.359 1 87.62 137 ILE B O 1
ATOM 2812 N N . ARG B 1 138 ? -1.942 -1.264 -5.93 1 86.5 138 ARG B N 1
ATOM 2813 C CA . ARG B 1 138 ? -2.328 -0.058 -6.656 1 86.5 138 ARG B CA 1
ATOM 2814 C C . ARG B 1 138 ? -3.195 0.849 -5.789 1 86.5 138 ARG B C 1
ATOM 2816 O O . ARG B 1 138 ? -2.975 2.061 -5.734 1 86.5 138 ARG B O 1
ATOM 2823 N N . TRP B 1 139 ? -4.145 0.27 -5.211 1 78.62 139 TRP B N 1
ATOM 2824 C CA . TRP B 1 139 ? -5.055 1.009 -4.344 1 78.62 139 TRP B CA 1
ATOM 2825 C C . TRP B 1 139 ? -4.289 1.706 -3.223 1 78.62 139 TRP B C 1
ATOM 2827 O O . TRP B 1 139 ? -4.484 2.898 -2.979 1 78.62 139 TRP B O 1
ATOM 2837 N N . MET B 1 140 ? -3.428 1.013 -2.592 1 78.5 140 MET B N 1
ATOM 2838 C CA . MET B 1 140 ? -2.648 1.559 -1.483 1 78.5 140 MET B CA 1
ATOM 2839 C C . MET B 1 140 ? -1.715 2.662 -1.968 1 78.5 140 MET B C 1
ATOM 2841 O O . MET B 1 140 ? -1.525 3.668 -1.28 1 78.5 140 MET B O 1
ATOM 2845 N N . SER B 1 141 ? -1.097 2.447 -3.102 1 80.19 141 SER B N 1
ATOM 2846 C CA . SER B 1 141 ? -0.207 3.451 -3.676 1 80.19 141 SER B CA 1
ATOM 2847 C C . SER B 1 141 ? -0.942 4.762 -3.926 1 80.19 141 SER B C 1
ATOM 2849 O O . SER B 1 141 ? -0.436 5.836 -3.596 1 80.19 141 SER B O 1
ATOM 2851 N N . GLU B 1 142 ? -2.102 4.684 -4.449 1 76.75 142 GLU B N 1
ATOM 2852 C CA . GLU B 1 142 ? -2.91 5.867 -4.73 1 76.75 142 GLU B CA 1
ATOM 2853 C C . GLU B 1 142 ? -3.297 6.59 -3.445 1 76.75 142 GLU B C 1
ATOM 2855 O O . GLU B 1 142 ? -3.258 7.82 -3.383 1 76.75 142 GLU B O 1
ATOM 2860 N N . ARG B 1 143 ? -3.635 5.84 -2.506 1 71.88 143 ARG B N 1
ATOM 2861 C CA . ARG B 1 143 ? -4.031 6.43 -1.23 1 71.88 143 ARG B CA 1
ATOM 2862 C C . ARG B 1 143 ? -2.844 7.102 -0.547 1 71.88 143 ARG B C 1
ATOM 2864 O O . ARG B 1 143 ? -2.988 8.172 0.043 1 71.88 143 ARG B O 1
ATOM 2871 N N . MET B 1 144 ? -1.76 6.449 -0.569 1 72.62 144 MET B N 1
ATOM 2872 C CA . MET B 1 144 ? -0.545 7.012 0.012 1 72.62 144 MET B CA 1
ATOM 2873 C C . MET B 1 144 ? -0.159 8.312 -0.688 1 72.62 144 MET B C 1
ATOM 2875 O O . MET B 1 144 ? 0.204 9.289 -0.032 1 72.62 144 MET B O 1
ATOM 2879 N N . GLU B 1 145 ? -0.205 8.305 -1.946 1 73.44 145 GLU B N 1
ATOM 2880 C CA . GLU B 1 145 ? 0.088 9.508 -2.727 1 73.44 145 GLU B CA 1
ATOM 2881 C C . GLU B 1 145 ? -0.796 10.672 -2.297 1 73.44 145 GLU B C 1
ATOM 2883 O O . GLU B 1 145 ? -0.304 11.781 -2.074 1 73.44 145 GLU B O 1
ATOM 2888 N N . GLU B 1 146 ? -2.002 10.43 -2.152 1 69.31 146 GLU B N 1
ATOM 2889 C CA . GLU B 1 146 ? -2.955 11.477 -1.779 1 69.31 146 GLU B CA 1
ATOM 2890 C C . GLU B 1 146 ? -2.684 11.992 -0.37 1 69.31 146 GLU B C 1
ATOM 2892 O O . GLU B 1 146 ? -2.705 13.203 -0.132 1 69.31 146 GLU B O 1
ATOM 2897 N N . SER B 1 147 ? -2.441 11.109 0.492 1 70.06 147 SER B N 1
ATOM 2898 C CA . SER B 1 147 ? -2.27 11.461 1.896 1 70.06 147 SER B CA 1
ATOM 2899 C C . SER B 1 147 ? -0.995 12.273 2.107 1 70.06 147 SER B C 1
ATOM 2901 O O . SER B 1 147 ? -0.949 13.156 2.969 1 70.06 147 SER B O 1
ATOM 2903 N N . VAL B 1 148 ? -0.034 12.023 1.363 1 66.31 148 VAL B N 1
ATOM 2904 C CA . VAL B 1 148 ? 1.266 12.648 1.575 1 66.31 148 VAL B CA 1
ATOM 2905 C C . VAL B 1 148 ? 1.314 13.992 0.854 1 66.31 148 VAL B C 1
ATOM 2907 O O . VAL B 1 148 ? 1.871 14.969 1.372 1 66.31 148 VAL B O 1
ATOM 2910 N N . LEU B 1 149 ? 0.711 14.125 -0.262 1 64.94 149 LEU B N 1
ATOM 2911 C CA . LEU B 1 149 ? 0.941 15.281 -1.121 1 64.94 149 LEU B CA 1
ATOM 2912 C C . LEU B 1 149 ? -0.115 16.359 -0.882 1 64.94 149 LEU B C 1
ATOM 2914 O O . LEU B 1 149 ? 0.067 17.5 -1.276 1 64.94 149 LEU B O 1
ATOM 2918 N N . GLN B 1 150 ? -1.122 15.961 -0.309 1 70.81 150 GLN B N 1
ATOM 2919 C CA . GLN B 1 150 ? -2.199 16.922 -0.1 1 70.81 150 GLN B CA 1
ATOM 2920 C C . GLN B 1 150 ? -2.559 17.031 1.379 1 70.81 150 GLN B C 1
ATOM 2922 O O . GLN B 1 150 ? -2.631 16.031 2.082 1 70.81 150 GLN B O 1
ATOM 2927 N N . PRO B 1 151 ? -2.656 18.359 1.744 1 75.19 151 PRO B N 1
ATOM 2928 C CA . PRO B 1 151 ? -3.133 18.516 3.121 1 75.19 151 PRO B CA 1
ATOM 2929 C C . PRO B 1 151 ? -4.539 17.953 3.324 1 75.19 151 PRO B C 1
ATOM 2931 O O . PRO B 1 151 ? -5.312 17.844 2.367 1 75.19 151 PRO B O 1
ATOM 2934 N N . LEU B 1 152 ? -4.809 17.656 4.508 1 80.12 152 LEU B N 1
ATOM 2935 C CA . LEU B 1 152 ? -6.055 16.969 4.836 1 80.12 152 LEU B CA 1
ATOM 2936 C C . LEU B 1 152 ? -7.258 17.797 4.375 1 80.12 152 LEU B C 1
ATOM 2938 O O . LEU B 1 152 ? -8.172 17.25 3.75 1 80.12 152 LEU B O 1
ATOM 2942 N N . PRO B 1 153 ? -7.266 19.109 4.621 1 85.12 153 PRO B N 1
ATOM 2943 C CA . PRO B 1 153 ? -8.445 19.859 4.188 1 85.12 153 PRO B CA 1
ATOM 2944 C C . PRO B 1 153 ? -8.688 19.766 2.684 1 85.12 153 PRO B C 1
ATOM 2946 O O . PRO B 1 153 ? -9.836 19.656 2.244 1 85.12 153 PRO B O 1
ATOM 2949 N N . VAL B 1 154 ? -7.652 19.734 1.964 1 82.19 154 VAL B N 1
ATOM 2950 C CA . VAL B 1 154 ? -7.773 19.672 0.511 1 82.19 154 VAL B CA 1
ATOM 2951 C C . VAL B 1 154 ? -8.273 18.297 0.087 1 82.19 154 VAL B C 1
ATOM 2953 O O . VAL B 1 154 ? -9.203 18.188 -0.722 1 82.19 154 VAL B O 1
ATOM 2956 N N . ARG B 1 155 ? -7.645 17.328 0.659 1 80.94 155 ARG B N 1
ATOM 2957 C CA . ARG B 1 155 ? -8.07 15.961 0.34 1 80.94 155 ARG B CA 1
ATOM 2958 C C . ARG B 1 155 ? -9.539 15.75 0.699 1 80.94 155 ARG B C 1
ATOM 2960 O O . ARG B 1 155 ? -10.289 15.148 -0.074 1 80.94 155 ARG B O 1
ATOM 2967 N N . LEU B 1 156 ? -9.93 16.203 1.832 1 86.25 156 LEU B N 1
ATOM 2968 C CA . LEU B 1 156 ? -11.297 16.062 2.318 1 86.25 156 LEU B CA 1
ATOM 2969 C C . LEU B 1 156 ? -12.273 16.812 1.421 1 86.25 156 LEU B C 1
ATOM 2971 O O . LEU B 1 156 ? -13.32 16.281 1.057 1 86.25 156 LEU B O 1
ATOM 2975 N N . ALA B 1 157 ? -11.914 17.969 1.09 1 89.25 157 ALA B N 1
ATOM 2976 C CA . ALA B 1 157 ? -12.773 18.781 0.246 1 89.25 157 ALA B CA 1
ATOM 2977 C C . ALA B 1 157 ? -12.961 18.156 -1.131 1 89.25 157 ALA B C 1
ATOM 2979 O O . ALA B 1 157 ? -14.07 18.109 -1.651 1 89.25 157 ALA B O 1
ATOM 2980 N N . ARG B 1 158 ? -11.891 17.672 -1.673 1 84 158 ARG B N 1
ATOM 2981 C CA . ARG B 1 158 ? -11.961 17.062 -2.992 1 84 158 ARG B CA 1
ATOM 2982 C C . ARG B 1 158 ? -12.867 15.828 -2.973 1 84 158 ARG B C 1
ATOM 2984 O O . ARG B 1 158 ? -13.664 15.625 -3.893 1 84 158 ARG B O 1
ATOM 2991 N N . ARG B 1 159 ? -12.664 15.023 -1.958 1 81.5 159 ARG B N 1
ATOM 2992 C CA . ARG B 1 159 ? -13.492 13.828 -1.855 1 81.5 159 ARG B CA 1
ATOM 2993 C C . ARG B 1 159 ? -14.969 14.195 -1.687 1 81.5 159 ARG B C 1
ATOM 2995 O O . ARG B 1 159 ? -15.836 13.578 -2.301 1 81.5 159 ARG B O 1
ATOM 3002 N N . LEU B 1 160 ? -15.266 15.148 -0.895 1 88 160 LEU B N 1
ATOM 3003 C CA . LEU B 1 160 ? -16.641 15.562 -0.655 1 88 160 LEU B CA 1
ATOM 3004 C C . LEU B 1 160 ? -17.266 16.156 -1.917 1 88 160 LEU B C 1
ATOM 3006 O O . LEU B 1 160 ? -18.422 15.898 -2.225 1 88 160 LEU B O 1
ATOM 3010 N N . CYS B 1 161 ? -16.438 16.938 -2.625 1 86.88 161 CYS B N 1
ATOM 3011 C CA . CYS B 1 161 ? -16.922 17.484 -3.889 1 86.88 161 CYS B CA 1
ATOM 3012 C C . CYS B 1 161 ? -17.266 16.375 -4.871 1 86.88 161 CYS B C 1
ATOM 3014 O O . CYS B 1 161 ? -18.297 16.438 -5.551 1 86.88 161 CYS B O 1
ATOM 3016 N N . ALA B 1 162 ? -16.453 15.414 -4.945 1 77.69 162 ALA B N 1
ATOM 3017 C CA . ALA B 1 162 ? -16.688 14.289 -5.844 1 77.69 162 ALA B CA 1
ATOM 3018 C C . ALA B 1 162 ? -17.969 13.547 -5.461 1 77.69 162 ALA B C 1
ATOM 3020 O O . ALA B 1 162 ? -18.766 13.188 -6.328 1 77.69 162 ALA B O 1
ATOM 3021 N N . LEU B 1 163 ? -18.109 13.281 -4.191 1 79.19 163 LEU B N 1
ATOM 3022 C CA . LEU B 1 163 ? -19.312 12.594 -3.713 1 79.19 163 LEU B CA 1
ATOM 3023 C C . LEU B 1 163 ? -20.562 13.422 -3.994 1 79.19 163 LEU B C 1
ATOM 3025 O O . LEU B 1 163 ? -21.609 12.875 -4.367 1 79.19 163 LEU B O 1
ATOM 3029 N N . ALA B 1 164 ? -20.375 14.695 -3.812 1 83.12 164 ALA B N 1
ATOM 3030 C CA . ALA B 1 164 ? -21.5 15.594 -4.07 1 83.12 164 ALA B CA 1
ATOM 3031 C C . ALA B 1 164 ? -21.891 15.57 -5.547 1 83.12 164 ALA B C 1
ATOM 3033 O O . ALA B 1 164 ? -23.078 15.68 -5.879 1 83.12 164 ALA B O 1
ATOM 3034 N N . ALA B 1 165 ? -20.938 15.578 -6.375 1 76.38 165 ALA B N 1
ATOM 3035 C CA . ALA B 1 165 ? -21.203 15.531 -7.809 1 76.38 165 ALA B CA 1
ATOM 3036 C C . ALA B 1 165 ? -22.016 14.297 -8.18 1 76.38 165 ALA B C 1
ATOM 3038 O O . ALA B 1 165 ? -22.844 14.336 -9.086 1 76.38 165 ALA B O 1
ATOM 3039 N N . ASP B 1 166 ? -21.797 13.305 -7.41 1 65.44 166 ASP B N 1
ATOM 3040 C CA . ASP B 1 166 ? -22.453 12.039 -7.711 1 65.44 166 ASP B CA 1
ATOM 3041 C C . ASP B 1 166 ? -23.797 11.93 -6.992 1 65.44 166 ASP B C 1
ATOM 3043 O O . ASP B 1 166 ? -24.75 11.375 -7.539 1 65.44 166 ASP B O 1
ATOM 3047 N N . PHE B 1 167 ? -23.859 12.414 -5.812 1 71.19 167 PHE B N 1
ATOM 3048 C CA . PHE B 1 167 ? -25.016 12.078 -4.969 1 71.19 167 PHE B CA 1
ATOM 3049 C C . PHE B 1 167 ? -25.719 13.344 -4.5 1 71.19 167 PHE B C 1
ATOM 3051 O O . PHE B 1 167 ? -26.766 13.266 -3.836 1 71.19 167 PHE B O 1
ATOM 3058 N N . GLY B 1 168 ? -25.203 14.5 -4.91 1 79.12 168 GLY B N 1
ATOM 3059 C CA . GLY B 1 168 ? -25.812 15.742 -4.477 1 79.12 168 GLY B CA 1
ATOM 3060 C C . GLY B 1 168 ? -25.219 16.281 -3.189 1 79.12 168 GLY B C 1
ATOM 3061 O O . GLY B 1 168 ? -24.188 15.781 -2.713 1 79.12 168 GLY B O 1
ATOM 3062 N N . ALA B 1 169 ? -25.828 17.281 -2.648 1 85.5 169 ALA B N 1
ATOM 3063 C CA . ALA B 1 169 ? -25.281 18.047 -1.53 1 85.5 169 ALA B CA 1
ATOM 3064 C C . ALA B 1 169 ? -25.438 17.281 -0.217 1 85.5 169 ALA B C 1
ATOM 3066 O O . ALA B 1 169 ? -24.812 17.625 0.789 1 85.5 169 ALA B O 1
ATOM 3067 N N . GLU B 1 170 ? -26.234 16.234 -0.209 1 86.38 170 GLU B N 1
ATOM 3068 C CA . GLU B 1 170 ? -26.375 15.359 0.951 1 86.38 170 GLU B CA 1
ATOM 3069 C C . GLU B 1 170 ? -25.609 14.055 0.743 1 86.38 170 GLU B C 1
ATOM 3071 O O . GLU B 1 170 ? -26.094 13.156 0.051 1 86.38 170 GLU B O 1
ATOM 3076 N N . VAL B 1 171 ? -24.5 14 1.396 1 84.31 171 VAL B N 1
ATOM 3077 C CA . VAL B 1 171 ? -23.641 12.836 1.208 1 84.31 171 VAL B CA 1
ATOM 3078 C C . VAL B 1 171 ? -23.828 11.859 2.361 1 84.31 171 VAL B C 1
ATOM 3080 O O . VAL B 1 171 ? -23.609 12.203 3.525 1 84.31 171 VAL B O 1
ATOM 3083 N N . HIS B 1 172 ? -24.297 10.695 2.066 1 80.88 172 HIS B N 1
ATOM 3084 C CA . HIS B 1 172 ? -24.484 9.664 3.078 1 80.88 172 HIS B CA 1
ATOM 3085 C C . HIS B 1 172 ? -23.203 8.898 3.344 1 80.88 172 HIS B C 1
ATOM 3087 O O . HIS B 1 172 ? -22.938 7.871 2.709 1 80.88 172 HIS B O 1
ATOM 3093 N N . ILE B 1 173 ? -22.453 9.43 4.199 1 79 173 ILE B N 1
ATOM 3094 C CA . ILE B 1 173 ? -21.172 8.836 4.539 1 79 173 ILE B CA 1
ATOM 3095 C C . ILE B 1 173 ? -20.812 9.18 5.984 1 79 173 ILE B C 1
ATOM 3097 O O . ILE B 1 173 ? -21.047 10.297 6.441 1 79 173 ILE B O 1
ATOM 3101 N N . SER B 1 174 ? -20.344 8.195 6.73 1 77.06 174 SER B N 1
ATOM 3102 C CA . SER B 1 174 ? -19.891 8.453 8.094 1 77.06 174 SER B CA 1
ATOM 3103 C C . SER B 1 174 ? -18.516 9.109 8.102 1 77.06 174 SER B C 1
ATOM 3105 O O . SER B 1 174 ? -17.812 9.086 7.09 1 77.06 174 SER B O 1
ATOM 3107 N N . GLN B 1 175 ? -18.156 9.703 9.18 1 77.25 175 GLN B N 1
ATOM 3108 C CA . GLN B 1 175 ? -16.844 10.312 9.336 1 77.25 175 GLN B CA 1
ATOM 3109 C C . GLN B 1 175 ? -15.734 9.266 9.258 1 77.25 175 GLN B C 1
ATOM 3111 O O . GLN B 1 175 ? -14.656 9.531 8.734 1 77.25 175 GLN B O 1
ATOM 3116 N N . GLU B 1 176 ? -16.062 8.164 9.711 1 73.12 176 GLU B N 1
ATOM 3117 C CA . GLU B 1 176 ? -15.102 7.062 9.633 1 73.12 176 GLU B CA 1
ATOM 3118 C C . GLU B 1 176 ? -14.867 6.633 8.188 1 73.12 176 GLU B C 1
ATOM 3120 O O . GLU B 1 176 ? -13.727 6.422 7.777 1 73.12 176 GLU B O 1
ATOM 3125 N N . GLN B 1 177 ? -15.945 6.531 7.488 1 71.31 177 GLN B N 1
ATOM 3126 C CA . GLN B 1 177 ? -15.844 6.176 6.078 1 71.31 177 GLN B CA 1
ATOM 3127 C C . GLN B 1 177 ? -15.086 7.238 5.293 1 71.31 177 GLN B C 1
ATOM 3129 O O . GLN B 1 177 ? -14.266 6.918 4.43 1 71.31 177 GLN B O 1
ATOM 3134 N N . LEU B 1 178 ? -15.367 8.438 5.613 1 77.81 178 LEU B N 1
ATOM 3135 C CA . LEU B 1 178 ? -14.664 9.539 4.965 1 77.81 178 LEU B CA 1
ATOM 3136 C C . LEU B 1 178 ? -13.172 9.477 5.254 1 77.81 178 LEU B C 1
ATOM 3138 O O . LEU B 1 178 ? -12.352 9.766 4.379 1 77.81 178 LEU B O 1
ATOM 3142 N N . GLY B 1 179 ? -12.828 9.195 6.488 1 75.19 179 GLY B N 1
ATOM 3143 C CA . GLY B 1 179 ? -11.43 9.016 6.844 1 75.19 179 GLY B CA 1
ATOM 3144 C C . GLY B 1 179 ? -10.719 7.984 5.988 1 75.19 179 GLY B C 1
ATOM 3145 O O . GLY B 1 179 ? -9.586 8.203 5.551 1 75.19 179 GLY B O 1
ATOM 3146 N N . VAL B 1 180 ? -11.43 6.934 5.754 1 67.25 180 VAL B N 1
ATOM 3147 C CA . VAL B 1 180 ? -10.883 5.879 4.91 1 67.25 180 VAL B CA 1
ATOM 3148 C C . VAL B 1 180 ? -10.648 6.414 3.5 1 67.25 180 VAL B C 1
ATOM 3150 O O . VAL B 1 180 ? -9.586 6.184 2.912 1 67.25 180 VAL B O 1
ATOM 3153 N N . PHE B 1 181 ? -11.578 7.152 2.988 1 66.44 181 PHE B N 1
ATOM 3154 C CA . PHE B 1 181 ? -11.516 7.66 1.623 1 66.44 181 PHE B CA 1
ATOM 3155 C C . PHE B 1 181 ? -10.344 8.617 1.454 1 66.44 181 PHE B C 1
ATOM 3157 O O . PHE B 1 181 ? -9.742 8.688 0.381 1 66.44 181 PHE B O 1
ATOM 3164 N N . VAL B 1 182 ? -10.055 9.336 2.492 1 71.44 182 VAL B N 1
ATOM 3165 C CA . VAL B 1 182 ? -9.039 10.367 2.32 1 71.44 182 VAL B CA 1
ATOM 3166 C C . VAL B 1 182 ? -7.734 9.922 2.971 1 71.44 182 VAL B C 1
ATOM 3168 O O . VAL B 1 182 ? -6.762 10.68 3 1 71.44 182 VAL B O 1
ATOM 3171 N N . GLY B 1 183 ? -7.797 8.711 3.57 1 72.12 183 GLY B N 1
ATOM 3172 C CA . GLY B 1 183 ? -6.582 8.219 4.199 1 72.12 183 GLY B CA 1
ATOM 3173 C C . GLY B 1 183 ? -6.16 9.039 5.406 1 72.12 183 GLY B C 1
ATOM 3174 O O . GLY B 1 183 ? -5.016 9.484 5.488 1 72.12 183 GLY B O 1
ATOM 3175 N N . ALA B 1 184 ? -7.008 9.305 6.27 1 73.38 184 ALA B N 1
ATOM 3176 C CA . ALA B 1 184 ? -6.738 10.094 7.469 1 73.38 184 ALA B CA 1
ATOM 3177 C C . ALA B 1 184 ? -7.438 9.492 8.688 1 73.38 184 ALA B C 1
ATOM 3179 O O . ALA B 1 184 ? -8.414 8.758 8.547 1 73.38 184 ALA B O 1
ATOM 3180 N N . ALA B 1 185 ? -6.824 9.797 9.805 1 72.5 185 ALA B N 1
ATOM 3181 C CA . ALA B 1 185 ? -7.43 9.352 11.055 1 72.5 185 ALA B CA 1
ATOM 3182 C C . ALA B 1 185 ? -8.789 10.008 11.273 1 72.5 185 ALA B C 1
ATOM 3184 O O . ALA B 1 185 ? -8.984 11.18 10.93 1 72.5 185 ALA B O 1
ATOM 3185 N N . ARG B 1 186 ? -9.633 9.219 11.938 1 72.5 186 ARG B N 1
ATOM 3186 C CA . ARG B 1 186 ? -11 9.672 12.211 1 72.5 186 ARG B CA 1
ATOM 3187 C C . ARG B 1 186 ? -10.992 10.984 12.992 1 72.5 186 ARG B C 1
ATOM 3189 O O . ARG B 1 186 ? -11.773 11.891 12.695 1 72.5 186 ARG B O 1
ATOM 3196 N N . GLU B 1 187 ? -10.109 11.047 13.891 1 78 187 GLU B N 1
ATOM 3197 C CA . GLU B 1 187 ? -10.055 12.227 14.758 1 78 187 GLU B CA 1
ATOM 3198 C C . GLU B 1 187 ? -9.703 13.477 13.953 1 78 187 GLU B C 1
ATOM 3200 O O . GLU B 1 187 ? -10.289 14.539 14.172 1 78 187 GLU B O 1
ATOM 3205 N N . SER B 1 188 ? -8.789 13.422 13.086 1 79.31 188 SER B N 1
ATOM 3206 C CA . SER B 1 188 ? -8.375 14.539 12.25 1 79.31 188 SER B CA 1
ATOM 3207 C C . SER B 1 188 ? -9.492 14.961 11.305 1 79.31 188 SER B C 1
ATOM 3209 O O . SER B 1 188 ? -9.734 16.156 11.117 1 79.31 188 SER B O 1
ATOM 3211 N N . VAL B 1 189 ? -10.172 13.977 10.805 1 82.69 189 VAL B N 1
ATOM 3212 C CA . VAL B 1 189 ? -11.289 14.258 9.906 1 82.69 189 VAL B CA 1
ATOM 3213 C C . VAL B 1 189 ? -12.391 14.992 10.656 1 82.69 189 VAL B C 1
ATOM 3215 O O . VAL B 1 189 ? -12.914 16 10.18 1 82.69 189 VAL B O 1
ATOM 3218 N N . ASN B 1 190 ? -12.656 14.461 11.836 1 85.88 190 ASN B N 1
ATOM 3219 C CA . ASN B 1 190 ? -13.703 15.07 12.656 1 85.88 190 ASN B CA 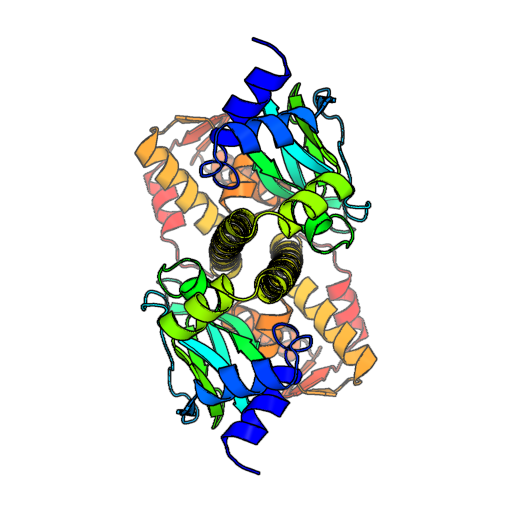1
ATOM 3220 C C . ASN B 1 190 ? -13.367 16.516 13 1 85.88 190 ASN B C 1
ATOM 3222 O O . ASN B 1 190 ? -14.242 17.391 12.961 1 85.88 190 ASN B O 1
ATOM 3226 N N . ARG B 1 191 ? -12.18 16.781 13.305 1 87.5 191 ARG B N 1
ATOM 3227 C CA . ARG B 1 191 ? -11.75 18.125 13.641 1 87.5 191 ARG B CA 1
ATOM 3228 C C . ARG B 1 191 ? -11.945 19.078 12.461 1 87.5 191 ARG B C 1
ATOM 3230 O O . ARG B 1 191 ? -12.414 20.203 12.633 1 87.5 191 ARG B O 1
ATOM 3237 N N . GLN B 1 192 ? -11.555 18.625 11.336 1 90.75 192 GLN B N 1
ATOM 3238 C CA . GLN B 1 192 ? -11.688 19.438 10.133 1 90.75 192 GLN B CA 1
ATOM 3239 C C . GLN B 1 192 ? -13.148 19.688 9.797 1 90.75 192 GLN B C 1
ATOM 3241 O O . GLN B 1 192 ? -13.531 20.797 9.422 1 90.75 192 GLN B O 1
ATOM 3246 N N . LEU B 1 193 ? -13.945 18.688 9.922 1 92.56 193 LEU B N 1
ATOM 3247 C CA . LEU B 1 193 ? -15.367 18.812 9.617 1 92.56 193 LEU B CA 1
ATOM 3248 C C . LEU B 1 193 ? -16.047 19.781 10.578 1 92.56 193 LEU B C 1
ATOM 3250 O O . LEU B 1 193 ? -16.906 20.562 10.172 1 92.56 193 LEU B O 1
ATOM 3254 N N . GLN B 1 194 ? -15.656 19.688 11.805 1 93.06 194 GLN B N 1
ATOM 3255 C CA . GLN B 1 194 ? -16.219 20.594 12.797 1 93.06 194 GLN B CA 1
ATOM 3256 C C . GLN B 1 194 ? -15.844 22.047 12.5 1 93.06 194 GLN B C 1
ATOM 3258 O O . GLN B 1 194 ? -16.656 22.953 12.656 1 93.06 194 GLN B O 1
ATOM 3263 N N . SER B 1 195 ? -14.648 22.172 12.141 1 93.88 195 SER B N 1
ATOM 3264 C CA . SER B 1 195 ? -14.211 23.5 11.75 1 93.88 195 SER B CA 1
ATOM 3265 C C . SER B 1 195 ? -15.055 24.047 10.602 1 93.88 195 SER B C 1
ATOM 3267 O O . SER B 1 195 ? -15.492 25.203 10.633 1 93.88 195 SER B O 1
ATOM 3269 N N . TRP B 1 196 ? -15.297 23.25 9.609 1 94.25 196 TRP B N 1
ATOM 3270 C CA . TRP B 1 196 ? -16.078 23.656 8.438 1 94.25 196 TRP B CA 1
ATOM 3271 C C . TRP B 1 196 ? -17.531 23.875 8.812 1 94.25 196 TRP B C 1
ATOM 3273 O O . TRP B 1 196 ? -18.203 24.734 8.227 1 94.25 196 TRP B O 1
ATOM 3283 N N . ARG B 1 197 ? -18 23.047 9.742 1 94.62 197 ARG B N 1
ATOM 3284 C CA . ARG B 1 197 ? -19.344 23.266 10.242 1 94.62 197 ARG B CA 1
ATOM 3285 C C . ARG B 1 197 ? -19.484 24.641 10.875 1 94.62 197 ARG B C 1
ATOM 3287 O O . ARG B 1 197 ? -20.453 25.359 10.602 1 94.62 197 ARG B O 1
ATOM 3294 N N . LYS B 1 198 ? -18.562 25 11.656 1 95.25 198 LYS B N 1
ATOM 3295 C CA . LYS B 1 198 ? -18.547 26.312 12.305 1 95.25 198 LYS B CA 1
ATOM 3296 C C . LYS B 1 198 ? -18.484 27.438 11.281 1 95.25 198 LYS B C 1
ATOM 3298 O O . LYS B 1 198 ? -19.078 28.484 11.469 1 95.25 198 LYS B O 1
ATOM 3303 N N . ASP B 1 199 ? -17.828 27.125 10.203 1 94.31 199 ASP B N 1
ATOM 3304 C CA . ASP B 1 199 ? -17.641 28.125 9.148 1 94.31 199 ASP B CA 1
ATOM 3305 C C . ASP B 1 199 ? -18.844 28.141 8.188 1 94.31 199 ASP B C 1
ATOM 3307 O O . ASP B 1 199 ? -18.859 28.906 7.234 1 94.31 199 ASP B O 1
ATOM 3311 N N . GLY B 1 200 ? -19.781 27.266 8.461 1 94.44 200 GLY B N 1
ATOM 3312 C CA . GLY B 1 200 ? -21 27.234 7.668 1 94.44 200 GLY B CA 1
ATOM 3313 C C . GLY B 1 200 ? -20.828 26.531 6.332 1 94.44 200 GLY B C 1
ATOM 3314 O O . GLY B 1 200 ? -21.656 26.688 5.434 1 94.44 200 GLY B O 1
ATOM 3315 N N . ILE B 1 201 ? -19.781 25.797 6.141 1 94.69 201 ILE B N 1
ATOM 3316 C CA . ILE B 1 201 ? -19.5 25.125 4.879 1 94.69 201 ILE B CA 1
ATOM 3317 C C . ILE B 1 201 ? -20.344 23.859 4.762 1 94.69 201 ILE B C 1
ATOM 3319 O O . ILE B 1 201 ? -20.812 23.516 3.674 1 94.69 201 ILE B O 1
ATOM 3323 N N . LEU B 1 202 ? -20.453 23.188 5.902 1 95.06 202 LEU B N 1
ATOM 3324 C CA . LEU B 1 202 ? -21.234 21.953 5.918 1 95.06 202 LEU B CA 1
ATOM 3325 C C . LEU B 1 202 ? -21.906 21.766 7.273 1 95.06 202 LEU B C 1
ATOM 3327 O O . LEU B 1 202 ? -21.688 22.547 8.203 1 95.06 202 LEU B O 1
ATOM 3331 N N . ASP B 1 203 ? -22.844 20.906 7.324 1 94.69 203 ASP B N 1
ATOM 3332 C CA . ASP B 1 203 ? -23.453 20.453 8.57 1 94.69 203 ASP B CA 1
ATOM 3333 C C . ASP B 1 203 ? -23.312 18.938 8.742 1 94.69 203 ASP B C 1
ATOM 3335 O O . ASP B 1 203 ? -23.266 18.203 7.754 1 94.69 203 ASP B O 1
ATOM 3339 N N . LEU B 1 204 ? -23.266 18.531 9.953 1 93.19 204 LEU B N 1
ATOM 3340 C CA . LEU B 1 204 ? -23.047 17.125 10.266 1 93.19 204 LEU B CA 1
ATOM 3341 C C . LEU B 1 204 ? -24.297 16.5 10.891 1 93.19 204 LEU B C 1
ATOM 3343 O O . LEU B 1 204 ? -24.891 17.094 11.789 1 93.19 204 LEU B O 1
ATOM 3347 N N . HIS B 1 205 ? -24.719 15.492 10.305 1 87.19 205 HIS B N 1
ATOM 3348 C CA . HIS B 1 205 ? -25.828 14.688 10.828 1 87.19 205 HIS B CA 1
ATOM 3349 C C . HIS B 1 205 ? -25.406 13.234 11 1 87.19 205 HIS B C 1
ATOM 3351 O O . HIS B 1 205 ? -24.312 12.844 10.578 1 87.19 205 HIS B O 1
ATOM 3357 N N . ARG B 1 206 ? -26.172 12.508 11.719 1 81.5 206 ARG B N 1
ATOM 3358 C CA . ARG B 1 206 ? -25.844 11.094 11.906 1 81.5 206 ARG B CA 1
ATOM 3359 C C . ARG B 1 206 ? -25.766 10.367 10.57 1 81.5 206 ARG B C 1
ATOM 3361 O O . ARG B 1 206 ? -26.781 10.227 9.875 1 81.5 206 ARG B O 1
ATOM 3368 N N . GLY B 1 207 ? -24.641 9.977 10.195 1 79 207 GLY B N 1
ATOM 3369 C CA . GLY B 1 207 ? -24.422 9.164 9.008 1 79 207 GLY B CA 1
ATOM 3370 C C . GLY B 1 207 ? -24.469 9.969 7.723 1 79 207 GLY B C 1
ATOM 3371 O O . GLY B 1 207 ? -24.5 9.398 6.629 1 79 207 GLY B O 1
ATOM 3372 N N . ARG B 1 208 ? -24.594 11.266 7.82 1 85.44 208 ARG B N 1
ATOM 3373 C CA . ARG B 1 208 ? -24.641 12.039 6.586 1 85.44 208 ARG B CA 1
ATOM 3374 C C . ARG B 1 208 ? -24.016 13.422 6.781 1 85.44 208 ARG B C 1
ATOM 3376 O O . ARG B 1 208 ? -23.969 13.93 7.902 1 85.44 208 ARG B O 1
ATOM 3383 N N . ILE B 1 209 ? -23.5 13.938 5.738 1 90.19 209 ILE B N 1
ATOM 3384 C CA . ILE B 1 209 ? -22.906 15.266 5.684 1 90.19 209 ILE B CA 1
ATOM 3385 C C . ILE B 1 209 ? -23.656 16.141 4.68 1 90.19 209 ILE B C 1
ATOM 3387 O O . ILE B 1 209 ? -23.844 15.742 3.527 1 90.19 209 ILE B O 1
ATOM 3391 N N . LEU B 1 210 ? -24.203 17.234 5.18 1 92.94 210 LEU B N 1
ATOM 3392 C CA . LEU B 1 210 ? -24.891 18.172 4.309 1 92.94 210 LEU B CA 1
ATOM 3393 C C . LEU B 1 210 ? -23.938 19.297 3.879 1 92.94 210 LEU B C 1
ATOM 3395 O O . LEU B 1 210 ? -23.5 20.094 4.711 1 92.94 210 LEU B O 1
ATOM 3399 N N . LEU B 1 211 ? -23.672 19.359 2.611 1 93.44 211 LEU B N 1
ATOM 3400 C CA . LEU B 1 211 ? -22.797 20.406 2.08 1 93.44 211 LEU B CA 1
ATOM 3401 C C . LEU B 1 211 ? -23.562 21.703 1.848 1 93.44 211 LEU B C 1
ATOM 3403 O O . LEU B 1 211 ? -24.438 21.766 0.973 1 93.44 211 LEU B O 1
ATOM 3407 N N . LYS B 1 212 ? -23.297 22.703 2.566 1 94.44 212 LYS B N 1
ATOM 3408 C CA . LYS B 1 212 ? -24.062 23.938 2.584 1 94.44 212 LYS B CA 1
ATOM 3409 C C . LYS B 1 212 ? -23.469 24.969 1.617 1 94.44 212 LYS B C 1
ATOM 3411 O O . LYS B 1 212 ? -24.203 25.766 1.039 1 94.44 212 LYS B O 1
ATOM 3416 N N . ASN B 1 213 ? -22.203 25.016 1.526 1 94.75 213 ASN B N 1
ATOM 3417 C CA . ASN B 1 213 ? -21.531 25.984 0.685 1 94.75 213 ASN B CA 1
ATOM 3418 C C . ASN B 1 213 ? -20.516 25.328 -0.239 1 94.75 213 ASN B C 1
ATOM 3420 O O . ASN B 1 213 ? -19.312 25.344 0.044 1 94.75 213 ASN B O 1
ATOM 3424 N N . MET B 1 214 ? -20.938 24.984 -1.354 1 91.31 214 MET B N 1
ATOM 3425 C CA . MET B 1 214 ? -20.094 24.25 -2.309 1 91.31 214 MET B CA 1
ATOM 3426 C C . MET B 1 214 ? -18.984 25.141 -2.855 1 91.31 214 MET B C 1
ATOM 3428 O O . MET B 1 214 ? -17.906 24.672 -3.174 1 91.31 214 MET B O 1
ATOM 3432 N N . GLY B 1 215 ? -19.375 26.344 -3.025 1 91.44 215 GLY B N 1
ATOM 3433 C CA . GLY B 1 215 ? -18.375 27.281 -3.502 1 91.44 215 GLY B CA 1
ATOM 3434 C C . GLY B 1 215 ? -17.141 27.328 -2.625 1 91.44 215 GLY B C 1
ATOM 3435 O O . GLY B 1 215 ? -16.016 27.203 -3.119 1 91.44 215 GLY B O 1
ATOM 3436 N N . ARG B 1 216 ? -17.359 27.438 -1.39 1 92.25 216 ARG B N 1
ATOM 3437 C CA . ARG B 1 216 ? -16.25 27.484 -0.442 1 92.25 216 ARG B CA 1
ATOM 3438 C C . ARG B 1 216 ? -15.523 26.141 -0.384 1 92.25 216 ARG B C 1
ATOM 3440 O O . ARG B 1 216 ? -14.289 26.094 -0.28 1 92.25 216 ARG B O 1
ATOM 3447 N N . LEU B 1 217 ? -16.234 25.094 -0.429 1 92.38 217 LEU B N 1
ATOM 3448 C CA . LEU B 1 217 ? -15.641 23.766 -0.393 1 92.38 217 LEU B CA 1
ATOM 3449 C C . LEU B 1 217 ? -14.734 23.531 -1.598 1 92.38 217 LEU B C 1
ATOM 3451 O O . LEU B 1 217 ? -13.641 22.984 -1.463 1 92.38 217 LEU B O 1
ATOM 3455 N N . THR B 1 218 ? -15.203 23.984 -2.721 1 89.06 218 THR B N 1
ATOM 3456 C CA . THR B 1 218 ? -14.43 23.844 -3.949 1 89.06 218 THR B CA 1
ATOM 3457 C C . THR B 1 218 ? -13.172 24.688 -3.896 1 89.06 218 THR B C 1
ATOM 3459 O O . THR B 1 218 ? -12.125 24.312 -4.43 1 89.06 218 THR B O 1
ATOM 3462 N N . GLN B 1 219 ? -13.305 25.828 -3.248 1 90 219 GLN B N 1
ATOM 3463 C CA . GLN B 1 219 ? -12.141 26.672 -3.074 1 90 219 GLN B CA 1
ATOM 3464 C C . GLN B 1 219 ? -11.062 25.984 -2.238 1 90 219 GLN B C 1
ATOM 3466 O O . GLN B 1 219 ? -9.875 26.062 -2.557 1 90 219 GLN B O 1
ATOM 3471 N N . VAL B 1 220 ? -11.508 25.359 -1.2 1 88.38 220 VAL B N 1
ATOM 3472 C CA . VAL B 1 220 ? -10.57 24.609 -0.367 1 88.38 220 VAL B CA 1
ATOM 3473 C C . VAL B 1 220 ? -9.93 23.484 -1.188 1 88.38 220 VAL B C 1
ATOM 3475 O O . VAL B 1 220 ? -8.719 23.25 -1.093 1 88.38 220 VAL B O 1
ATOM 3478 N N . ALA B 1 221 ? -10.734 22.859 -1.958 1 85.56 221 ALA B N 1
ATOM 3479 C CA . ALA B 1 221 ? -10.273 21.719 -2.76 1 85.56 221 ALA B CA 1
ATOM 3480 C C . ALA B 1 221 ? -9.211 22.156 -3.76 1 85.56 221 ALA B C 1
ATOM 3482 O O . ALA B 1 221 ? -8.344 21.359 -4.133 1 85.56 221 ALA B O 1
ATOM 3483 N N . ARG B 1 222 ? -9.359 23.344 -4.145 1 78.31 222 ARG B N 1
ATOM 3484 C CA . ARG B 1 222 ? -8.438 23.859 -5.152 1 78.31 222 ARG B CA 1
ATOM 3485 C C . ARG B 1 222 ? -7.207 24.484 -4.504 1 78.31 222 ARG B C 1
ATOM 3487 O O . ARG B 1 222 ? -6.242 24.812 -5.191 1 78.31 222 ARG B O 1
ATOM 3494 N N . SER B 1 223 ? -7.504 24.703 -3.203 1 69.62 223 SER B N 1
ATOM 3495 C CA . SER B 1 223 ? -6.395 25.359 -2.518 1 69.62 223 SER B CA 1
ATOM 3496 C C . SER B 1 223 ? -5.141 24.5 -2.549 1 69.62 223 SER B C 1
ATOM 3498 O O . SER B 1 223 ? -5.223 23.266 -2.482 1 69.62 223 SER B O 1
ATOM 3500 N N . GLN B 1 224 ? -4.254 24.875 -3.223 1 55.22 224 GLN B N 1
ATOM 3501 C CA . GLN B 1 224 ? -2.949 24.219 -3.254 1 55.22 224 GLN B CA 1
ATOM 3502 C C . GLN B 1 224 ? -2.145 24.547 -1.998 1 55.22 224 GLN B C 1
ATOM 3504 O O . GLN B 1 224 ? -0.984 24.141 -1.881 1 55.22 224 GLN B O 1
ATOM 3509 N N . GLU B 1 225 ? -2.779 25.219 -1.012 1 48.12 225 GLU B N 1
ATOM 3510 C CA . GLU B 1 225 ? -1.918 25.875 -0.033 1 48.12 225 GLU B CA 1
ATOM 3511 C C . GLU B 1 225 ? -1.327 24.875 0.948 1 48.12 225 GLU B C 1
ATOM 3513 O O . GLU B 1 225 ? -2.049 24.031 1.495 1 48.12 225 GLU B O 1
ATOM 3518 N N . ARG B 1 226 ? -0.055 24.281 0.753 1 42.88 226 ARG B N 1
ATOM 3519 C CA . ARG B 1 226 ? 0.9 23.734 1.717 1 42.88 226 ARG B CA 1
ATOM 3520 C C . ARG B 1 226 ? 1.042 24.656 2.922 1 42.88 226 ARG B C 1
ATOM 3522 O O . ARG B 1 226 ? 0.97 25.891 2.785 1 42.88 226 ARG B O 1
#

Nearest PDB structures (foldseek):
  4cyd-assembly2_C  TM=7.822E-01  e=9.232E-20  Corynebacterium glutamicum
  4cyd-assembly2_A  TM=7.928E-01  e=3.917E-19  Corynebacterium glutamicum
  4cyd-assembly1_D  TM=7.920E-01  e=8.885E-18  Corynebacterium glutamicum
  3d0s-assembly1_B  TM=7.222E-01  e=3.200E-16  Mycobacterium tuberculosis
  3h3z-assembly1_A  TM=5.750E-01  e=1.294E-14  Ruegeria pomeroyi DSS-3

Radius of gyration: 23.61 Å; Cα contacts (8 Å, |Δi|>4): 900; chains: 2; bounding box: 61×56×46 Å

pLDDT: mean 82.75, std 10.33, range [42.88, 97.25]

Foldseek 3Di:
DPQLVLQLVLLCLALLCVPPDPVLSSVQSVQKDKDKDAAFGWPDAFQAALFKKKAWQAAKKWWWDDDPVPFIATQDIDGRSDIDSVVRLPVGGTHHTIITTNHTTMMMIHTSVRVVVSCVVDVVSVVSVVVVVVVVVVVVVVLVVQPVQDDPLLLLLVVQLVQCVVPNQKHQADLNRSCNSNVHTSVVSVVSLVVCVVVVQWDDDVRIIGGRNNPVSVVSNPPSDD/DPQLVLQLVLLCLALLCVPPDPVVSSVQSVQKDKDKDAAFGWPDAFQAALFKKKAWQAAKKWWWDDDPVPFIATQDIDGRSDIDSVVRLPVGGTHHTIIGTNHTTMMMIHTSVRVVVSCVVDVVSVVSVVVVVVVVVVVVVVLVVQPVQDDPLLLLLVVQLVQCVVPNQKHQADLNRSCNSNVHTSVVSVVSLVVCVVVVQWDDDVRIIGGRNNPVSVVSNPPSDD

InterPro domains:
  IPR000595 Cyclic nucleotide-binding domain [PF00027] (35-120)
  IPR000595 Cyclic nucleotide-binding domain [PS50042] (16-115)
  IPR000595 Cyclic nucleotide-binding domain [SM00100] (16-134)
  IPR000595 Cyclic nucleotide-binding domain [cd00038] (16-130)
  IPR012318 Crp-type HTH domain [PF13545] (155-219)
  IPR012318 Crp-type HTH domain [PS51063] (150-215)
  IPR012318 Crp-type HTH domain [SM00419] (165-213)
  IPR014710 RmlC-like jelly roll fold [G3DSA:2.60.120.10] (7-152)
  IPR018488 Cyclic nucleotide-binding, conserved site [PS00889] (84-101)
  IPR018490 Cyclic nucleotide-binding domain superfamily [SSF51206] (11-145)
  IPR036388 Winged helix-like DNA-binding domain superfamily [G3DSA:1.10.10.10] (153-225)
  IPR036390 Winged helix DNA-binding domain superfamily [SSF46785] (152-221)
  IPR050397 Global Transcriptional Regulators in Environmental Response [PTHR24567] (16-223)

Secondary structure (DSSP, 8-state):
--HHHHHHHHHHHSTTTTTS-HHHHHHHHHH-EEEEE-TT-EEE-TTSB--EEEEEEES-EEEEEE-TTS-EEEEEEE-TT-EE-HHHHHH--B-SSEEEESSSEEEEEEEHHHHHHHHHH-HHHHHHHHHHHHHHHHHHHHHHHHHHHS-HHHHHHHHHHHHHHHH-SEE---HHHHHHHHT--HHHHHHHHHHHHHTTSEEEETTEEEE--HHHHHHHHH----/--HHHHHHHHHHHSTTTTTS-HHHHHHHHHH-EEEEE-TT-EEE-TTSB--EEEEEEES-EEEEEE-TTS-EEEEEEE-TT-EE-HHHHHH--B-SSEEEESSSEEEEEEEHHHHHHHHHH-HHHHHHHHHHHHHHHHHHHHHHHHHHHS-HHHHHHHHHHHHHHHH-SEE---HHHHHHHHT--HHHHHHHHHHHHHTTSEEEETTEEEE--HHHHHHHHH----

Sequence (452 aa):
MSTQAEFAVILKLNPLFADLGPEELQRIAGLCHTQQLNAGEMLFQKGDDGDALFGVRRGQIRIETGASDGSRLTLNFLGPGDLFGEVAVLDGQSRTADATAGEPTELFVLRRDDFLGHLEREPKLAVKLIALLCQRIRWMSERMEESVLQPLPVRLARRLCALAADFGAEVHISQEQLGVFVGAARESVNRQLQSWRKDGILDLHRGRILLKNMGRLTQVARSQERMSTQAEFAVILKLNPLFADLGPEELQRIAGLCHTQQLNAGEMLFQKGDDGDALFGVRRGQIRIETGASDGSRLTLNFLGPGDLFGEVAVLDGQSRTADATAGEPTELFVLRRDDFLGHLEREPKLAVKLIALLCQRIRWMSERMEESVLQPLPVRLARRLCALAADFGAEVHISQEQLGVFVGAARESVNRQLQSWRKDGILDLHRGRILLKNMGRLTQVARSQER

Organism: Rhodopseudomonas palustris (strain HaA2) (NCBI:txid316058)

Solvent-accessible surface area (backbone atoms only — not comparable to full-atom values): 22658 Å² total; per-residue (Å²): 124,53,75,40,55,51,37,29,57,43,40,39,66,16,76,61,39,43,81,50,51,72,68,56,33,47,53,52,21,67,61,38,47,78,46,79,39,49,56,68,37,68,77,48,45,54,64,36,78,28,60,37,34,36,32,30,67,36,47,29,38,36,32,30,42,69,49,94,85,66,51,48,33,44,68,44,79,40,39,58,43,36,72,47,49,52,54,15,35,70,61,67,42,48,26,89,38,26,34,28,18,71,28,62,22,35,30,36,37,33,41,29,72,61,50,53,55,47,41,74,74,31,61,71,44,41,53,31,42,44,41,50,51,40,51,51,45,50,54,50,50,54,43,44,53,48,41,44,73,34,55,64,67,25,42,47,27,42,51,50,50,54,46,25,74,73,60,35,52,57,34,80,46,40,63,57,56,48,12,30,76,45,45,33,25,38,68,61,45,50,52,52,50,51,52,34,32,76,68,54,34,29,45,83,50,93,52,25,35,38,55,67,30,62,68,61,38,50,48,44,34,62,44,76,78,126,123,53,74,41,55,52,37,28,56,44,42,40,64,17,76,61,40,43,82,50,50,72,67,55,34,46,53,53,22,66,62,39,46,78,48,76,39,50,56,68,36,68,77,48,46,54,64,38,79,28,59,37,32,35,31,30,65,38,47,31,38,35,32,30,42,69,48,94,85,65,50,50,32,45,69,45,78,40,37,58,43,37,72,46,51,52,54,15,35,71,61,67,41,50,26,87,39,25,34,27,18,71,29,63,22,35,30,37,36,34,42,30,71,62,50,54,55,46,42,74,72,31,59,70,44,42,54,31,44,44,41,50,50,39,51,51,44,51,54,50,51,54,43,44,52,48,41,44,73,34,54,66,67,26,40,47,27,43,52,50,50,54,46,24,74,73,60,35,51,56,36,81,46,38,64,55,56,48,11,31,76,44,43,32,24,39,68,61,44,50,53,52,49,50,52,34,33,74,69,54,34,30,46,82,52,94,54,26,35,37,55,68,28,62,69,62,40,50,49,42,34,63,44,75,78,125